Protein AF-A0A800J3H2-F1 (afdb_monomer_lite)

Structure (mmCIF, N/CA/C/O backbone):
data_AF-A0A800J3H2-F1
#
_entry.id   AF-A0A800J3H2-F1
#
loop_
_atom_site.group_PDB
_atom_site.id
_atom_site.type_symbol
_atom_site.label_atom_id
_atom_site.label_alt_id
_atom_site.label_comp_id
_atom_site.label_asym_id
_atom_site.label_entity_id
_atom_site.label_seq_id
_atom_site.pdbx_PDB_ins_code
_atom_site.Cartn_x
_atom_site.Cartn_y
_atom_site.Cartn_z
_atom_site.occupancy
_atom_site.B_iso_or_equiv
_atom_site.auth_seq_id
_atom_site.auth_comp_id
_atom_site.auth_asym_id
_atom_site.auth_atom_id
_atom_site.pdbx_PDB_model_num
ATOM 1 N N . MET A 1 1 ? 16.792 37.518 -24.601 1.00 30.66 1 MET A N 1
ATOM 2 C CA . MET A 1 1 ? 16.626 38.376 -23.411 1.00 30.66 1 MET A CA 1
ATOM 3 C C . MET A 1 1 ? 15.921 37.555 -22.354 1.00 30.66 1 MET A C 1
ATOM 5 O O . MET A 1 1 ? 14.888 36.969 -22.641 1.00 30.66 1 MET A O 1
ATOM 9 N N . LEU A 1 2 ? 16.585 37.403 -21.214 1.00 30.09 2 LEU A N 1
ATOM 10 C CA . LEU A 1 2 ? 16.220 36.518 -20.115 1.00 30.09 2 LEU A CA 1
ATOM 11 C C . LEU A 1 2 ? 15.046 37.106 -19.326 1.00 30.09 2 LEU A C 1
ATOM 13 O O . LEU A 1 2 ? 15.175 38.193 -18.773 1.00 30.09 2 LEU A O 1
ATOM 17 N N . THR A 1 3 ? 13.955 36.356 -19.206 1.00 23.23 3 THR A N 1
ATOM 18 C CA . THR A 1 3 ? 13.031 36.475 -18.075 1.00 23.23 3 THR A CA 1
ATOM 19 C C . THR A 1 3 ? 13.000 35.131 -17.360 1.00 23.23 3 THR A C 1
ATOM 21 O O . THR A 1 3 ? 12.443 34.137 -17.816 1.00 23.23 3 THR A O 1
ATOM 24 N N . THR A 1 4 ? 13.715 35.092 -16.244 1.00 28.61 4 THR A N 1
ATOM 25 C CA . THR A 1 4 ? 13.699 34.015 -15.260 1.00 28.61 4 THR A CA 1
ATOM 26 C C . THR A 1 4 ? 12.328 33.961 -14.593 1.00 28.61 4 THR A C 1
ATOM 28 O O . THR A 1 4 ? 11.899 34.969 -14.035 1.00 28.61 4 THR A O 1
ATOM 31 N N . ASN A 1 5 ? 11.671 32.799 -14.595 1.00 25.06 5 ASN A N 1
ATOM 32 C CA . ASN A 1 5 ? 10.555 32.515 -13.692 1.00 25.06 5 ASN A CA 1
ATOM 33 C C . ASN A 1 5 ? 10.974 31.363 -12.755 1.00 25.06 5 ASN A C 1
ATOM 35 O O . ASN A 1 5 ? 11.548 30.381 -13.239 1.00 25.06 5 ASN A O 1
ATOM 39 N N . PRO A 1 6 ? 10.803 31.507 -11.430 1.00 27.86 6 PRO A N 1
ATOM 40 C CA . PRO A 1 6 ? 11.527 30.750 -10.428 1.00 27.86 6 PRO A CA 1
ATOM 41 C C . PRO A 1 6 ? 10.855 29.414 -10.112 1.00 27.86 6 PRO A C 1
ATOM 43 O O . PRO A 1 6 ? 9.686 29.168 -10.402 1.00 27.86 6 PRO A O 1
ATOM 46 N N . ALA A 1 7 ? 11.651 28.554 -9.486 1.00 26.72 7 ALA A N 1
ATOM 47 C CA . ALA A 1 7 ? 11.273 27.263 -8.952 1.00 26.72 7 ALA A CA 1
ATOM 48 C C . ALA A 1 7 ? 9.916 27.284 -8.228 1.00 26.72 7 ALA A C 1
ATOM 50 O O . ALA A 1 7 ? 9.709 28.053 -7.289 1.00 26.72 7 ALA A O 1
ATOM 51 N N . LEU A 1 8 ? 9.043 26.341 -8.592 1.00 29.69 8 LEU A N 1
ATOM 52 C CA . LEU A 1 8 ? 7.946 25.865 -7.749 1.00 29.69 8 LEU A CA 1
ATOM 53 C C . LEU A 1 8 ? 8.532 25.089 -6.557 1.00 29.69 8 LEU A C 1
ATOM 55 O O . LEU A 1 8 ? 8.388 23.876 -6.429 1.00 29.69 8 LEU A O 1
ATOM 59 N N . GLY A 1 9 ? 9.235 25.807 -5.683 1.00 26.69 9 GLY A N 1
ATOM 60 C CA . GLY A 1 9 ? 9.373 25.432 -4.291 1.00 26.69 9 GLY A CA 1
ATOM 61 C C . GLY A 1 9 ? 8.064 25.800 -3.616 1.00 26.69 9 GLY A C 1
ATOM 62 O O . GLY A 1 9 ? 7.762 26.978 -3.440 1.00 26.69 9 GLY A O 1
ATOM 63 N N . SER A 1 10 ? 7.259 24.805 -3.251 1.00 29.03 10 SER A N 1
ATOM 64 C CA . SER A 1 10 ? 6.139 25.027 -2.347 1.00 29.03 10 SER A CA 1
ATOM 65 C C . SER A 1 10 ? 6.697 25.372 -0.963 1.00 29.03 10 SER A C 1
ATOM 67 O O . SER A 1 10 ? 6.777 24.514 -0.085 1.00 29.03 10 SER A O 1
ATOM 69 N N . ASN A 1 11 ? 7.070 26.636 -0.764 1.00 25.86 11 ASN A N 1
ATOM 70 C CA . ASN A 1 11 ? 7.114 27.268 0.547 1.00 25.86 11 ASN A CA 1
ATOM 71 C C . ASN A 1 11 ? 5.668 27.373 1.051 1.00 25.86 11 ASN A C 1
ATOM 73 O O . ASN A 1 11 ? 5.076 28.447 1.097 1.00 25.86 11 ASN A O 1
ATOM 77 N N . ARG A 1 12 ? 5.068 26.242 1.433 1.00 28.31 12 ARG A N 1
ATOM 78 C CA . ARG A 1 12 ? 4.154 26.306 2.567 1.00 28.31 12 ARG A CA 1
ATOM 79 C C . ARG A 1 12 ? 5.063 26.524 3.761 1.00 28.31 12 ARG A C 1
ATOM 81 O O . ARG A 1 12 ? 5.930 25.686 4.015 1.00 28.31 12 ARG A O 1
ATOM 88 N N . ALA A 1 13 ? 4.890 27.660 4.435 1.00 24.84 13 ALA A N 1
ATOM 89 C CA . ALA A 1 13 ? 5.425 27.853 5.773 1.00 24.84 13 ALA A CA 1
ATOM 90 C C . ALA A 1 13 ? 5.207 26.551 6.565 1.00 24.84 13 ALA A C 1
ATOM 92 O O . ALA A 1 13 ? 4.161 25.910 6.374 1.00 24.84 13 ALA A O 1
ATOM 93 N N . PRO A 1 14 ? 6.186 26.096 7.371 1.00 28.89 14 PRO A N 1
ATOM 94 C CA . PRO A 1 14 ? 5.965 24.945 8.230 1.00 28.89 14 PRO A CA 1
ATOM 95 C C . PRO A 1 14 ? 4.646 25.190 8.954 1.00 28.89 14 PRO A C 1
ATOM 97 O O . PRO A 1 14 ? 4.474 26.260 9.532 1.00 28.89 14 PRO A O 1
ATOM 100 N N . ALA A 1 15 ? 3.699 24.254 8.821 1.00 30.89 15 ALA A N 1
ATOM 101 C CA . ALA A 1 15 ? 2.442 24.322 9.550 1.00 30.89 15 ALA A CA 1
ATOM 102 C C . ALA A 1 15 ? 2.793 24.680 10.993 1.00 30.89 15 ALA A C 1
ATOM 104 O O . ALA A 1 15 ? 3.618 23.975 11.590 1.00 30.89 15 ALA A O 1
ATOM 105 N N . GLU A 1 16 ? 2.268 25.813 11.471 1.00 31.72 16 GLU A N 1
ATOM 106 C CA . GLU A 1 16 ? 2.516 26.300 12.821 1.00 31.72 16 GLU A CA 1
ATOM 107 C C . GLU A 1 16 ? 2.399 25.117 13.769 1.00 31.72 16 GLU A C 1
ATOM 109 O O . GLU A 1 16 ? 1.457 24.316 13.697 1.00 31.72 16 GLU A O 1
ATOM 114 N N . ARG A 1 17 ? 3.448 24.928 14.574 1.00 34.19 17 ARG A N 1
ATOM 115 C CA . ARG A 1 17 ? 3.450 23.903 15.605 1.00 34.19 17 ARG A CA 1
ATOM 116 C C . ARG A 1 17 ? 2.186 24.122 16.425 1.00 34.19 17 ARG A C 1
ATOM 118 O O . ARG A 1 17 ? 2.068 25.133 17.099 1.00 34.19 17 ARG A O 1
ATOM 125 N N . VAL A 1 18 ? 1.265 23.164 16.373 1.00 35.09 18 VAL A N 1
ATOM 126 C CA . VAL A 1 18 ? 0.202 23.058 17.370 1.00 35.09 18 VAL A CA 1
ATOM 127 C C . VAL A 1 18 ? 0.910 22.710 18.675 1.00 35.09 18 VAL A C 1
ATOM 129 O O . VAL A 1 18 ? 1.240 21.540 18.916 1.00 35.09 18 VAL A O 1
ATOM 132 N N . GLU A 1 19 ? 1.255 23.740 19.443 1.00 39.59 19 GLU A N 1
ATOM 133 C CA . GLU A 1 19 ? 1.820 23.593 20.772 1.00 39.59 19 GLU A CA 1
ATOM 134 C C . GLU A 1 19 ? 0.742 22.999 21.683 1.00 39.59 19 GLU A C 1
ATOM 136 O O . GLU A 1 19 ? -0.414 23.418 21.706 1.00 39.59 19 GLU A O 1
ATOM 141 N N . LEU A 1 20 ? 1.121 21.922 22.371 1.00 48.25 20 LEU A N 1
ATOM 142 C CA . LEU A 1 20 ? 0.406 21.428 23.543 1.00 48.25 20 LEU A CA 1
ATOM 143 C C . LEU A 1 20 ? 0.287 22.574 24.557 1.00 48.25 20 LEU A C 1
ATOM 145 O O . LEU A 1 20 ? 1.135 23.466 24.538 1.00 48.25 20 LEU A O 1
ATOM 149 N N . ALA A 1 21 ? -0.689 22.522 25.473 1.00 53.72 21 ALA A N 1
ATOM 150 C CA . ALA A 1 21 ? -0.641 23.387 26.654 1.00 53.72 21 ALA A CA 1
ATOM 151 C C . ALA A 1 21 ? 0.792 23.338 27.223 1.00 53.72 21 ALA A C 1
ATOM 153 O O . ALA A 1 21 ? 1.340 22.234 27.354 1.00 53.72 21 ALA A O 1
ATOM 154 N N . PRO A 1 22 ? 1.447 24.493 27.432 1.00 68.88 22 PRO A N 1
ATOM 155 C CA . PRO A 1 22 ? 2.877 24.516 27.677 1.00 68.88 22 PRO A CA 1
ATOM 156 C C . PRO A 1 22 ? 3.147 23.685 28.929 1.00 68.88 22 PRO A C 1
ATOM 158 O O . PRO A 1 22 ? 2.513 23.920 29.953 1.00 68.88 22 PRO A O 1
ATOM 161 N N . ALA A 1 23 ? 4.058 22.707 28.847 1.00 74.00 23 ALA A N 1
ATOM 162 C CA . ALA A 1 23 ? 4.422 21.839 29.974 1.00 74.00 23 ALA A CA 1
ATOM 163 C C . ALA A 1 23 ? 4.605 22.606 31.306 1.00 74.00 23 ALA A C 1
ATOM 165 O O . ALA A 1 23 ? 4.084 22.131 32.312 1.00 74.00 23 ALA A O 1
ATOM 166 N N . PRO A 1 24 ? 5.169 23.835 31.316 1.00 79.94 24 PRO A N 1
ATOM 167 C CA . PRO A 1 24 ? 5.203 24.682 32.509 1.00 79.94 24 PRO A CA 1
ATOM 168 C C . PRO A 1 24 ? 3.845 24.979 33.167 1.00 79.94 24 PRO A C 1
ATOM 170 O O . PRO A 1 24 ? 3.775 25.060 34.385 1.00 79.94 24 PRO A O 1
ATOM 173 N N . LEU A 1 25 ? 2.761 25.153 32.401 1.00 80.38 25 LEU A N 1
ATOM 174 C CA . LEU A 1 25 ? 1.416 25.374 32.949 1.00 80.38 25 LEU A CA 1
ATOM 175 C C . LEU A 1 25 ? 0.861 24.101 33.595 1.00 80.38 25 LEU A C 1
ATOM 177 O O . LEU A 1 25 ? 0.244 24.171 34.650 1.00 80.38 25 LEU A O 1
ATOM 181 N N . ILE A 1 26 ? 1.094 22.945 32.973 1.00 78.00 26 ILE A N 1
ATOM 182 C CA . ILE A 1 26 ? 0.640 21.649 33.492 1.00 78.00 26 ILE A CA 1
ATOM 183 C C . ILE A 1 26 ? 1.387 21.313 34.781 1.00 78.00 26 ILE A C 1
ATOM 185 O O . ILE A 1 26 ? 0.755 20.991 35.780 1.00 78.00 26 ILE A O 1
ATOM 189 N N . GLU A 1 27 ? 2.712 21.454 34.777 1.00 81.75 27 GLU A N 1
ATOM 190 C CA . GLU A 1 27 ? 3.554 21.247 35.957 1.00 81.75 27 GLU A CA 1
ATOM 191 C C . GLU A 1 27 ? 3.187 22.213 37.087 1.00 81.75 27 GLU A C 1
ATOM 193 O O . GLU A 1 27 ? 3.096 21.794 38.238 1.00 81.75 27 GLU A O 1
ATOM 198 N N . ALA A 1 28 ? 2.917 23.485 36.775 1.00 84.38 28 ALA A N 1
ATOM 199 C CA . ALA A 1 28 ? 2.520 24.460 37.785 1.00 84.38 28 ALA A CA 1
ATOM 200 C C . ALA A 1 28 ? 1.152 24.133 38.404 1.00 84.38 28 ALA A C 1
ATOM 202 O O . ALA A 1 28 ? 1.004 24.201 39.619 1.00 84.38 28 ALA A O 1
ATOM 203 N N . VAL A 1 29 ? 0.157 23.735 37.601 1.00 81.50 29 VAL A N 1
ATOM 204 C CA . VAL A 1 29 ? -1.161 23.337 38.128 1.00 81.50 29 VAL A CA 1
ATOM 205 C C . VAL A 1 29 ? -1.069 22.027 38.919 1.00 81.50 29 VAL A C 1
ATOM 207 O O . VAL A 1 29 ? -1.621 21.952 40.014 1.00 81.50 29 VAL A O 1
ATOM 210 N N . GLY A 1 30 ? -0.336 21.027 38.418 1.00 83.25 30 GLY A N 1
ATOM 211 C CA . GLY A 1 30 ? -0.109 19.764 39.129 1.00 83.25 30 GLY A CA 1
ATOM 212 C C . GLY A 1 30 ? 0.670 19.948 40.435 1.00 83.25 30 GLY A C 1
ATOM 213 O O . GLY A 1 30 ? 0.378 19.293 41.426 1.00 83.25 30 GLY A O 1
ATOM 214 N N . GLY A 1 31 ? 1.611 20.895 40.483 1.00 85.38 31 GLY A N 1
ATOM 215 C CA . GLY A 1 31 ? 2.337 21.242 41.706 1.00 85.38 31 GLY A CA 1
ATOM 216 C C . GLY A 1 31 ? 1.474 21.932 42.767 1.00 85.38 31 GLY A C 1
ATOM 217 O O . GLY A 1 31 ? 1.739 21.768 43.955 1.00 85.38 31 GLY A O 1
ATOM 218 N N . LEU A 1 32 ? 0.441 22.681 42.361 1.00 83.94 32 LEU A N 1
ATOM 219 C CA . LEU A 1 32 ? -0.485 23.340 43.290 1.00 83.94 32 LEU A CA 1
ATOM 220 C C . LEU A 1 32 ? -1.496 22.383 43.918 1.00 83.94 32 LEU A C 1
ATOM 222 O O . LEU A 1 32 ? -1.950 22.648 45.027 1.00 83.94 32 LEU A O 1
ATOM 226 N N . CYS A 1 33 ? -1.880 21.322 43.207 1.00 82.50 33 CYS A N 1
ATOM 227 C CA . CYS A 1 33 ? -2.844 20.330 43.686 1.00 82.50 33 CYS A CA 1
ATOM 228 C C . CYS A 1 33 ? -2.452 18.925 43.184 1.00 82.50 33 CYS A C 1
ATOM 230 O O . CYS A 1 33 ? -3.030 18.446 42.203 1.00 82.50 33 CYS A O 1
ATOM 232 N N . PRO A 1 34 ? -1.454 18.272 43.811 1.00 81.88 34 PRO A N 1
ATOM 233 C CA . PRO A 1 34 ? -0.902 16.992 43.349 1.00 81.88 34 PRO A CA 1
ATOM 234 C C . PRO A 1 34 ? -1.925 15.850 43.239 1.00 81.88 34 PRO A C 1
ATOM 236 O O . PRO A 1 34 ? -1.782 14.955 42.411 1.00 81.88 34 PRO A O 1
ATOM 239 N N . GLY A 1 35 ? -2.976 15.873 44.052 1.00 79.44 35 GLY A N 1
ATOM 240 C CA . GLY A 1 35 ? -4.066 14.908 44.063 1.00 79.44 35 GLY A CA 1
ATOM 241 C C . GLY A 1 35 ? -5.092 15.101 42.951 1.00 79.44 35 GLY A C 1
ATOM 242 O O . GLY A 1 35 ? -5.924 14.214 42.753 1.00 79.44 35 GLY A O 1
ATOM 243 N N . LEU A 1 36 ? -5.031 16.189 42.166 1.00 78.44 36 LEU A N 1
ATOM 244 C CA . LEU A 1 36 ? -5.882 16.340 40.974 1.00 78.44 36 LEU A CA 1
ATOM 245 C C . LEU A 1 36 ? -5.640 15.240 39.938 1.00 78.44 36 LEU A C 1
ATOM 247 O O . LEU A 1 36 ? -6.560 14.920 39.189 1.00 78.44 36 LEU A O 1
ATOM 251 N N . ASP A 1 37 ? -4.447 14.643 39.920 1.00 72.69 37 ASP A N 1
ATOM 252 C CA . ASP A 1 37 ? -4.113 13.506 39.054 1.00 72.69 37 ASP A CA 1
ATOM 253 C C . ASP A 1 37 ? -4.819 12.210 39.489 1.00 72.69 37 ASP A C 1
ATOM 255 O O . ASP A 1 37 ? -4.951 11.265 38.712 1.00 72.69 37 ASP A O 1
ATOM 259 N N . HIS A 1 38 ? -5.294 12.146 40.736 1.00 75.06 38 HIS A N 1
ATOM 260 C CA . HIS A 1 38 ? -6.048 11.011 41.271 1.00 75.06 38 HIS A CA 1
ATOM 261 C C . HIS A 1 38 ? -7.559 11.151 41.057 1.00 75.06 38 HIS A C 1
ATOM 263 O O . HIS A 1 38 ? -8.289 10.158 41.110 1.00 75.06 38 HIS A O 1
ATOM 269 N N . VAL A 1 39 ? -8.033 12.364 40.769 1.00 74.19 39 VAL A N 1
ATOM 270 C CA . VAL A 1 39 ? -9.412 12.627 40.359 1.00 74.19 39 VAL A CA 1
ATOM 271 C C . VAL A 1 39 ? -9.442 12.590 38.837 1.00 74.19 39 VAL A C 1
ATOM 273 O O . VAL A 1 39 ? -9.131 13.590 38.209 1.00 74.19 39 VAL A O 1
ATOM 276 N N . GLY A 1 40 ? -9.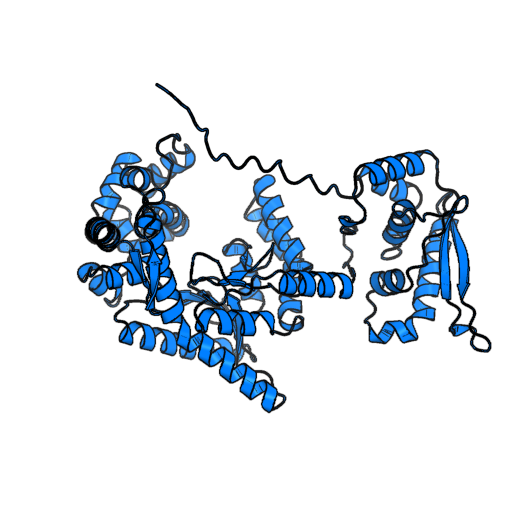770 11.444 38.230 1.00 72.19 40 GLY A N 1
ATOM 277 C CA . GLY A 1 40 ? -9.667 11.249 36.773 1.00 72.19 40 GLY A CA 1
ATOM 278 C C . GLY A 1 40 ? -10.250 12.411 35.953 1.00 72.19 40 GLY A C 1
ATOM 279 O O . GLY A 1 40 ? -11.458 12.631 35.954 1.00 72.19 40 GLY A O 1
ATOM 280 N N . GLY A 1 41 ? -9.385 13.167 35.263 1.00 70.06 41 GLY A N 1
ATOM 281 C CA . GLY A 1 41 ? -9.743 14.370 34.504 1.00 70.06 41 GLY A CA 1
ATOM 282 C C . GLY A 1 41 ? -9.933 15.678 35.295 1.00 70.06 41 GLY A C 1
ATOM 283 O O . GLY A 1 41 ? -10.303 16.694 34.702 1.00 70.06 41 GLY A O 1
ATOM 284 N N . GLY A 1 42 ? -9.634 15.712 36.594 1.00 78.38 42 GLY A N 1
ATOM 285 C CA . GLY A 1 42 ? -9.672 16.896 37.462 1.00 78.38 42 GLY A CA 1
ATOM 286 C C . GLY A 1 42 ? -8.676 17.972 37.028 1.00 78.38 42 GLY A C 1
ATOM 287 O O . GLY A 1 42 ? -9.070 19.113 36.780 1.00 78.38 42 GLY A O 1
ATOM 288 N N . LEU A 1 43 ? -7.412 17.592 36.796 1.00 79.06 43 LEU A N 1
ATOM 289 C CA . LEU A 1 43 ? -6.389 18.474 36.208 1.00 79.06 43 LEU A CA 1
ATOM 290 C C . LEU A 1 43 ? -6.857 19.089 34.878 1.00 79.06 43 LEU A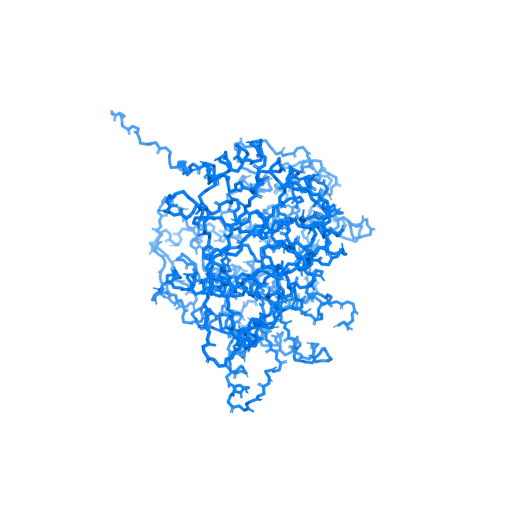 C 1
ATOM 292 O O . LEU A 1 43 ? -6.578 20.241 34.548 1.00 79.06 43 LEU A O 1
ATOM 296 N N . SER A 1 44 ? -7.634 18.324 34.124 1.00 71.62 44 SER A N 1
ATOM 297 C CA . SER A 1 44 ? -8.084 18.694 32.787 1.00 71.62 44 SER A CA 1
ATOM 298 C C . SER A 1 44 ? -9.232 19.689 32.815 1.00 71.62 44 SER A C 1
ATOM 300 O O . SER A 1 44 ? -9.257 20.615 32.005 1.00 71.62 44 SER A O 1
ATOM 302 N N . LEU A 1 45 ? -10.143 19.547 33.781 1.00 78.38 45 LEU A N 1
ATOM 303 C CA . LEU A 1 45 ? -11.145 20.562 34.081 1.00 78.38 45 LEU A CA 1
ATOM 304 C C . LEU A 1 45 ? -10.476 21.879 34.502 1.00 78.38 45 LEU A C 1
ATOM 306 O O . LEU A 1 45 ? -10.861 22.938 34.014 1.00 78.38 45 LEU A O 1
ATOM 310 N N . VAL A 1 46 ? -9.450 21.828 35.356 1.00 81.12 46 VAL A N 1
ATOM 311 C CA . VAL A 1 46 ? -8.739 23.029 35.829 1.00 81.12 46 VAL A CA 1
ATOM 312 C C . VAL A 1 46 ? -8.014 23.736 34.682 1.00 81.12 46 VAL A C 1
ATOM 314 O O . VAL A 1 46 ? -8.202 24.937 34.488 1.00 81.12 46 VAL A O 1
ATOM 317 N N . LEU A 1 47 ? -7.262 23.000 33.859 1.00 81.00 47 LEU A N 1
ATOM 318 C CA . LEU A 1 47 ? -6.634 23.546 32.651 1.00 81.00 47 LEU A CA 1
ATOM 319 C C . LEU A 1 47 ? -7.674 24.092 31.665 1.00 81.00 47 LEU A C 1
ATOM 321 O O . LEU A 1 47 ? -7.418 25.098 31.006 1.00 81.00 47 LEU A O 1
ATOM 325 N N . HIS A 1 48 ? -8.858 23.473 31.589 1.00 78.50 48 HIS A N 1
ATOM 326 C CA . HIS A 1 48 ? -9.958 23.975 30.773 1.00 78.50 48 HIS A CA 1
ATOM 327 C C . HIS A 1 48 ? -10.420 25.356 31.201 1.00 78.50 48 HIS A C 1
ATOM 329 O O . HIS A 1 48 ? -10.391 26.290 30.402 1.00 78.50 48 HIS A O 1
ATOM 335 N N . LEU A 1 49 ? -10.758 25.491 32.478 1.00 79.69 49 LEU A N 1
ATOM 336 C CA . LEU A 1 49 ? -11.208 26.748 33.063 1.00 79.69 49 LEU A CA 1
ATOM 337 C C . LEU A 1 49 ? -10.134 27.839 33.007 1.00 79.69 49 LEU A C 1
ATOM 339 O O . LEU A 1 49 ? -10.469 29.017 32.905 1.00 79.69 49 LEU A O 1
ATOM 343 N N . LEU A 1 50 ? -8.854 27.458 33.056 1.00 81.00 50 LEU A N 1
ATOM 344 C CA . LEU A 1 50 ? -7.741 28.384 32.888 1.00 81.00 50 LEU A CA 1
ATOM 345 C C . LEU A 1 50 ? -7.565 28.835 31.440 1.00 81.00 50 LEU A C 1
ATOM 347 O O . LEU A 1 50 ? -7.182 29.973 31.229 1.00 81.00 50 LEU A O 1
ATOM 351 N N . LEU A 1 51 ? -7.804 28.000 30.432 1.00 77.44 51 LEU A N 1
ATOM 352 C CA . LEU A 1 51 ? -7.464 28.345 29.045 1.00 77.44 51 LEU A CA 1
ATOM 353 C C . LEU A 1 51 ? -8.640 28.913 28.242 1.00 77.44 51 LEU A C 1
ATOM 355 O O . LEU A 1 51 ? -8.407 29.614 27.262 1.00 77.44 51 LEU A O 1
ATOM 359 N N . THR A 1 52 ? -9.889 28.675 28.644 1.00 72.50 52 THR A N 1
ATOM 360 C CA . THR A 1 52 ? -11.052 29.269 27.970 1.00 72.50 52 THR A CA 1
ATOM 361 C C . THR A 1 52 ? -11.351 30.669 28.503 1.00 72.50 52 THR A C 1
ATOM 363 O O . THR A 1 52 ? -11.765 30.816 29.654 1.00 72.50 52 THR A O 1
ATOM 366 N N . GLU A 1 53 ? -11.204 31.698 27.665 1.00 58.59 53 GLU A N 1
ATOM 367 C CA . GLU A 1 53 ? -11.807 33.003 27.942 1.00 58.59 53 GLU A CA 1
ATOM 368 C C . GLU A 1 53 ? -13.327 32.903 27.829 1.00 58.59 53 GLU A C 1
ATOM 370 O O . GLU A 1 53 ? -13.870 32.427 26.832 1.00 58.59 53 GLU A O 1
ATOM 375 N N . THR A 1 54 ? -14.031 33.407 28.835 1.00 49.69 54 THR A N 1
ATOM 376 C CA . THR A 1 54 ? -15.416 33.832 28.648 1.00 49.69 54 THR A CA 1
ATOM 377 C C . THR A 1 54 ? -15.423 35.330 28.504 1.00 49.69 54 THR A C 1
ATOM 379 O O . THR A 1 54 ? -14.922 36.029 29.378 1.00 49.69 54 THR A O 1
ATOM 382 N N . THR A 1 55 ? -15.987 35.809 27.403 1.00 40.25 55 THR A N 1
ATOM 383 C CA . THR A 1 55 ? -16.013 37.207 26.955 1.00 40.25 55 THR A CA 1
ATOM 384 C C . THR A 1 55 ? -16.817 38.163 27.858 1.00 40.25 55 THR A C 1
ATOM 386 O O . THR A 1 55 ? -17.306 39.182 27.382 1.00 40.25 55 THR A O 1
ATOM 389 N N . GLU A 1 56 ? -16.984 37.872 29.150 1.00 36.53 56 GLU A N 1
ATOM 390 C CA . GLU A 1 56 ? -17.699 38.721 30.113 1.00 36.53 56 GLU A CA 1
ATOM 391 C C . GLU A 1 56 ? -16.763 39.162 31.268 1.00 36.53 56 GLU A C 1
ATOM 393 O O . GLU A 1 56 ? -16.087 38.320 31.865 1.00 36.53 56 GLU A O 1
ATOM 398 N N . PRO A 1 57 ? -16.697 40.467 31.613 1.00 34.12 57 PRO A N 1
ATOM 399 C CA . PRO A 1 57 ? -15.894 40.984 32.730 1.00 34.12 57 PRO A CA 1
ATOM 400 C C . PRO A 1 57 ? -16.677 40.989 34.067 1.00 34.12 57 PRO A C 1
ATOM 402 O O . PRO A 1 57 ? -17.903 40.926 34.053 1.00 34.12 57 PRO A O 1
ATOM 405 N N . PRO A 1 58 ? -16.029 41.265 35.219 1.00 39.06 58 PRO A N 1
ATOM 406 C CA . PRO A 1 58 ? -15.018 40.475 35.907 1.00 39.06 58 PRO A CA 1
ATOM 407 C C . PRO A 1 58 ? -15.659 39.395 36.803 1.00 39.06 58 PRO A C 1
ATOM 409 O O . PRO A 1 58 ? -16.283 39.657 37.831 1.00 39.06 58 PRO A O 1
ATOM 412 N N . GLY A 1 59 ? -15.409 38.152 36.418 1.00 47.66 59 GLY A N 1
ATOM 413 C CA . GLY A 1 59 ? -15.798 36.931 37.106 1.00 47.66 59 GLY A CA 1
ATOM 414 C C . GLY A 1 59 ? -15.688 35.816 36.084 1.00 47.66 59 GLY A C 1
ATOM 415 O O . GLY A 1 59 ? -16.563 35.683 35.237 1.00 47.66 59 GLY A O 1
ATOM 416 N N . ARG A 1 60 ? -14.561 35.094 36.067 1.00 52.66 60 ARG A N 1
ATOM 417 C CA . ARG A 1 60 ? -14.290 34.101 35.017 1.00 52.66 60 ARG A CA 1
ATOM 418 C C . ARG A 1 60 ? -15.317 32.994 35.115 1.00 52.66 60 ARG A C 1
ATOM 420 O O . ARG A 1 60 ? -15.286 32.231 36.070 1.00 52.66 60 ARG A O 1
ATOM 427 N N . THR A 1 61 ? -16.246 32.936 34.178 1.00 46.25 61 THR A N 1
ATOM 428 C CA . THR A 1 61 ? -17.369 32.015 34.261 1.00 46.25 61 THR A CA 1
ATOM 429 C C . THR A 1 61 ? -17.475 31.240 32.965 1.00 46.25 61 THR A C 1
ATOM 431 O O . THR A 1 61 ? -18.197 31.632 32.059 1.00 46.25 61 THR A O 1
ATOM 434 N N . ALA A 1 62 ? -16.765 30.114 32.871 1.00 50.97 62 ALA A N 1
ATOM 435 C CA . ALA A 1 62 ? -16.940 29.193 31.752 1.00 50.97 62 ALA A CA 1
ATOM 436 C C . ALA A 1 62 ? -18.357 28.622 31.802 1.00 50.97 62 ALA A C 1
ATOM 438 O O . ALA A 1 62 ? -18.761 28.197 32.891 1.00 50.97 62 ALA A O 1
ATOM 439 N N . PRO A 1 63 ? -19.123 28.574 30.689 1.00 51.62 63 PRO A N 1
ATOM 440 C CA . PRO A 1 63 ? -20.343 27.784 30.668 1.00 51.62 63 PRO A CA 1
ATOM 441 C C . PRO A 1 63 ? -19.959 26.380 31.126 1.00 51.62 63 PRO A C 1
ATOM 443 O O . PRO A 1 63 ? -19.133 25.732 30.489 1.00 51.62 63 PRO A O 1
ATOM 446 N N . CYS A 1 64 ? -20.504 25.959 32.271 1.00 52.09 64 CYS A N 1
ATOM 447 C CA . CYS A 1 64 ? -20.303 24.648 32.857 1.00 52.09 64 CYS A CA 1
ATOM 448 C C . CYS A 1 64 ? -20.592 23.664 31.742 1.00 52.09 64 CYS A C 1
ATOM 450 O O . CYS A 1 64 ? -21.749 23.527 31.307 1.00 52.09 64 CYS A O 1
ATOM 452 N N . PRO A 1 65 ? -19.559 23.002 31.225 1.00 56.06 65 PRO A N 1
ATOM 453 C CA . PRO A 1 65 ? -19.764 22.126 30.123 1.00 56.06 65 PRO A CA 1
ATOM 454 C C . PRO A 1 65 ? -20.157 20.830 30.805 1.00 56.06 65 PRO A C 1
ATOM 456 O O . PRO A 1 65 ? -19.362 19.923 30.972 1.00 56.06 65 PRO A O 1
ATOM 459 N N . TYR A 1 66 ? -21.416 20.748 31.231 1.00 58.44 66 TYR A N 1
ATOM 460 C CA . TYR A 1 66 ? -22.047 19.524 31.717 1.00 58.44 66 TYR A CA 1
ATOM 461 C C . TYR A 1 66 ? -21.726 18.339 30.795 1.00 58.44 66 TYR A C 1
ATOM 463 O O . TYR A 1 66 ? -21.478 17.216 31.221 1.00 58.44 66 TYR A O 1
ATOM 471 N N . ARG A 1 67 ? -21.646 18.654 29.502 1.00 52.66 67 ARG A N 1
ATOM 472 C CA . ARG A 1 67 ? -21.148 17.799 28.442 1.00 52.66 67 ARG A CA 1
ATOM 473 C C . ARG A 1 67 ? -19.663 17.422 28.591 1.00 52.66 67 ARG A C 1
ATOM 475 O O . ARG A 1 67 ? -19.385 16.240 28.508 1.00 52.66 67 ARG A O 1
ATOM 482 N N . LEU A 1 68 ? -18.748 18.359 28.860 1.00 59.69 68 LEU A N 1
ATOM 483 C CA . LEU A 1 68 ? -17.335 18.069 29.171 1.00 59.69 68 LEU A CA 1
ATOM 484 C C . LEU A 1 68 ? -17.197 17.226 30.446 1.00 59.69 68 LEU A C 1
ATOM 486 O O . LEU A 1 68 ? -16.414 16.295 30.440 1.00 59.69 68 LEU A O 1
ATOM 490 N N . LEU A 1 69 ? -17.969 17.495 31.504 1.00 61.62 69 LEU A N 1
ATOM 491 C CA . LEU A 1 69 ? -17.932 16.713 32.751 1.00 61.62 69 LEU A CA 1
ATOM 492 C C . LEU A 1 69 ? -18.408 15.270 32.525 1.00 61.62 69 LEU A C 1
ATOM 494 O O . LEU A 1 69 ? -17.755 14.322 32.946 1.00 61.62 69 LEU A O 1
ATOM 498 N N . CYS A 1 70 ? -19.508 15.088 31.786 1.00 56.00 70 CYS A N 1
ATOM 499 C CA . CYS A 1 70 ? -19.968 13.760 31.371 1.00 56.00 70 CYS A CA 1
ATOM 500 C C . CYS A 1 70 ? -18.975 13.069 30.418 1.00 56.00 70 CYS A C 1
ATOM 502 O O . CYS A 1 70 ? -18.873 11.845 30.424 1.00 56.00 70 CYS A O 1
ATOM 504 N N . GLU A 1 71 ? -18.266 13.831 29.583 1.00 54.88 71 GLU A N 1
ATOM 505 C CA . GLU A 1 71 ? -17.274 13.319 28.632 1.00 54.88 71 GLU A CA 1
ATOM 506 C C . GLU A 1 71 ? -15.967 12.905 29.321 1.00 54.88 71 GLU A C 1
ATOM 508 O O . GLU A 1 71 ? -15.465 11.832 29.000 1.00 54.88 71 GLU A O 1
ATOM 513 N N . ILE A 1 72 ? -15.476 13.691 30.287 1.00 57.34 72 ILE A N 1
ATOM 514 C CA . ILE A 1 72 ? -14.322 13.375 31.143 1.00 57.34 72 ILE A CA 1
ATOM 515 C C . ILE A 1 72 ? -14.557 12.045 31.880 1.00 57.34 72 ILE A C 1
ATOM 517 O O . ILE A 1 72 ? -13.684 11.183 31.892 1.00 57.34 72 ILE A O 1
ATOM 521 N N . GLU A 1 73 ? -15.773 11.828 32.385 1.00 56.62 73 GLU A N 1
ATOM 522 C CA . GLU A 1 73 ? -16.200 10.588 33.054 1.00 56.62 73 GLU A CA 1
ATOM 523 C C . GLU A 1 73 ? -16.560 9.440 32.077 1.00 56.62 73 GLU A C 1
ATOM 525 O O . GLU A 1 73 ? -17.011 8.369 32.489 1.00 56.62 73 GLU A O 1
ATOM 530 N N . GLY A 1 74 ? -16.407 9.635 30.760 1.00 51.19 74 GLY A N 1
ATOM 531 C CA . GLY A 1 74 ? -16.645 8.592 29.755 1.00 51.19 74 GLY A CA 1
ATOM 532 C C . GLY A 1 74 ? -18.114 8.183 29.558 1.00 51.19 74 GLY A C 1
ATOM 533 O O . GLY A 1 74 ? -18.386 7.091 29.051 1.00 51.19 74 GLY A O 1
ATOM 534 N N . ALA A 1 75 ? -19.080 9.028 29.929 1.00 49.66 75 ALA A N 1
ATOM 535 C CA . ALA A 1 75 ? -20.505 8.735 29.785 1.00 49.66 75 ALA A CA 1
ATOM 536 C C . ALA A 1 75 ? -20.967 8.766 28.311 1.00 49.66 75 ALA A C 1
ATOM 538 O O . ALA A 1 75 ? -20.644 9.664 27.532 1.00 49.66 75 ALA A O 1
ATOM 539 N N . SER A 1 76 ? -21.774 7.778 27.912 1.00 48.25 76 SER A N 1
ATOM 540 C CA . SER A 1 76 ? -22.409 7.716 26.587 1.00 48.25 76 SER A CA 1
ATOM 541 C C . SER A 1 76 ? -23.489 8.793 26.404 1.00 48.25 76 SER A C 1
ATOM 543 O O . SER A 1 76 ? -24.077 9.265 27.374 1.00 48.25 76 SER A O 1
ATOM 545 N N . ALA A 1 77 ? -23.828 9.139 25.154 1.00 45.66 77 ALA A N 1
ATOM 546 C CA . ALA A 1 77 ? -24.839 10.160 24.838 1.00 45.66 77 ALA A CA 1
ATOM 547 C C . ALA A 1 77 ? -26.220 9.902 25.482 1.00 45.66 77 ALA A C 1
ATOM 549 O O . ALA A 1 77 ? -26.901 10.852 25.849 1.00 45.66 77 ALA A O 1
ATOM 550 N N . SER A 1 78 ? -26.611 8.638 25.684 1.00 46.56 78 SER A N 1
ATOM 551 C CA . SER A 1 78 ? -27.845 8.254 26.392 1.00 46.56 78 SER A CA 1
ATOM 552 C C . SER A 1 78 ? -27.741 8.369 27.920 1.00 46.56 78 SER A C 1
ATOM 554 O O . SER A 1 78 ? -28.752 8.476 28.606 1.00 46.56 78 SER A O 1
ATOM 556 N N . GLN A 1 79 ? -26.527 8.361 28.477 1.00 51.62 79 GLN A N 1
ATOM 557 C CA . GLN A 1 79 ? -26.282 8.592 29.906 1.00 51.62 79 GLN A CA 1
ATOM 558 C C . GLN A 1 79 ? -26.249 10.085 30.258 1.00 51.62 79 GLN A C 1
ATOM 560 O O . GLN A 1 79 ? -26.425 10.425 31.423 1.00 51.62 79 GLN A O 1
ATOM 565 N N . VAL A 1 80 ? -26.109 10.977 29.270 1.00 52.78 80 VAL A N 1
ATOM 566 C CA . VAL A 1 80 ? -26.139 12.441 29.454 1.00 52.78 80 VAL A CA 1
ATOM 567 C C . VAL A 1 80 ? -27.499 12.933 29.973 1.00 52.78 80 VAL A C 1
ATOM 569 O O . VAL A 1 80 ? -27.564 13.957 30.639 1.00 52.78 80 VAL A O 1
ATOM 572 N N . GLU A 1 81 ? -28.598 12.203 29.757 1.00 48.84 81 GLU A N 1
ATOM 573 C CA . GLU A 1 81 ? -29.897 12.557 30.360 1.00 48.84 81 GLU A CA 1
ATOM 574 C C . GLU A 1 81 ? -29.985 12.207 31.859 1.00 48.84 81 GLU A C 1
ATOM 576 O O . GLU A 1 81 ? -30.699 12.879 32.602 1.00 48.84 81 GLU A O 1
ATOM 581 N N . HIS A 1 82 ? -29.199 11.226 32.324 1.00 51.47 82 HIS A N 1
ATOM 582 C CA . HIS A 1 82 ? -29.124 10.777 33.725 1.00 51.47 82 HIS A CA 1
ATOM 583 C C . HIS A 1 82 ? -27.857 11.275 34.462 1.00 51.47 82 HIS A C 1
ATOM 585 O O . HIS A 1 82 ? -27.708 11.057 35.664 1.00 51.47 82 HIS A O 1
ATOM 591 N N . GLY A 1 83 ? -26.945 11.966 33.771 1.00 55.31 83 GLY A N 1
ATOM 592 C CA . GLY A 1 83 ? -25.587 12.295 34.228 1.00 55.31 83 GLY A CA 1
ATOM 593 C C . GLY A 1 83 ? -25.469 13.431 35.249 1.00 55.31 83 GLY A C 1
ATOM 594 O O . GLY A 1 83 ? -24.359 13.821 35.590 1.00 55.31 83 GLY A O 1
ATOM 595 N N . ASN A 1 84 ? -26.584 13.990 35.739 1.00 63.22 84 ASN A N 1
ATOM 596 C CA . ASN A 1 84 ? -26.573 15.116 36.689 1.00 63.22 84 ASN A CA 1
ATOM 597 C C . ASN A 1 84 ? -25.910 14.749 38.015 1.00 63.22 84 ASN A C 1
ATOM 599 O O . ASN A 1 84 ? -25.098 15.513 38.520 1.00 63.22 84 ASN A O 1
ATOM 603 N N . ALA A 1 85 ? -26.223 13.565 38.543 1.00 67.00 85 ALA A N 1
ATOM 604 C CA . ALA A 1 85 ? -25.665 13.116 39.812 1.00 67.00 85 ALA A CA 1
ATOM 605 C C . ALA A 1 85 ? -24.152 12.876 39.706 1.00 67.00 85 ALA A C 1
ATOM 607 O O . ALA A 1 85 ? -23.409 13.364 40.540 1.00 67.00 85 ALA A O 1
ATOM 608 N N . ARG A 1 86 ? -23.693 12.213 38.634 1.00 67.25 86 ARG A N 1
ATOM 609 C CA . ARG A 1 86 ? -22.265 11.914 38.429 1.00 67.25 86 ARG A CA 1
ATOM 610 C C . ARG A 1 86 ? -21.422 13.150 38.142 1.00 67.25 86 ARG A C 1
ATOM 612 O O . ARG A 1 86 ? -20.307 13.236 38.629 1.00 67.25 86 ARG A O 1
ATOM 619 N N . ALA A 1 87 ? -21.942 14.099 37.362 1.00 70.44 87 ALA A N 1
ATOM 620 C CA . ALA A 1 87 ? -21.232 15.349 37.109 1.00 70.44 87 ALA A CA 1
ATOM 621 C C . ALA A 1 87 ? -21.082 16.173 38.397 1.00 70.44 87 ALA A C 1
ATOM 623 O O . ALA A 1 87 ? -20.018 16.733 38.626 1.00 70.44 87 ALA A O 1
ATOM 624 N N . ASN A 1 88 ? -22.116 16.216 39.244 1.00 75.19 88 ASN A N 1
ATOM 625 C CA . ASN A 1 88 ? -22.034 16.885 40.542 1.00 75.19 88 ASN A CA 1
ATOM 626 C C . ASN A 1 88 ? -21.084 16.144 41.495 1.00 75.19 88 ASN A C 1
ATOM 628 O O . ASN A 1 88 ? -20.232 16.789 42.081 1.00 75.19 88 ASN A O 1
ATOM 632 N N . GLU A 1 89 ? -21.149 14.812 41.565 1.00 79.94 89 GLU A N 1
ATOM 633 C CA . GLU A 1 89 ? -20.229 13.992 42.369 1.00 79.94 89 GLU A CA 1
ATOM 634 C C . GLU A 1 89 ? -18.767 14.177 41.923 1.00 79.94 89 GLU A C 1
ATOM 636 O O . GLU A 1 89 ? -17.865 14.295 42.744 1.00 79.94 89 GLU A O 1
ATOM 641 N N . PHE A 1 90 ? -18.515 14.263 40.614 1.00 79.44 90 PHE A N 1
ATOM 642 C CA . PHE A 1 90 ? -17.191 14.592 40.089 1.00 79.44 90 PHE A CA 1
ATOM 643 C C . PHE A 1 90 ? -16.755 16.012 40.475 1.00 79.44 90 PHE A C 1
ATOM 645 O O . PHE A 1 90 ? -15.618 16.200 40.897 1.00 79.44 90 PHE A O 1
ATOM 652 N N . LEU A 1 91 ? -17.642 17.008 40.362 1.00 81.56 91 LEU A N 1
ATOM 653 C CA . LEU A 1 91 ? -17.340 18.379 40.783 1.00 81.56 91 LEU A CA 1
ATOM 654 C C . LEU A 1 91 ? -17.053 18.469 42.284 1.00 81.56 91 LEU A C 1
ATOM 656 O O . LEU A 1 91 ? -16.134 19.188 42.659 1.00 81.56 91 LEU A O 1
ATOM 660 N N . GLU A 1 92 ? -17.787 17.724 43.109 1.00 84.56 92 GLU A N 1
ATOM 661 C CA . GLU A 1 92 ? -17.557 17.602 44.550 1.00 84.56 92 GLU A CA 1
ATOM 662 C C . GLU A 1 92 ? -16.180 16.989 44.821 1.00 84.56 92 GLU A C 1
ATOM 664 O O . GLU A 1 92 ? -15.390 17.596 45.536 1.00 84.56 92 GLU A O 1
ATOM 669 N N . ARG A 1 93 ? -15.821 15.878 44.158 1.00 83.69 93 ARG A N 1
ATOM 670 C CA . ARG A 1 93 ? -14.475 15.282 44.270 1.00 83.69 93 ARG A CA 1
ATOM 671 C C . ARG A 1 93 ? -13.369 16.263 43.882 1.00 83.69 93 ARG A C 1
ATOM 673 O O . ARG A 1 93 ? -12.380 16.384 44.595 1.00 83.69 93 ARG A O 1
ATOM 680 N N . VAL A 1 94 ? -13.530 16.982 42.768 1.00 81.38 94 VAL A N 1
ATOM 681 C CA . VAL A 1 94 ? -12.556 18.002 42.346 1.00 81.38 94 VAL A CA 1
ATOM 682 C C . VAL A 1 94 ? -12.481 19.131 43.378 1.00 81.38 94 VAL A C 1
ATOM 684 O O . VAL A 1 94 ? -11.385 19.549 43.732 1.00 81.38 94 VAL A O 1
ATOM 687 N N . GLN A 1 95 ? -13.616 19.619 43.884 1.00 87.06 95 GLN A N 1
ATOM 688 C CA . GLN A 1 95 ? -13.662 20.663 44.913 1.00 87.06 95 GLN A CA 1
ATOM 689 C C . GLN A 1 95 ? -12.986 20.231 46.215 1.00 87.06 95 GLN A C 1
ATOM 691 O O . GLN A 1 95 ? -12.215 21.011 46.769 1.00 87.06 95 GLN A O 1
ATOM 696 N N . GLU A 1 96 ? -13.246 19.012 46.686 1.00 86.62 96 GLU A N 1
ATOM 697 C CA . GLU A 1 96 ? -12.630 18.443 47.887 1.00 86.62 96 GLU A CA 1
ATOM 698 C C . GLU A 1 96 ? -11.110 18.346 47.740 1.00 86.62 96 GLU A C 1
ATOM 700 O O . GLU A 1 96 ? -10.378 18.783 48.629 1.00 86.62 96 GLU A O 1
ATOM 705 N N . THR A 1 97 ? -10.626 17.854 46.596 1.00 86.75 97 THR A N 1
ATOM 706 C CA . THR A 1 97 ? -9.189 17.791 46.302 1.00 86.75 97 THR A CA 1
ATOM 707 C C . THR A 1 97 ? -8.557 19.179 46.254 1.00 86.75 97 THR A C 1
ATOM 709 O O . THR A 1 97 ? -7.532 19.406 46.891 1.00 86.75 97 THR A O 1
ATOM 712 N N . LEU A 1 98 ? -9.183 20.133 45.558 1.00 85.00 98 LEU A N 1
ATOM 713 C CA . LEU A 1 98 ? -8.688 21.509 45.479 1.00 85.00 98 LEU A CA 1
ATOM 714 C C . LEU A 1 98 ? -8.613 22.169 46.868 1.00 85.00 98 LEU A C 1
ATOM 716 O O . LEU A 1 98 ? -7.608 22.794 47.197 1.00 85.00 98 LEU A O 1
ATOM 720 N N . ALA A 1 99 ? -9.639 21.977 47.703 1.00 86.25 99 ALA A N 1
ATOM 721 C CA . ALA A 1 99 ? -9.704 22.542 49.051 1.00 86.25 99 ALA A CA 1
ATOM 722 C C . ALA A 1 99 ? -8.683 21.929 50.026 1.00 86.25 99 ALA A C 1
ATOM 724 O O . ALA A 1 99 ? -8.269 22.599 50.973 1.00 86.25 99 ALA A O 1
ATOM 725 N N . GLY A 1 100 ? -8.296 20.666 49.822 1.00 84.19 100 GLY A N 1
ATOM 726 C CA . GLY A 1 100 ? -7.350 19.961 50.687 1.00 84.19 100 GLY A CA 1
ATOM 727 C C . GLY A 1 100 ? -5.877 20.265 50.406 1.00 84.19 100 GLY A C 1
ATOM 728 O O . GLY A 1 100 ? -5.044 20.078 51.292 1.00 84.19 100 GLY A O 1
ATOM 729 N N . GLU A 1 101 ? -5.544 20.719 49.196 1.00 81.50 101 GLU A N 1
ATOM 730 C CA . GLU A 1 101 ? -4.162 20.660 48.701 1.00 81.50 101 GLU A CA 1
ATOM 731 C C . GLU A 1 101 ? -3.562 21.994 48.255 1.00 81.50 101 GLU A C 1
ATOM 733 O O . GLU A 1 101 ? -2.343 22.077 48.109 1.00 81.50 101 GLU A O 1
ATOM 738 N N . GLY A 1 102 ? -4.357 23.051 48.068 1.00 80.94 102 GLY A N 1
ATOM 739 C CA . GLY A 1 102 ? -3.810 24.293 47.531 1.00 80.94 102 GLY A CA 1
ATOM 740 C C . GLY A 1 102 ? -4.710 25.521 47.646 1.00 80.94 102 GLY A C 1
ATOM 741 O O . GLY A 1 102 ? -5.781 25.481 48.244 1.00 80.94 102 GLY A O 1
ATOM 742 N N . PRO A 1 103 ? -4.268 26.658 47.074 1.00 84.88 103 PRO A N 1
ATOM 743 C CA . PRO A 1 103 ? -5.026 27.909 47.089 1.00 84.88 103 PRO A CA 1
ATOM 744 C C . PRO A 1 103 ? -6.192 27.914 46.088 1.00 84.88 103 PRO A C 1
ATOM 746 O O . PRO A 1 103 ? -7.003 28.840 46.093 1.00 84.88 103 PRO A O 1
ATOM 749 N N . LEU A 1 104 ? -6.259 26.917 45.204 1.00 86.19 104 LEU A N 1
ATOM 750 C CA . LEU A 1 104 ? -7.278 26.817 44.173 1.00 86.19 104 LEU A CA 1
ATOM 751 C C . LEU A 1 104 ? -8.613 26.382 44.781 1.00 86.19 104 LEU A C 1
ATOM 753 O O . LEU A 1 104 ? -8.682 25.491 45.616 1.00 86.19 104 LEU A O 1
ATOM 757 N N . SER A 1 105 ? -9.699 26.984 44.316 1.00 87.69 105 SER A N 1
ATOM 758 C CA . SER A 1 105 ? -11.058 26.545 44.628 1.00 87.69 105 SER A CA 1
ATOM 759 C C . SER A 1 105 ? -11.944 26.673 43.400 1.00 87.69 105 SER A C 1
ATOM 761 O O . SER A 1 105 ? -11.709 27.505 42.521 1.00 87.69 105 SER A O 1
ATOM 763 N N . LEU A 1 106 ? -12.958 25.818 43.313 1.00 85.88 106 LEU A N 1
ATOM 764 C CA . LEU A 1 106 ? -13.919 25.830 42.220 1.00 85.88 106 LEU A CA 1
ATOM 765 C C . LEU A 1 106 ? -15.256 26.366 42.733 1.00 85.88 106 LEU A C 1
ATOM 767 O O . LEU A 1 106 ? -15.857 25.783 43.629 1.00 85.88 106 LEU A O 1
ATOM 771 N N . GLU A 1 107 ? -15.738 27.452 42.145 1.00 84.12 107 GLU A N 1
ATOM 772 C CA . GLU A 1 107 ? -17.004 28.094 42.486 1.00 84.12 107 GLU A CA 1
ATOM 773 C C . GLU A 1 107 ? -18.031 27.862 41.370 1.00 84.12 107 GLU A C 1
ATOM 775 O O . GLU A 1 107 ? -17.774 28.130 40.191 1.00 84.12 107 GLU A O 1
ATOM 780 N N . VAL A 1 108 ? -19.222 27.380 41.732 1.00 83.81 108 VAL A N 1
ATOM 781 C CA . VAL A 1 108 ? -20.360 27.330 40.808 1.00 83.81 108 VAL A CA 1
ATOM 782 C C . VAL A 1 108 ? -21.054 28.687 40.841 1.00 83.81 108 VAL A C 1
ATOM 784 O O . VAL A 1 108 ? -21.644 29.071 41.843 1.00 83.81 108 VAL A O 1
ATOM 787 N N . THR A 1 109 ? -20.982 29.423 39.738 1.00 79.44 109 THR A N 1
ATOM 788 C CA . THR A 1 109 ? -21.440 30.825 39.662 1.00 79.44 109 THR A CA 1
ATOM 789 C C . THR A 1 109 ? -22.842 30.976 39.082 1.00 79.44 109 THR A C 1
ATOM 791 O O . THR A 1 109 ? -23.494 31.995 39.281 1.00 79.44 109 THR A O 1
ATOM 794 N N . GLU A 1 110 ? -23.341 29.956 38.385 1.00 78.25 110 GLU A N 1
ATOM 795 C CA . GLU A 1 110 ? -24.719 29.903 37.899 1.00 78.25 110 GLU A CA 1
ATOM 796 C C . GLU A 1 110 ? -25.240 28.477 38.074 1.00 78.25 110 GLU A C 1
ATOM 798 O O . GLU A 1 110 ? -24.580 27.520 37.665 1.00 78.25 110 GLU A O 1
ATOM 803 N N . HIS A 1 111 ? -26.442 28.331 38.631 1.00 79.19 111 HIS A N 1
ATOM 804 C CA . HIS A 1 111 ? -27.178 27.070 38.663 1.00 79.19 111 HIS A CA 1
ATOM 805 C C . HIS A 1 111 ? -28.425 27.183 37.790 1.00 79.19 111 HIS A C 1
ATOM 807 O O . HIS A 1 111 ? -29.184 28.146 37.888 1.00 79.19 111 HIS A O 1
ATOM 813 N N . LYS A 1 112 ? -28.688 26.161 36.973 1.00 76.31 112 LYS A N 1
ATOM 814 C CA . LYS A 1 112 ? -30.016 25.966 36.395 1.00 76.31 112 LYS A CA 1
ATOM 815 C C . LYS A 1 112 ? -30.845 25.142 37.369 1.00 76.31 112 LYS A C 1
ATOM 817 O O . LYS A 1 112 ? -30.637 23.932 37.478 1.00 76.31 112 LYS A O 1
ATOM 822 N N . TYR A 1 113 ? -31.770 25.806 38.050 1.00 75.44 113 TYR A N 1
ATOM 823 C CA . TYR A 1 113 ? -32.745 25.152 38.911 1.00 75.44 113 TYR A CA 1
ATOM 824 C C . TYR A 1 113 ? -33.897 24.583 38.083 1.00 75.44 113 TYR A C 1
ATOM 826 O O . TYR A 1 113 ? -34.372 25.212 37.136 1.00 75.44 113 TYR A O 1
ATOM 834 N N . HIS A 1 114 ? -34.330 23.377 38.439 1.00 70.31 114 HIS A N 1
ATOM 835 C CA . HIS A 1 114 ? -35.549 22.766 37.922 1.00 70.31 114 HIS A CA 1
ATOM 836 C C . HIS A 1 114 ? -36.532 22.639 39.091 1.00 70.31 114 HIS A C 1
ATOM 838 O O . HIS A 1 114 ? -36.300 21.854 40.012 1.00 70.31 114 HIS A O 1
ATOM 844 N N . GLU A 1 115 ? -37.591 23.457 39.089 1.00 63.59 115 GLU A N 1
ATOM 845 C CA . GLU A 1 115 ? -38.599 23.450 40.156 1.00 63.59 115 GLU A CA 1
ATOM 846 C C . GLU A 1 115 ? -39.186 22.044 40.346 1.00 63.59 115 GLU A C 1
ATOM 848 O O . GLU A 1 115 ? -39.577 21.382 39.386 1.00 63.59 115 GLU A O 1
ATOM 853 N N . GLY A 1 116 ? -39.211 21.575 41.597 1.00 71.38 116 GLY A N 1
ATOM 854 C CA . GLY A 1 116 ? -39.747 20.262 41.971 1.00 71.38 116 GLY A CA 1
ATOM 855 C C . GLY A 1 116 ? -38.783 19.077 41.823 1.00 71.38 116 GLY A C 1
ATOM 856 O O . GLY A 1 116 ? -39.110 17.982 42.273 1.00 71.38 116 GLY A O 1
ATOM 857 N N . GLU A 1 117 ? -37.582 19.262 41.266 1.00 68.44 117 GLU A N 1
ATOM 858 C CA . GLU A 1 117 ? -36.633 18.167 41.036 1.00 68.44 117 GLU A CA 1
ATOM 859 C C . GLU A 1 117 ? -35.200 18.568 41.410 1.00 68.44 117 GLU A C 1
ATOM 861 O O . GLU A 1 117 ? -34.357 18.816 40.550 1.00 68.44 117 GLU A O 1
ATOM 866 N N . ALA A 1 118 ? -34.876 18.554 42.708 1.00 59.91 118 ALA A N 1
ATOM 867 C CA . ALA A 1 118 ? -33.528 18.873 43.205 1.00 59.91 118 ALA A CA 1
ATOM 868 C C . ALA A 1 118 ? -32.408 18.057 42.516 1.00 59.91 118 ALA A C 1
ATOM 870 O O . ALA A 1 118 ? -31.311 18.563 42.289 1.00 59.91 118 ALA A O 1
ATOM 871 N N . ARG A 1 119 ? -32.704 16.820 42.080 1.00 59.50 119 ARG A N 1
ATOM 872 C CA . ARG A 1 119 ? -31.787 15.950 41.310 1.00 59.50 119 ARG A CA 1
ATOM 873 C C . ARG A 1 119 ? -31.493 16.442 39.883 1.00 59.50 119 ARG A C 1
ATOM 875 O O . ARG A 1 119 ? -30.652 15.863 39.193 1.00 59.50 119 ARG A O 1
ATOM 882 N N . ARG A 1 120 ? -32.194 17.474 39.408 1.00 62.41 120 ARG A N 1
ATOM 883 C CA . ARG A 1 120 ? -31.998 18.086 38.090 1.00 62.41 120 ARG A CA 1
ATOM 884 C C . ARG A 1 120 ? -31.297 19.440 38.134 1.00 62.41 120 ARG A C 1
ATOM 886 O O . ARG A 1 120 ? -31.069 20.003 37.067 1.00 62.41 120 ARG A O 1
ATOM 893 N N . ASN A 1 121 ? -30.890 19.924 39.308 1.00 67.44 121 ASN A N 1
ATOM 894 C CA . ASN A 1 121 ? -30.082 21.136 39.402 1.00 67.44 121 ASN A CA 1
ATOM 895 C C . ASN A 1 121 ? -28.732 20.924 38.706 1.00 67.44 121 ASN A C 1
ATOM 897 O O . ASN A 1 121 ? -28.010 19.969 38.997 1.00 67.44 121 ASN A O 1
ATOM 901 N N . ARG A 1 122 ? -28.406 21.810 37.761 1.00 71.75 122 ARG A N 1
ATOM 902 C CA . ARG A 1 122 ? -27.180 21.731 36.955 1.00 71.75 122 ARG A CA 1
ATOM 903 C C . ARG A 1 122 ? -26.313 22.947 37.222 1.00 71.75 122 ARG A C 1
ATOM 905 O O . ARG A 1 122 ? -26.784 24.069 37.029 1.00 71.75 122 ARG A O 1
ATOM 912 N N . ALA A 1 123 ? -25.054 22.729 37.596 1.00 72.38 123 ALA A N 1
ATOM 913 C CA . ALA A 1 123 ? -24.041 23.769 37.479 1.00 72.38 123 ALA A CA 1
ATOM 914 C C . ALA A 1 123 ? -24.019 24.245 36.020 1.00 72.38 123 ALA A C 1
ATOM 916 O O . ALA A 1 123 ? -23.979 23.434 35.092 1.00 72.38 123 ALA A O 1
ATOM 917 N N . ARG A 1 124 ? -24.126 25.555 35.821 1.00 72.31 124 ARG A N 1
ATOM 918 C CA . ARG A 1 124 ? -24.228 26.207 34.514 1.00 72.31 124 ARG A CA 1
ATOM 919 C C . ARG A 1 124 ? -23.044 27.080 34.193 1.00 72.31 124 ARG A C 1
ATOM 921 O O . ARG A 1 124 ? -22.748 27.230 33.015 1.00 72.31 124 ARG A O 1
ATOM 928 N N . ARG A 1 125 ? -22.361 27.593 35.211 1.00 74.56 125 ARG A N 1
ATOM 929 C CA . ARG A 1 125 ? -21.084 28.278 35.072 1.00 74.56 125 ARG A CA 1
ATOM 930 C C . ARG A 1 125 ? -20.153 27.885 36.209 1.00 74.56 125 ARG A C 1
ATOM 932 O O . ARG A 1 125 ? -20.591 27.785 37.354 1.00 74.56 125 ARG A O 1
ATOM 939 N N . LEU A 1 126 ? -18.892 27.640 35.872 1.00 78.38 126 LEU A N 1
ATOM 940 C CA . LEU A 1 126 ? -17.830 27.329 36.826 1.00 78.38 126 LEU A CA 1
ATOM 941 C C . LEU A 1 126 ? -16.773 28.426 36.777 1.00 78.38 126 LEU A C 1
ATOM 943 O O . LEU A 1 126 ? -16.441 28.933 35.702 1.00 78.38 126 LEU A O 1
ATOM 947 N N . ARG A 1 127 ? -16.244 28.767 37.946 1.00 82.12 127 ARG A N 1
ATOM 948 C CA . ARG A 1 127 ? -15.167 29.730 38.130 1.00 82.12 127 ARG A CA 1
ATOM 949 C C . ARG A 1 127 ? -14.064 29.092 38.950 1.00 82.12 127 ARG A C 1
ATOM 951 O O . ARG A 1 127 ? -14.323 28.551 40.016 1.00 82.12 127 ARG A O 1
ATOM 958 N N . LEU A 1 128 ? -12.831 29.194 38.470 1.00 86.12 128 LEU A N 1
ATOM 959 C CA . LEU A 1 128 ? -11.664 28.878 39.283 1.00 86.12 128 LEU A CA 1
ATOM 960 C C . LEU A 1 128 ? -11.269 30.132 40.078 1.00 86.12 128 LEU A C 1
ATOM 962 O O . LEU A 1 128 ? -11.104 31.214 39.506 1.00 86.12 128 LEU A O 1
ATOM 966 N N . VAL A 1 129 ? -11.164 29.997 41.394 1.00 87.50 129 VAL A N 1
ATOM 967 C CA . VAL A 1 129 ? -10.829 31.058 42.350 1.00 87.50 129 VAL A CA 1
ATOM 968 C C . VAL A 1 129 ? -9.505 30.705 43.030 1.00 87.50 129 VAL A C 1
ATOM 970 O O . VAL A 1 129 ? -9.140 29.537 43.125 1.00 87.50 129 VAL A O 1
ATOM 973 N N . GLY A 1 130 ? -8.754 31.724 43.456 1.00 88.31 130 GLY A N 1
ATOM 974 C CA . GLY A 1 130 ? -7.475 31.533 44.148 1.00 88.31 130 GLY A CA 1
ATOM 975 C C . GLY A 1 130 ? -6.311 31.110 43.245 1.00 88.31 130 GLY A C 1
ATOM 976 O O . GLY A 1 130 ? -5.319 30.581 43.732 1.00 88.31 130 GLY A O 1
ATOM 977 N N . VAL A 1 131 ? -6.412 31.357 41.932 1.00 87.62 131 VAL A N 1
ATOM 978 C CA . VAL A 1 131 ? -5.332 31.093 40.966 1.00 87.62 131 VAL A CA 1
ATOM 979 C C . VAL A 1 131 ? -4.118 31.977 41.277 1.00 87.62 131 VAL A C 1
ATOM 981 O O . VAL A 1 131 ? -4.244 33.204 41.206 1.00 87.62 131 VAL A O 1
ATOM 984 N N . PRO A 1 132 ? -2.941 31.403 41.593 1.00 90.12 132 PRO A N 1
ATOM 985 C CA . PRO A 1 132 ? -1.732 32.189 41.811 1.00 90.12 132 PRO A CA 1
ATOM 986 C C . PRO A 1 132 ? -1.337 32.987 40.563 1.00 90.12 132 PRO A C 1
ATOM 988 O O . PRO A 1 132 ? -1.476 32.511 39.435 1.00 90.12 132 PRO A O 1
ATOM 991 N N . ALA A 1 133 ? -0.792 34.191 40.760 1.00 88.12 133 ALA A N 1
ATOM 992 C CA . ALA A 1 133 ? -0.441 35.104 39.666 1.00 88.12 133 ALA A CA 1
ATOM 993 C C . ALA A 1 133 ? 0.545 34.493 38.649 1.00 88.12 133 ALA A C 1
ATOM 995 O O . ALA A 1 133 ? 0.503 34.814 37.463 1.00 88.12 133 ALA A O 1
ATOM 996 N N . GLU A 1 134 ? 1.415 33.586 39.093 1.00 86.19 134 GLU A N 1
ATOM 997 C CA . GLU A 1 134 ? 2.360 32.863 38.236 1.00 86.19 134 GLU A CA 1
ATOM 998 C C . GLU A 1 134 ? 1.675 31.866 37.287 1.00 86.19 134 GLU A C 1
ATOM 1000 O O . GLU A 1 134 ? 2.013 31.814 36.102 1.00 86.19 134 GLU A O 1
ATOM 1005 N N . VAL A 1 135 ? 0.666 31.136 37.774 1.00 85.00 135 VAL A N 1
ATOM 1006 C CA . VAL A 1 135 ? -0.158 30.230 36.960 1.00 85.00 135 VAL A CA 1
ATOM 1007 C C . VAL A 1 135 ? -1.019 31.031 36.000 1.00 85.00 135 VAL A C 1
ATOM 1009 O O . VAL A 1 135 ? -1.154 30.657 34.837 1.00 85.00 135 VAL A O 1
ATOM 1012 N N . GLU A 1 136 ? -1.520 32.183 36.442 1.00 85.88 136 GLU A N 1
ATOM 1013 C CA . GLU A 1 136 ? -2.248 33.099 35.574 1.00 85.88 136 GLU A CA 1
ATOM 1014 C C . GLU A 1 136 ? -1.392 33.588 34.403 1.00 85.88 136 GLU A C 1
ATOM 1016 O O . GLU A 1 136 ? -1.811 33.531 33.249 1.00 85.88 136 GLU A O 1
ATOM 1021 N N . ALA A 1 137 ? -0.163 34.022 34.687 1.00 84.12 137 ALA A N 1
ATOM 1022 C CA . ALA A 1 137 ? 0.773 34.476 33.666 1.00 84.12 137 ALA A CA 1
ATOM 1023 C C . ALA A 1 137 ? 1.188 33.344 32.709 1.00 84.12 137 ALA A C 1
ATOM 1025 O O . ALA A 1 137 ? 1.491 33.584 31.538 1.00 84.12 137 ALA A O 1
ATOM 1026 N N . LEU A 1 138 ? 1.235 32.095 33.182 1.00 81.94 138 LEU A N 1
ATOM 1027 C CA . LEU A 1 138 ? 1.439 30.919 32.331 1.00 81.94 138 LEU A CA 1
ATOM 1028 C C . LEU A 1 138 ? 0.226 30.643 31.436 1.00 81.94 138 LEU A C 1
ATOM 1030 O O . LEU A 1 138 ? 0.409 30.399 30.244 1.00 81.94 138 LEU A O 1
ATOM 1034 N N . ALA A 1 139 ? -0.987 30.730 31.979 1.00 82.19 139 ALA A N 1
ATOM 1035 C CA . ALA A 1 139 ? -2.222 30.546 31.226 1.00 82.19 139 ALA A CA 1
ATOM 1036 C C . ALA A 1 139 ? -2.391 31.623 30.144 1.00 82.19 139 ALA A C 1
ATOM 1038 O O . ALA A 1 139 ? -2.693 31.291 29.005 1.00 82.19 139 ALA A O 1
ATOM 1039 N N . GLU A 1 140 ? -2.105 32.890 30.449 1.00 83.25 140 GLU A N 1
ATOM 1040 C CA . GLU A 1 140 ? -2.158 33.994 29.477 1.00 83.25 140 GLU A CA 1
ATOM 1041 C C . GLU A 1 140 ? -1.154 33.811 28.326 1.00 83.25 140 GLU A C 1
ATOM 1043 O O . GLU A 1 140 ? -1.475 33.982 27.146 1.00 83.25 140 GLU A O 1
ATOM 1048 N N . ARG A 1 141 ? 0.069 33.374 28.650 1.00 80.12 141 ARG A N 1
ATOM 1049 C CA . ARG A 1 141 ? 1.069 33.019 27.633 1.00 80.12 141 ARG A CA 1
ATOM 1050 C C . ARG A 1 141 ? 0.608 31.854 26.766 1.00 80.12 141 ARG A C 1
ATOM 1052 O O . ARG A 1 141 ? 0.797 31.904 25.557 1.00 80.12 141 ARG A O 1
ATOM 1059 N N . ALA A 1 142 ? -0.021 30.841 27.360 1.00 76.31 142 ALA A N 1
ATOM 1060 C CA . ALA A 1 142 ? -0.586 29.711 26.630 1.00 76.31 142 ALA A CA 1
ATOM 1061 C C . ALA A 1 142 ? -1.741 30.144 25.710 1.00 76.31 142 ALA A C 1
ATOM 1063 O O . ALA A 1 142 ? -1.767 29.761 24.546 1.00 76.31 142 ALA A O 1
ATOM 1064 N N . ARG A 1 143 ? -2.661 30.993 26.187 1.00 78.62 143 ARG A N 1
ATOM 1065 C CA . ARG A 1 143 ? -3.779 31.537 25.392 1.00 78.62 143 ARG A CA 1
ATOM 1066 C C . ARG A 1 143 ? -3.294 32.319 24.168 1.00 78.62 143 ARG A C 1
ATOM 1068 O O . ARG A 1 143 ? -3.836 32.156 23.083 1.00 78.62 143 ARG A O 1
ATOM 1075 N N . SER A 1 144 ? -2.243 33.124 24.323 1.00 73.50 144 SER A N 1
ATOM 1076 C CA . SER A 1 144 ? -1.670 33.914 23.218 1.00 73.50 144 SER A CA 1
ATOM 1077 C C . SER A 1 144 ? -0.864 33.093 22.205 1.00 73.50 144 SER A C 1
ATOM 1079 O O . SER A 1 144 ? -0.642 33.558 21.088 1.00 73.50 144 SER A O 1
ATOM 1081 N N . THR A 1 145 ? -0.446 31.874 22.558 1.00 64.25 145 THR A N 1
ATOM 1082 C CA . THR A 1 145 ? 0.248 30.949 21.641 1.00 64.25 145 THR A CA 1
ATOM 1083 C C . THR A 1 145 ? -0.665 29.882 21.044 1.00 64.25 145 THR A C 1
ATOM 1085 O O . THR A 1 145 ? -0.337 29.316 20.002 1.00 64.25 145 THR A O 1
ATOM 1088 N N . ILE A 1 146 ? -1.814 29.607 21.663 1.00 61.25 146 ILE A N 1
ATOM 1089 C CA . ILE A 1 146 ? -2.704 28.516 21.271 1.00 61.25 146 ILE A CA 1
ATOM 1090 C C . ILE A 1 146 ? -4.018 29.094 20.743 1.00 61.25 146 ILE A C 1
ATOM 1092 O O . ILE A 1 146 ? -4.820 29.646 21.490 1.00 61.25 146 ILE A O 1
ATOM 1096 N N . SER A 1 147 ? -4.294 28.905 19.450 1.00 54.56 147 SER A N 1
ATOM 1097 C CA . SER A 1 147 ? -5.629 29.185 18.910 1.00 54.56 147 SER A CA 1
ATOM 1098 C C . SER A 1 147 ? -6.630 28.198 19.519 1.00 54.56 147 SER A C 1
ATOM 1100 O O . SER A 1 147 ? -6.536 26.994 19.268 1.00 54.56 147 SER A O 1
ATOM 1102 N N . LEU A 1 148 ? -7.592 28.699 20.303 1.00 50.84 148 LEU A N 1
ATOM 1103 C CA . LEU A 1 148 ? -8.623 27.889 20.969 1.00 50.84 148 LEU A CA 1
ATOM 1104 C C . LEU A 1 148 ? -9.465 27.066 19.977 1.00 50.84 148 LEU A C 1
ATOM 1106 O O . LEU A 1 148 ? -9.818 25.928 20.280 1.00 50.84 148 LEU A O 1
ATOM 1110 N N . ASP A 1 149 ? -9.685 27.575 18.760 1.00 41.16 149 ASP A N 1
ATOM 1111 C CA . ASP A 1 149 ? -10.360 26.848 17.671 1.00 41.16 149 ASP A CA 1
ATOM 1112 C C . ASP A 1 149 ? -9.528 25.673 17.123 1.00 41.16 149 ASP A C 1
ATOM 1114 O O . ASP A 1 149 ? -10.062 24.721 16.551 1.00 41.16 149 ASP A O 1
ATOM 1118 N N . SER A 1 150 ? -8.208 25.718 17.315 1.00 41.81 150 SER A N 1
ATOM 1119 C CA . SER A 1 150 ? -7.259 24.661 16.944 1.00 41.81 150 SER A CA 1
ATOM 1120 C C . SER A 1 150 ? -6.857 23.761 18.118 1.00 41.81 150 SER A C 1
ATOM 1122 O O . SER A 1 150 ? -6.136 22.774 17.928 1.00 41.81 150 SER A O 1
ATOM 1124 N N . MET A 1 151 ? -7.311 24.096 19.330 1.00 42.19 151 MET A N 1
ATOM 1125 C CA . MET A 1 151 ? -6.878 23.468 20.565 1.00 42.19 151 MET A CA 1
ATOM 1126 C C . MET A 1 151 ? -7.544 22.097 20.714 1.00 42.19 151 MET A C 1
ATOM 1128 O O . MET A 1 151 ? -8.599 21.917 21.320 1.00 42.19 151 MET A O 1
ATOM 1132 N N . GLU A 1 152 ? -6.900 21.086 20.130 1.00 43.47 152 GLU A N 1
ATOM 1133 C CA . GLU A 1 152 ? -7.087 19.699 20.536 1.00 43.47 152 GLU A CA 1
ATOM 1134 C C . GLU A 1 152 ? -6.734 19.626 22.028 1.00 43.47 152 GLU A C 1
ATOM 1136 O O . GLU A 1 152 ? -5.557 19.725 22.375 1.00 43.47 152 GLU A O 1
ATOM 1141 N N . TRP A 1 153 ? -7.723 19.459 22.913 1.00 44.72 153 TRP A N 1
ATOM 1142 C CA . TRP A 1 153 ? -7.470 19.081 24.305 1.00 44.72 153 TRP A CA 1
ATOM 1143 C C . TRP A 1 153 ? -6.668 17.779 24.285 1.00 44.72 153 TRP A C 1
ATOM 1145 O O . TRP A 1 153 ? -7.191 16.689 24.092 1.00 44.72 153 TRP A O 1
ATOM 1155 N N . ARG A 1 154 ? -5.350 17.881 24.378 1.00 40.00 154 ARG A N 1
ATOM 1156 C CA . ARG A 1 154 ? -4.472 16.737 24.556 1.00 40.00 154 ARG A CA 1
ATOM 1157 C C . ARG A 1 154 ? -4.292 16.622 26.051 1.00 40.00 154 ARG A C 1
ATOM 1159 O O . ARG A 1 154 ? -3.427 17.265 26.633 1.00 40.00 154 ARG A O 1
ATOM 1166 N N . LEU A 1 155 ? -5.195 15.855 26.644 1.00 40.72 155 LEU A N 1
ATOM 1167 C CA . LEU A 1 155 ? -5.075 15.375 28.008 1.00 40.72 155 LEU A CA 1
ATOM 1168 C C . LEU A 1 155 ? -3.687 14.735 28.155 1.00 40.72 155 LEU A C 1
ATOM 1170 O O . LEU A 1 155 ? -3.362 13.786 27.442 1.00 40.72 155 LEU A O 1
ATOM 1174 N N . LEU A 1 156 ? -2.854 15.312 29.014 1.00 36.91 156 LEU A N 1
ATOM 1175 C CA . LEU A 1 156 ? -1.603 14.726 29.472 1.00 36.91 156 LEU A CA 1
ATOM 1176 C C . LEU A 1 156 ? -1.898 14.142 30.851 1.00 36.91 156 LEU A C 1
ATOM 1178 O O . LEU A 1 156 ? -1.732 14.819 31.851 1.00 36.91 156 LEU A O 1
ATOM 1182 N N . GLU A 1 157 ? -2.369 12.899 30.890 1.00 36.53 157 GLU A N 1
ATOM 1183 C CA . GLU A 1 157 ? -2.286 12.086 32.109 1.00 36.53 157 GLU A CA 1
ATOM 1184 C C . GLU A 1 157 ? -1.230 10.995 31.912 1.00 36.53 157 GLU A C 1
ATOM 1186 O O . GLU A 1 157 ? -1.292 10.262 30.916 1.00 36.53 157 GLU A O 1
ATOM 1191 N N . PRO A 1 158 ? -0.280 10.819 32.838 1.00 32.53 158 PRO A N 1
ATOM 1192 C CA . PRO A 1 158 ? 0.518 9.606 32.907 1.00 32.53 158 PRO A CA 1
ATOM 1193 C C . PRO A 1 158 ? -0.390 8.418 33.285 1.00 32.53 158 PRO A C 1
ATOM 1195 O O . PRO A 1 158 ? -0.686 8.190 34.449 1.00 32.53 158 PRO A O 1
ATOM 1198 N N . GLY A 1 159 ? -0.838 7.639 32.295 1.00 36.28 159 GLY A N 1
ATOM 1199 C CA . GLY A 1 159 ? -1.443 6.316 32.525 1.00 36.28 159 GLY A CA 1
ATOM 1200 C C . GLY A 1 159 ? -2.977 6.215 32.556 1.00 36.28 159 GLY A C 1
ATOM 1201 O O . GLY A 1 159 ? -3.481 5.107 32.725 1.00 36.28 159 GLY A O 1
ATOM 1202 N N . GLY A 1 160 ? -3.727 7.299 32.333 1.00 33.16 160 GLY A N 1
ATOM 1203 C CA . GLY A 1 160 ? -5.197 7.280 32.281 1.00 33.16 160 GLY A CA 1
ATOM 1204 C C . GLY A 1 160 ? -5.776 7.033 30.879 1.00 33.16 160 GLY A C 1
ATOM 1205 O O . GLY A 1 160 ? -5.324 7.597 29.882 1.00 33.16 160 GLY A O 1
ATOM 1206 N N . THR A 1 161 ? -6.806 6.187 30.770 1.00 33.38 161 THR A N 1
ATOM 1207 C CA . THR A 1 161 ? -7.617 6.041 29.548 1.00 33.38 161 THR A CA 1
ATOM 1208 C C . THR A 1 161 ? -8.423 7.307 29.285 1.00 33.38 161 THR A C 1
ATOM 1210 O O . THR A 1 161 ? -9.403 7.589 29.963 1.00 33.38 161 THR A O 1
ATOM 1213 N N . TYR A 1 162 ? -8.036 8.038 28.249 1.00 44.06 162 TYR A N 1
ATOM 1214 C CA . TYR A 1 162 ? -8.680 9.280 27.856 1.00 44.06 162 TYR A CA 1
ATOM 1215 C C . TYR A 1 162 ? -10.026 9.070 27.145 1.00 44.06 162 TYR A C 1
ATOM 1217 O O . TYR A 1 162 ? -10.092 8.490 26.055 1.00 44.06 162 TYR A O 1
ATOM 1225 N N . ALA A 1 163 ? -11.093 9.636 27.702 1.00 34.59 163 ALA A N 1
ATOM 1226 C CA . ALA A 1 163 ? -12.353 9.847 27.004 1.00 34.59 163 ALA A CA 1
ATOM 1227 C C . ALA A 1 163 ? -12.477 11.332 26.632 1.00 34.59 163 ALA A C 1
ATOM 1229 O O . ALA A 1 163 ? -12.974 12.145 27.398 1.00 34.59 163 ALA A O 1
ATOM 1230 N N . LEU A 1 164 ? -12.025 11.709 25.431 1.00 43.25 164 LEU A N 1
ATOM 1231 C CA . LEU A 1 164 ? -12.410 12.990 24.835 1.00 43.25 164 LEU A CA 1
ATOM 1232 C C . LEU A 1 164 ? -13.428 12.783 23.721 1.00 43.25 164 LEU A C 1
ATOM 1234 O O . LEU A 1 164 ? -13.181 12.120 22.714 1.00 43.25 164 LEU A O 1
ATOM 1238 N N . ASN A 1 165 ? -14.589 13.381 23.976 1.00 49.66 165 ASN A N 1
ATOM 1239 C CA . ASN A 1 165 ? -15.638 13.824 23.078 1.00 49.66 165 ASN A CA 1
ATOM 1240 C C . ASN A 1 165 ? -15.815 13.009 21.782 1.00 49.66 165 ASN A C 1
ATOM 1242 O O . ASN A 1 165 ? -15.464 13.434 20.675 1.00 49.66 165 ASN A O 1
ATOM 1246 N N . GLY A 1 166 ? -16.475 11.852 21.908 1.00 50.91 166 GLY A N 1
ATOM 1247 C CA . GLY A 1 166 ? -16.942 11.078 20.756 1.00 50.91 166 GLY A CA 1
ATOM 1248 C C . GLY A 1 166 ? -17.753 11.915 19.756 1.00 50.91 166 GLY A C 1
ATOM 1249 O O . GLY A 1 166 ? -17.736 11.607 18.567 1.00 50.91 166 GLY A O 1
ATOM 1250 N N . ALA A 1 167 ? -18.392 13.008 20.195 1.00 54.44 167 ALA A N 1
ATOM 1251 C CA . ALA A 1 167 ? -19.128 13.912 19.320 1.00 54.44 167 ALA A CA 1
ATOM 1252 C C . ALA A 1 167 ? -18.251 14.954 18.607 1.00 54.44 167 ALA A C 1
ATOM 1254 O O . ALA A 1 167 ? -18.576 15.318 17.482 1.00 54.44 167 ALA A O 1
ATOM 1255 N N . ALA A 1 168 ? -17.149 15.422 19.201 1.00 60.00 168 ALA A N 1
ATOM 1256 C CA . ALA A 1 168 ? -16.168 16.247 18.486 1.00 60.00 168 ALA A CA 1
ATOM 1257 C C . ALA A 1 168 ? -15.448 15.421 17.411 1.00 60.00 168 ALA A C 1
ATOM 1259 O O . ALA A 1 168 ? -15.266 15.880 16.288 1.00 60.00 168 ALA A O 1
ATOM 1260 N N . MET A 1 169 ? -15.118 14.161 17.716 1.00 60.19 169 MET A N 1
ATOM 1261 C CA . MET A 1 169 ? -14.546 13.239 16.731 1.00 60.19 169 MET A CA 1
ATOM 1262 C C . MET A 1 169 ? -15.551 12.835 15.648 1.00 60.19 169 MET A C 1
ATOM 1264 O O . MET A 1 169 ? -15.181 12.750 14.476 1.00 60.19 169 MET A O 1
ATOM 1268 N N . ALA A 1 170 ? -16.823 12.627 16.008 1.00 62.62 170 ALA A N 1
ATOM 1269 C CA . ALA A 1 170 ? -17.887 12.405 15.031 1.00 62.62 170 ALA A CA 1
ATOM 1270 C C . ALA A 1 170 ? -18.087 13.634 14.132 1.00 62.62 170 ALA A C 1
ATOM 1272 O O . ALA A 1 170 ? -18.160 13.467 12.918 1.00 62.62 170 ALA A O 1
ATOM 1273 N N . ARG A 1 171 ? -18.081 14.852 14.696 1.00 69.62 171 ARG A N 1
ATOM 1274 C CA . ARG A 1 171 ? -18.119 16.104 13.924 1.00 69.62 171 ARG A CA 1
ATOM 1275 C C . ARG A 1 171 ? -16.921 16.230 12.994 1.00 69.62 171 ARG A C 1
ATOM 1277 O O . ARG A 1 171 ? -17.123 16.321 11.798 1.00 69.62 171 ARG A O 1
ATOM 1284 N N . ARG A 1 172 ? -15.691 16.050 13.483 1.00 68.81 172 ARG A N 1
ATOM 1285 C CA . ARG A 1 172 ? -14.483 16.053 12.636 1.00 68.81 172 ARG A CA 1
ATOM 1286 C C . ARG A 1 172 ? -14.551 15.018 11.514 1.00 68.81 172 ARG A C 1
ATOM 1288 O O . ARG A 1 172 ? -14.083 15.269 10.410 1.00 68.81 172 ARG A O 1
ATOM 1295 N N . THR A 1 173 ? -15.118 13.844 11.792 1.00 70.25 173 THR A N 1
ATOM 1296 C CA . THR A 1 173 ? -15.345 12.806 10.777 1.00 70.25 173 THR A CA 1
ATOM 1297 C C . THR A 1 173 ? -16.354 13.280 9.734 1.00 70.25 173 THR A C 1
ATOM 1299 O O . THR A 1 173 ? -16.098 13.126 8.544 1.00 70.25 173 THR A O 1
ATOM 1302 N N . GLN A 1 174 ? -17.463 13.888 10.158 1.00 74.06 174 GLN A N 1
ATOM 1303 C CA . GLN A 1 174 ? -18.460 14.484 9.266 1.00 74.06 174 GLN A CA 1
ATOM 1304 C C . GLN A 1 174 ? -17.883 15.649 8.451 1.00 74.06 174 GLN A C 1
ATOM 1306 O O . GLN A 1 174 ? -18.090 15.676 7.245 1.00 74.06 174 GLN A O 1
ATOM 1311 N N . ASP A 1 175 ? -17.093 16.535 9.055 1.00 78.06 175 ASP A N 1
ATOM 1312 C CA . ASP A 1 175 ? -16.433 17.659 8.382 1.00 78.06 175 ASP A CA 1
ATOM 1313 C C . ASP A 1 175 ? -15.412 17.160 7.349 1.00 78.06 175 ASP A C 1
ATOM 1315 O O . ASP A 1 175 ? -15.355 17.638 6.214 1.00 78.06 175 ASP A O 1
ATOM 1319 N N . LEU A 1 176 ? -14.627 16.135 7.699 1.00 76.50 176 LEU A N 1
ATOM 1320 C CA . LEU A 1 176 ? -13.713 15.486 6.759 1.00 76.50 176 LEU A CA 1
ATOM 1321 C C . LEU A 1 176 ? -14.469 14.839 5.600 1.00 76.50 176 LEU A C 1
ATOM 1323 O O . LEU A 1 176 ? -14.031 14.975 4.465 1.00 76.50 176 LEU A O 1
ATOM 1327 N N . LEU A 1 177 ? -15.594 14.169 5.862 1.00 78.25 177 LEU A N 1
ATOM 1328 C CA . LEU A 1 177 ? -16.452 13.597 4.820 1.00 78.25 177 LEU A CA 1
ATOM 1329 C C . LEU A 1 177 ? -17.084 14.681 3.935 1.00 78.25 177 LEU A C 1
ATOM 1331 O O . LEU A 1 177 ? -17.130 14.507 2.722 1.00 78.25 177 LEU A O 1
ATOM 1335 N N . ALA A 1 178 ? -17.522 15.798 4.517 1.00 79.00 178 ALA A N 1
ATOM 1336 C CA . ALA A 1 178 ? -18.119 16.923 3.799 1.00 79.00 178 ALA A CA 1
ATOM 1337 C C . ALA A 1 178 ? -17.105 17.663 2.913 1.00 79.00 178 ALA A C 1
ATOM 1339 O O . ALA A 1 178 ? -17.468 18.209 1.876 1.00 79.00 178 ALA A O 1
ATOM 1340 N N . THR A 1 179 ? -15.827 17.649 3.297 1.00 77.19 179 THR A N 1
ATOM 1341 C CA . THR A 1 179 ? -14.722 18.223 2.513 1.00 77.19 179 THR A CA 1
ATOM 1342 C C . THR A 1 179 ? -14.117 17.238 1.515 1.00 77.19 179 THR A C 1
ATOM 1344 O O . THR A 1 179 ? -13.233 17.624 0.742 1.00 77.19 179 THR A O 1
ATOM 1347 N N . LEU A 1 180 ? -14.565 15.973 1.492 1.00 76.31 180 LEU A N 1
ATOM 1348 C CA . LEU A 1 180 ? -14.126 15.041 0.463 1.00 76.31 180 LEU A CA 1
ATOM 1349 C C . LEU A 1 180 ? -14.630 15.540 -0.889 1.00 76.31 180 LEU A C 1
ATOM 1351 O O . LEU A 1 180 ? -15.837 15.697 -1.074 1.00 76.31 180 LEU A O 1
ATOM 1355 N N . PRO A 1 181 ? -13.734 15.761 -1.860 1.00 70.50 181 PRO A N 1
ATOM 1356 C CA . PRO A 1 181 ? -14.169 16.244 -3.151 1.00 70.50 181 PRO A CA 1
ATOM 1357 C C . PRO A 1 181 ? -15.063 15.187 -3.802 1.00 70.50 181 PRO A C 1
ATOM 1359 O O . PRO A 1 181 ? -14.699 14.006 -3.891 1.00 70.50 181 PRO A O 1
ATOM 1362 N N . GLN A 1 182 ? -16.240 15.616 -4.251 1.00 67.88 182 GLN A N 1
ATOM 1363 C CA . GLN A 1 182 ? -17.117 14.791 -5.066 1.00 67.88 182 GLN A CA 1
ATOM 1364 C C . GLN A 1 182 ? -16.534 14.743 -6.473 1.00 67.88 182 GLN A C 1
ATOM 1366 O O . GLN A 1 182 ? -16.730 15.636 -7.288 1.00 67.88 182 GLN A O 1
ATOM 1371 N N . TYR A 1 183 ? -15.734 13.721 -6.741 1.00 68.50 183 TYR A N 1
ATOM 1372 C CA . TYR A 1 183 ? -15.138 13.550 -8.055 1.00 68.50 183 TYR A CA 1
ATOM 1373 C C . TYR A 1 183 ? -16.085 12.726 -8.932 1.00 68.50 183 TYR A C 1
ATOM 1375 O O . TYR A 1 183 ? -16.108 11.488 -8.863 1.00 68.50 183 TYR A O 1
ATOM 1383 N N . GLU A 1 184 ? -16.854 13.418 -9.773 1.00 71.31 184 GLU A N 1
ATOM 1384 C CA . GLU A 1 184 ? -17.690 12.807 -10.816 1.00 71.31 184 GLU A CA 1
ATOM 1385 C C . GLU A 1 184 ? -16.864 11.887 -11.738 1.00 71.31 184 GLU A C 1
ATOM 1387 O O . GLU A 1 184 ? -17.336 10.814 -12.111 1.00 71.31 184 GLU A O 1
ATOM 1392 N N . ASP A 1 185 ? -15.581 12.212 -11.942 1.00 74.06 185 ASP A N 1
ATOM 1393 C CA . ASP A 1 185 ? -14.624 11.458 -12.769 1.00 74.06 185 ASP A CA 1
ATOM 1394 C C . ASP A 1 185 ? -13.959 10.256 -12.073 1.00 74.06 185 ASP A C 1
ATOM 1396 O O . ASP A 1 185 ? -13.079 9.591 -12.637 1.00 74.06 185 ASP A O 1
ATOM 1400 N N . THR A 1 186 ? -14.305 9.976 -10.814 1.00 80.12 186 THR A N 1
ATOM 1401 C CA . THR A 1 186 ? -13.781 8.793 -10.114 1.00 80.12 186 THR A CA 1
ATOM 1402 C C . THR A 1 186 ? -14.365 7.526 -10.738 1.00 80.12 186 THR A C 1
ATOM 1404 O O . THR A 1 186 ? -15.590 7.454 -10.870 1.00 80.12 186 THR A O 1
ATOM 1407 N N . PRO A 1 187 ? -13.544 6.501 -11.064 1.00 86.12 187 PRO A N 1
ATOM 1408 C CA . PRO A 1 187 ? -14.058 5.229 -11.558 1.00 86.12 187 PRO A CA 1
ATOM 1409 C C . PRO A 1 187 ? -15.172 4.707 -10.650 1.00 86.12 187 PRO A C 1
ATOM 1411 O O . PRO A 1 187 ? -15.041 4.752 -9.423 1.00 86.12 187 PRO A O 1
ATOM 1414 N N . GLY A 1 188 ? -16.256 4.195 -11.241 1.00 91.44 188 GLY A N 1
ATOM 1415 C CA . GLY A 1 188 ? -17.428 3.750 -10.476 1.00 91.44 188 GLY A CA 1
ATOM 1416 C C . GLY A 1 188 ? -17.057 2.786 -9.346 1.00 91.44 188 GLY A C 1
ATOM 1417 O O . GLY A 1 188 ? -17.543 2.927 -8.229 1.00 91.44 188 GLY A O 1
ATOM 1418 N N . LEU A 1 189 ? -16.091 1.897 -9.595 1.00 93.88 189 LEU A N 1
ATOM 1419 C CA . LEU A 1 189 ? -15.556 0.981 -8.592 1.00 93.88 189 LEU A CA 1
ATOM 1420 C C . LEU A 1 189 ? -14.882 1.690 -7.405 1.00 93.88 189 LEU A C 1
ATOM 1422 O O . LEU A 1 189 ? -15.149 1.334 -6.260 1.00 93.88 189 LEU A O 1
ATOM 1426 N N . SER A 1 190 ? -14.037 2.699 -7.649 1.00 94.75 190 SER A N 1
ATOM 1427 C CA . SER A 1 190 ? -13.396 3.477 -6.580 1.00 94.75 190 SER A CA 1
ATOM 1428 C C . SER A 1 190 ? -14.437 4.220 -5.744 1.00 94.75 190 SER A C 1
ATOM 1430 O O . SER A 1 190 ? -14.319 4.264 -4.522 1.00 94.75 190 SER A O 1
ATOM 1432 N N . ARG A 1 191 ? -15.488 4.757 -6.380 1.00 94.06 191 ARG A N 1
ATOM 1433 C CA . ARG A 1 191 ? -16.607 5.410 -5.684 1.00 94.06 191 ARG A CA 1
ATOM 1434 C C . ARG A 1 191 ? -17.356 4.421 -4.789 1.00 94.06 191 ARG A C 1
ATOM 1436 O O . ARG A 1 191 ? -17.551 4.712 -3.611 1.00 94.06 191 ARG A O 1
ATOM 1443 N N . SER A 1 192 ? -17.713 3.248 -5.314 1.00 95.31 192 SER A N 1
ATOM 1444 C CA . SER A 1 192 ? -18.365 2.183 -4.542 1.00 95.31 192 SER A CA 1
ATOM 1445 C C . SER A 1 192 ? -17.502 1.710 -3.369 1.00 95.31 192 SER A C 1
ATOM 1447 O O . SER A 1 192 ? -18.010 1.538 -2.265 1.00 95.31 192 SER A O 1
ATOM 1449 N N . LEU A 1 193 ? -16.190 1.562 -3.574 1.00 96.94 193 LEU A N 1
ATOM 1450 C CA . LEU A 1 193 ? -15.249 1.194 -2.515 1.00 96.94 193 LEU A CA 1
ATOM 1451 C C . LEU A 1 193 ? -15.146 2.271 -1.424 1.00 96.94 193 LEU A C 1
ATOM 1453 O O . LEU A 1 193 ? -15.137 1.943 -0.240 1.00 96.94 193 LEU A O 1
ATOM 1457 N N . ILE A 1 194 ? -15.081 3.552 -1.798 1.00 95.94 194 ILE A N 1
ATOM 1458 C CA . ILE A 1 194 ? -15.073 4.664 -0.835 1.00 95.94 194 ILE A CA 1
ATOM 1459 C C . ILE A 1 194 ? -16.357 4.658 -0.005 1.00 95.94 194 ILE A C 1
ATOM 1461 O O . ILE A 1 194 ? -16.270 4.755 1.218 1.00 95.94 194 ILE A O 1
ATOM 1465 N N . GLY A 1 195 ? -17.519 4.507 -0.652 1.00 95.38 195 GLY A N 1
ATOM 1466 C CA . GLY A 1 195 ? -18.812 4.389 0.027 1.00 95.38 195 GLY A CA 1
ATOM 1467 C C . GLY A 1 195 ? -18.805 3.241 1.033 1.00 95.38 195 GLY A C 1
ATOM 1468 O O . GLY A 1 195 ? -18.996 3.465 2.224 1.00 95.38 195 GLY A O 1
ATOM 1469 N N . TYR A 1 196 ? -18.433 2.041 0.580 1.00 97.62 196 TYR A N 1
ATOM 1470 C CA . TYR A 1 196 ? -18.288 0.859 1.429 1.00 97.62 196 TYR A CA 1
ATOM 1471 C C . TYR A 1 196 ? -17.412 1.111 2.667 1.00 97.62 196 TYR A C 1
ATOM 1473 O O . TYR A 1 196 ? -17.848 0.874 3.794 1.00 97.62 196 TYR A O 1
ATOM 1481 N N . LEU A 1 197 ? -16.186 1.617 2.479 1.00 97.56 197 LEU A N 1
ATOM 1482 C CA . LEU A 1 197 ? -15.227 1.818 3.571 1.00 97.56 197 LEU A CA 1
ATOM 1483 C C . LEU A 1 197 ? -15.703 2.897 4.555 1.00 97.56 197 LEU A C 1
ATOM 1485 O O . LEU A 1 197 ? -15.585 2.736 5.773 1.00 97.56 197 LEU A O 1
ATOM 1489 N N . ASN A 1 198 ? -16.270 3.989 4.039 1.00 95.56 198 ASN A N 1
ATOM 1490 C CA . ASN A 1 198 ? -16.773 5.092 4.854 1.00 95.56 198 ASN A CA 1
ATOM 1491 C C . ASN A 1 198 ? -18.116 4.779 5.526 1.00 95.56 198 ASN A C 1
ATOM 1493 O O . ASN A 1 198 ? -18.493 5.488 6.456 1.00 95.56 198 ASN A O 1
ATOM 1497 N N . GLU A 1 199 ? -18.804 3.704 5.151 1.00 94.94 199 GLU A N 1
ATOM 1498 C CA . GLU A 1 199 ? -20.041 3.244 5.791 1.00 94.94 199 GLU A CA 1
ATOM 1499 C C . GLU A 1 199 ? -19.834 2.194 6.892 1.00 94.94 199 GLU A C 1
ATOM 1501 O O . GLU A 1 199 ? -20.780 1.859 7.609 1.00 94.94 199 GLU A O 1
ATOM 1506 N N . LEU A 1 200 ? -18.615 1.674 7.063 1.00 96.19 200 LEU A N 1
ATOM 1507 C CA . LEU A 1 200 ? -18.325 0.705 8.123 1.00 96.19 200 LEU A CA 1
ATOM 1508 C C . LEU A 1 200 ? -18.628 1.284 9.512 1.00 96.19 200 LEU A C 1
ATOM 1510 O O . LEU A 1 200 ? -18.316 2.444 9.796 1.00 96.19 200 LEU A O 1
ATOM 1514 N N . ASP A 1 201 ? -19.194 0.463 10.399 1.00 94.25 201 ASP A N 1
ATOM 1515 C CA . ASP A 1 201 ? -19.469 0.857 11.783 1.00 94.25 201 ASP A CA 1
ATOM 1516 C C . ASP A 1 201 ? -18.142 1.187 12.501 1.00 94.25 201 ASP A C 1
ATOM 1518 O O . ASP A 1 201 ? -17.261 0.319 12.547 1.00 94.25 201 ASP A O 1
ATOM 1522 N N . PRO A 1 202 ? -17.977 2.392 13.086 1.00 92.38 202 PRO A N 1
ATOM 1523 C CA . PRO A 1 202 ? -16.841 2.745 13.942 1.00 92.38 202 PRO A CA 1
ATOM 1524 C C . PRO A 1 202 ? -16.462 1.692 14.991 1.00 92.38 202 PRO A C 1
ATOM 1526 O O . PRO A 1 202 ? -15.280 1.478 15.264 1.00 92.38 202 PRO A O 1
ATOM 1529 N N . ARG A 1 203 ? -17.446 0.977 15.553 1.00 93.25 203 ARG A N 1
ATOM 1530 C CA . ARG A 1 203 ? -17.231 -0.093 16.544 1.00 93.25 203 ARG A CA 1
ATOM 1531 C C . ARG A 1 203 ? -16.405 -1.252 15.988 1.00 93.25 203 ARG A C 1
ATOM 1533 O O . ARG A 1 203 ? -15.801 -2.004 16.751 1.00 93.25 203 ARG A O 1
ATOM 1540 N N . THR A 1 204 ? -16.322 -1.382 14.662 1.00 95.00 204 THR A N 1
ATOM 1541 C CA . THR A 1 204 ? -15.461 -2.359 13.984 1.00 95.00 204 THR A CA 1
ATOM 1542 C C . THR A 1 204 ? -13.987 -2.177 14.354 1.00 95.00 204 THR A C 1
ATOM 1544 O O . THR A 1 204 ? -13.248 -3.162 14.378 1.00 95.00 204 THR A O 1
ATOM 1547 N N . PHE A 1 205 ? -13.580 -0.948 14.688 1.00 96.06 205 PHE A N 1
ATOM 1548 C CA . PHE A 1 205 ? -12.197 -0.557 14.955 1.00 96.06 205 PHE A CA 1
ATOM 1549 C C . PHE A 1 205 ? -11.877 -0.386 16.446 1.00 96.06 205 PHE A C 1
ATOM 1551 O O . PHE A 1 205 ? -10.727 -0.115 16.775 1.00 96.06 205 PHE A O 1
ATOM 1558 N N . THR A 1 206 ? -12.840 -0.565 17.360 1.00 94.12 206 THR A N 1
ATOM 1559 C CA . THR A 1 206 ? -12.626 -0.379 18.811 1.00 94.12 206 THR A CA 1
ATOM 1560 C C . THR A 1 206 ? -11.429 -1.171 19.334 1.00 94.12 206 THR A C 1
ATOM 1562 O O . THR A 1 206 ? -10.580 -0.620 20.030 1.00 94.12 206 THR A O 1
ATOM 1565 N N . GLU A 1 207 ? -11.308 -2.439 18.940 1.00 94.69 207 GLU A N 1
ATOM 1566 C CA . GLU A 1 207 ? -10.186 -3.280 19.363 1.00 94.69 207 GLU A CA 1
ATOM 1567 C C . GLU A 1 207 ? -8.846 -2.804 18.798 1.00 94.69 207 GLU A C 1
ATOM 1569 O O . GLU A 1 207 ? -7.857 -2.758 19.521 1.00 94.69 207 GLU A O 1
ATOM 1574 N N . LEU A 1 208 ? -8.812 -2.354 17.539 1.00 96.06 208 LEU A N 1
ATOM 1575 C CA . LEU A 1 208 ? -7.608 -1.769 16.946 1.00 96.06 208 LEU A CA 1
ATOM 1576 C C . LEU A 1 208 ? -7.159 -0.514 17.699 1.00 96.06 208 LEU A C 1
ATOM 1578 O O . LEU A 1 208 ? -5.967 -0.343 17.942 1.00 96.06 208 LEU A O 1
ATOM 1582 N N . ARG A 1 209 ? -8.109 0.340 18.094 1.00 94.50 209 ARG A N 1
ATOM 1583 C CA . ARG A 1 209 ? -7.842 1.551 18.881 1.00 94.50 209 ARG A CA 1
ATOM 1584 C C . ARG A 1 209 ? -7.237 1.201 20.237 1.00 94.50 209 ARG A C 1
ATOM 1586 O O . ARG A 1 209 ? -6.209 1.763 20.601 1.00 94.50 209 ARG A O 1
ATOM 1593 N N . ARG A 1 210 ? -7.832 0.230 20.940 1.00 93.12 210 ARG A N 1
ATOM 1594 C CA . ARG A 1 210 ? -7.323 -0.287 22.219 1.00 93.12 210 ARG A CA 1
ATOM 1595 C C . ARG A 1 210 ? -5.905 -0.837 22.065 1.00 93.12 210 ARG A C 1
ATOM 1597 O O . ARG A 1 210 ? -5.004 -0.451 22.800 1.00 93.12 210 ARG A O 1
ATOM 1604 N N . MET A 1 211 ? -5.686 -1.676 21.056 1.00 95.25 211 MET A N 1
ATOM 1605 C CA . MET A 1 211 ? -4.384 -2.281 20.781 1.00 95.25 211 MET A CA 1
ATOM 1606 C C . MET A 1 211 ? -3.308 -1.271 20.381 1.00 95.25 211 MET A C 1
ATOM 1608 O O . MET A 1 211 ? -2.147 -1.437 20.751 1.00 95.25 211 MET A O 1
ATOM 1612 N N . ALA A 1 212 ? -3.665 -0.206 19.665 1.00 94.50 212 ALA A N 1
ATOM 1613 C CA . ALA A 1 212 ? -2.722 0.845 19.298 1.00 94.50 212 ALA A CA 1
ATOM 1614 C C . ALA A 1 212 ? -2.142 1.589 20.517 1.00 94.50 212 ALA A C 1
ATOM 1616 O O . ALA A 1 212 ? -1.086 2.205 20.391 1.00 94.50 212 ALA A O 1
ATOM 1617 N N . GLY A 1 213 ? -2.816 1.556 21.674 1.00 91.06 213 GLY A N 1
ATOM 1618 C CA . GLY A 1 213 ? -2.333 2.106 22.950 1.00 91.06 213 GLY A CA 1
ATOM 1619 C C . GLY A 1 213 ? -1.820 1.083 23.947 1.00 91.06 213 GLY A C 1
ATOM 1620 O O . GLY A 1 213 ? -1.417 1.465 25.039 1.00 91.06 213 GLY A O 1
ATOM 1621 N N . ALA A 1 214 ? -1.808 -0.198 23.583 1.00 94.25 214 ALA A N 1
ATOM 1622 C CA . ALA A 1 214 ? -1.320 -1.241 24.467 1.00 94.25 214 ALA A CA 1
ATOM 1623 C C . ALA A 1 214 ? 0.200 -1.087 24.714 1.00 94.25 214 ALA A C 1
ATOM 1625 O O . ALA A 1 214 ? 0.932 -0.794 23.755 1.00 94.25 214 ALA A O 1
ATOM 1626 N N . PRO A 1 215 ? 0.695 -1.304 25.949 1.00 94.38 215 PRO A N 1
ATOM 1627 C CA . PRO A 1 215 ? 2.117 -1.184 26.283 1.00 94.38 215 PRO A CA 1
ATOM 1628 C C . PRO A 1 215 ? 3.034 -1.996 25.361 1.00 94.38 215 PRO A C 1
ATOM 1630 O O . PRO A 1 215 ? 4.099 -1.527 24.966 1.00 94.38 215 PRO A O 1
ATOM 1633 N N . GLU A 1 216 ? 2.595 -3.180 24.929 1.00 96.00 216 GLU A N 1
ATOM 1634 C CA . GLU A 1 216 ? 3.356 -4.052 24.030 1.00 96.00 216 GLU A CA 1
ATOM 1635 C C . GLU A 1 216 ? 3.546 -3.418 22.646 1.00 96.00 216 GLU A C 1
ATOM 1637 O O . GLU A 1 216 ? 4.585 -3.592 22.010 1.00 96.00 216 GLU A O 1
ATOM 1642 N N . THR A 1 217 ? 2.557 -2.652 22.175 1.00 95.06 217 THR A N 1
ATOM 1643 C CA . THR A 1 217 ? 2.653 -1.911 20.911 1.00 95.06 217 THR A CA 1
ATOM 1644 C C . THR A 1 217 ? 3.660 -0.773 21.027 1.00 95.06 217 THR A C 1
ATOM 1646 O O . THR A 1 217 ? 4.453 -0.565 20.108 1.00 95.06 217 THR A O 1
ATOM 1649 N N . VAL A 1 218 ? 3.652 -0.049 22.149 1.00 93.06 218 VAL A N 1
ATOM 1650 C CA . VAL A 1 218 ? 4.607 1.039 22.410 1.00 93.06 218 VAL A CA 1
ATOM 1651 C C . VAL A 1 218 ? 6.030 0.484 22.463 1.00 93.06 218 VAL A C 1
ATOM 1653 O O . VAL A 1 218 ? 6.883 0.941 21.702 1.00 93.06 218 VAL A O 1
ATOM 1656 N N . ALA A 1 219 ? 6.250 -0.583 23.236 1.00 94.94 219 ALA A N 1
ATOM 1657 C CA . ALA A 1 219 ? 7.542 -1.260 23.337 1.00 94.94 219 ALA A CA 1
ATOM 1658 C C . ALA A 1 219 ? 8.044 -1.780 21.975 1.00 94.94 219 ALA A C 1
ATOM 1660 O O . ALA A 1 219 ? 9.229 -1.672 21.648 1.00 94.94 219 ALA A O 1
ATOM 1661 N N . LEU A 1 220 ? 7.146 -2.309 21.130 1.00 95.44 220 LEU A N 1
ATOM 1662 C CA . LEU A 1 220 ? 7.494 -2.723 19.768 1.00 95.44 220 LEU A CA 1
ATOM 1663 C C . LEU A 1 220 ? 7.974 -1.541 18.913 1.00 95.44 220 LEU A C 1
ATOM 1665 O O . LEU A 1 220 ? 8.929 -1.694 18.145 1.00 95.44 220 LEU A O 1
ATOM 1669 N N . VAL A 1 221 ? 7.329 -0.376 19.020 1.00 94.69 221 VAL A N 1
ATOM 1670 C CA . VAL A 1 221 ? 7.728 0.830 18.281 1.00 94.69 221 VAL A CA 1
ATOM 1671 C C . VAL A 1 221 ? 9.070 1.359 18.772 1.00 94.69 221 VAL A C 1
ATOM 1673 O O . VAL A 1 221 ? 9.922 1.641 17.933 1.00 94.69 221 VAL A O 1
ATOM 1676 N N . GLU A 1 222 ? 9.295 1.430 20.084 1.00 94.44 222 GLU A N 1
ATOM 1677 C CA . GLU A 1 222 ? 10.582 1.837 20.670 1.00 94.44 222 GLU A CA 1
ATOM 1678 C C . GLU A 1 222 ? 11.726 0.946 20.179 1.00 94.44 222 GLU A C 1
ATOM 1680 O O . GLU A 1 222 ? 12.742 1.433 19.683 1.00 94.44 222 GLU A O 1
ATOM 1685 N N . LYS A 1 223 ? 11.519 -0.376 20.212 1.00 94.12 223 LYS A N 1
ATOM 1686 C CA . LYS A 1 223 ? 12.493 -1.355 19.719 1.00 94.12 223 LYS A CA 1
ATOM 1687 C C . LYS A 1 223 ? 12.743 -1.234 18.213 1.00 94.12 223 LYS A C 1
ATOM 1689 O O . LYS A 1 223 ? 13.875 -1.391 17.758 1.00 94.12 223 LYS A O 1
ATOM 1694 N N . SER A 1 224 ? 11.692 -1.010 17.424 1.00 90.81 224 SER A N 1
ATOM 1695 C CA . SER A 1 224 ? 11.778 -0.991 15.955 1.00 90.81 224 SER A CA 1
ATOM 1696 C C . SER A 1 224 ? 12.315 0.331 15.402 1.00 90.81 224 SER A C 1
ATOM 1698 O O . SER A 1 224 ? 12.861 0.356 14.296 1.00 90.81 224 SER A O 1
ATOM 1700 N N . TYR A 1 225 ? 12.156 1.422 16.153 1.00 91.38 225 TYR A N 1
ATOM 1701 C CA . TYR A 1 225 ? 12.498 2.783 15.749 1.00 91.38 225 TYR A CA 1
ATOM 1702 C C . TYR A 1 225 ? 13.252 3.510 16.873 1.00 91.38 225 TYR A C 1
ATOM 1704 O O . TYR A 1 225 ? 12.732 4.478 17.416 1.00 91.38 225 TYR A O 1
ATOM 1712 N N . PRO A 1 226 ? 14.489 3.097 17.207 1.00 88.38 226 PRO A N 1
ATOM 1713 C CA . PRO A 1 226 ? 15.245 3.672 18.326 1.00 88.38 226 PRO A CA 1
ATOM 1714 C C . PRO A 1 226 ? 15.647 5.141 18.106 1.00 88.38 226 PRO A C 1
ATOM 1716 O O . PRO A 1 226 ? 15.960 5.862 19.050 1.00 88.38 226 PRO A O 1
ATOM 1719 N N . GLU A 1 227 ? 15.649 5.614 16.856 1.00 91.44 227 GLU A N 1
ATOM 1720 C CA . GLU A 1 227 ? 15.883 7.023 16.545 1.00 91.44 227 GLU A CA 1
ATOM 1721 C C . GLU A 1 227 ? 14.674 7.874 16.967 1.00 91.44 227 GLU A C 1
ATOM 1723 O O . GLU A 1 227 ? 13.585 7.722 16.407 1.00 91.44 227 GLU A O 1
ATOM 1728 N N . LYS A 1 228 ? 14.881 8.830 17.886 1.00 89.62 228 LYS A N 1
ATOM 1729 C CA . LYS A 1 228 ? 13.830 9.692 18.469 1.00 89.62 228 LYS A CA 1
ATOM 1730 C C . LYS A 1 228 ? 12.861 10.269 17.430 1.00 89.62 228 LYS A C 1
ATOM 1732 O O . LYS A 1 228 ? 11.650 10.149 17.578 1.00 89.62 228 LYS A O 1
ATOM 1737 N N . ALA A 1 229 ? 13.374 10.831 16.336 1.00 89.00 229 ALA A N 1
ATOM 1738 C CA . ALA A 1 229 ? 12.529 11.422 15.299 1.00 89.00 229 ALA A CA 1
ATOM 1739 C C . ALA A 1 229 ? 11.666 10.382 14.557 1.00 89.00 229 ALA A C 1
ATOM 1741 O O . ALA A 1 229 ? 10.549 10.686 14.139 1.00 89.00 229 ALA A O 1
ATOM 1742 N N . ALA A 1 230 ? 12.170 9.161 14.349 1.00 89.06 230 ALA A N 1
ATOM 1743 C CA . ALA A 1 230 ? 11.399 8.081 13.735 1.00 89.06 230 ALA A CA 1
ATOM 1744 C C . ALA A 1 230 ? 10.343 7.537 14.703 1.00 89.06 230 ALA A C 1
ATOM 1746 O O . ALA A 1 230 ? 9.185 7.394 14.304 1.00 89.06 230 ALA A O 1
ATOM 1747 N N . TYR A 1 231 ? 10.727 7.325 15.965 1.00 93.62 231 TYR A N 1
ATOM 1748 C CA . TYR A 1 231 ? 9.825 6.967 17.056 1.00 93.62 231 TYR A CA 1
ATOM 1749 C C . TYR A 1 231 ? 8.646 7.939 17.152 1.00 93.62 231 TYR A C 1
ATOM 1751 O O . TYR A 1 231 ? 7.493 7.531 17.019 1.00 93.62 231 TYR A O 1
ATOM 1759 N N . GLU A 1 232 ? 8.922 9.239 17.294 1.00 90.88 232 GLU A N 1
ATOM 1760 C CA . GLU A 1 232 ? 7.898 10.273 17.474 1.00 90.88 232 GLU A CA 1
ATOM 1761 C C . GLU A 1 232 ? 6.901 10.316 16.312 1.00 90.88 232 GLU A C 1
ATOM 1763 O O . GLU A 1 232 ? 5.699 10.487 16.537 1.00 90.88 232 GLU A O 1
ATOM 1768 N N . ARG A 1 233 ? 7.365 10.101 15.071 1.00 92.31 233 ARG A N 1
ATOM 1769 C CA . ARG A 1 233 ? 6.483 10.011 13.897 1.00 92.31 233 ARG A CA 1
ATOM 1770 C C . ARG A 1 233 ? 5.530 8.823 13.992 1.00 92.31 233 ARG A C 1
ATOM 1772 O O . ARG A 1 233 ? 4.335 8.998 13.758 1.00 92.31 233 ARG A O 1
ATOM 1779 N N . VAL A 1 234 ? 6.030 7.633 14.327 1.00 95.06 234 VAL A N 1
ATOM 1780 C CA . VAL A 1 234 ? 5.197 6.422 14.435 1.00 95.06 234 VAL A CA 1
ATOM 1781 C C . VAL A 1 234 ? 4.248 6.524 15.629 1.00 95.06 234 VAL A C 1
ATOM 1783 O O . VAL A 1 234 ? 3.053 6.265 15.484 1.00 95.06 234 VAL A O 1
ATOM 1786 N N . ALA A 1 235 ? 4.743 6.991 16.775 1.00 92.12 235 ALA A N 1
ATOM 1787 C CA . ALA A 1 235 ? 3.949 7.222 17.975 1.00 92.12 235 ALA A CA 1
ATOM 1788 C C . ALA A 1 235 ? 2.822 8.241 17.728 1.00 92.12 235 ALA A C 1
ATOM 1790 O O . ALA A 1 235 ? 1.699 8.052 18.191 1.00 92.12 235 ALA A O 1
ATOM 1791 N N . ALA A 1 236 ? 3.071 9.291 16.936 1.00 89.56 236 ALA A N 1
ATOM 1792 C CA . ALA A 1 236 ? 2.033 10.243 16.547 1.00 89.56 236 ALA A CA 1
ATOM 1793 C C . ALA A 1 236 ? 0.931 9.608 15.681 1.00 89.56 236 ALA A C 1
ATOM 1795 O O . ALA A 1 236 ? -0.234 9.989 15.809 1.00 89.56 236 ALA A O 1
ATOM 1796 N N . VAL A 1 237 ? 1.268 8.644 14.815 1.00 94.00 237 VAL A N 1
ATOM 1797 C CA . VAL A 1 237 ? 0.264 7.883 14.056 1.00 94.00 237 VAL A CA 1
ATOM 1798 C C . VAL A 1 237 ? -0.510 6.940 14.977 1.00 94.00 237 VAL A C 1
ATOM 1800 O O . VAL A 1 237 ? -1.732 6.928 14.893 1.00 94.00 237 VAL A O 1
ATOM 1803 N N . LEU A 1 238 ? 0.153 6.212 15.884 1.00 94.62 238 LEU A N 1
ATOM 1804 C CA . LEU A 1 238 ? -0.518 5.327 16.848 1.00 94.62 238 LEU A CA 1
ATOM 1805 C C . LEU A 1 238 ? -1.500 6.074 17.745 1.00 94.62 238 LEU A C 1
ATOM 1807 O O . LEU A 1 238 ? -2.641 5.640 17.870 1.00 94.62 238 LEU A O 1
ATOM 1811 N N . ARG A 1 239 ? -1.097 7.228 18.291 1.00 89.94 239 ARG A N 1
ATOM 1812 C CA . ARG A 1 239 ? -2.016 8.109 19.019 1.00 89.94 239 ARG A CA 1
ATOM 1813 C C . ARG A 1 239 ? -3.216 8.437 18.140 1.00 89.94 239 ARG A C 1
ATOM 1815 O O . ARG A 1 239 ? -4.342 8.157 18.518 1.00 89.94 239 ARG A O 1
ATOM 1822 N N . SER A 1 240 ? -2.993 8.916 16.917 1.00 88.12 240 SER A N 1
ATOM 1823 C CA . SER A 1 240 ? -4.092 9.203 15.985 1.00 88.12 240 SER A CA 1
ATOM 1824 C C . SER A 1 240 ? -5.003 7.994 15.719 1.00 88.12 240 SER A C 1
ATOM 1826 O O . SER A 1 240 ? -6.210 8.167 15.590 1.00 88.12 240 SER A O 1
ATOM 1828 N N . VAL A 1 241 ? -4.465 6.770 15.682 1.00 92.69 241 VAL A N 1
ATOM 1829 C CA . VAL A 1 241 ? -5.263 5.537 15.579 1.00 92.69 241 VAL A CA 1
ATOM 1830 C C . VAL A 1 241 ? -6.111 5.309 16.825 1.00 92.69 241 VAL A C 1
ATOM 1832 O O . VAL A 1 241 ? -7.276 4.982 16.669 1.00 92.69 241 VAL A O 1
ATOM 1835 N N . GLN A 1 242 ? -5.582 5.508 18.034 1.00 89.88 242 GLN A N 1
ATOM 1836 C CA . GLN A 1 242 ? -6.355 5.387 19.282 1.00 89.88 242 GLN A CA 1
ATOM 1837 C C . GLN A 1 242 ? -7.550 6.357 19.299 1.00 89.88 242 GLN A C 1
ATOM 1839 O O . GLN A 1 242 ? -8.658 6.002 19.721 1.00 89.88 242 GLN A O 1
ATOM 1844 N N . TRP A 1 243 ? -7.337 7.570 18.787 1.00 83.50 243 TRP A N 1
ATOM 1845 C CA . TRP A 1 243 ? -8.336 8.639 18.777 1.00 83.50 243 TRP A CA 1
ATOM 1846 C C . TRP A 1 243 ? -9.344 8.528 17.634 1.00 83.50 243 TRP A C 1
ATOM 1848 O O . TRP A 1 243 ? -10.524 8.827 17.810 1.00 83.50 243 TRP A O 1
ATOM 1858 N N . SER A 1 244 ? -8.901 8.095 16.455 1.00 82.50 244 SER A N 1
ATOM 1859 C CA . SER A 1 244 ? -9.752 8.016 15.273 1.00 82.50 244 SER A CA 1
ATOM 1860 C C . SER A 1 244 ? -10.720 6.840 15.371 1.00 82.50 244 SER A C 1
ATOM 1862 O O . SER A 1 244 ? -10.334 5.700 15.618 1.00 82.50 244 SER A O 1
ATOM 1864 N N . GLN A 1 245 ? -12.002 7.116 15.134 1.00 83.06 245 GLN A N 1
ATOM 1865 C CA . GLN A 1 245 ? -13.053 6.100 15.122 1.00 83.06 245 GLN A CA 1
ATOM 1866 C C . GLN A 1 245 ? -12.858 5.061 14.012 1.00 83.06 245 GLN A C 1
ATOM 1868 O O . GLN A 1 245 ? -13.133 3.884 14.222 1.00 83.06 245 GLN A O 1
ATOM 1873 N N . LYS A 1 246 ? -12.403 5.504 12.838 1.00 93.19 246 LYS A N 1
ATOM 1874 C CA . LYS A 1 246 ? -12.078 4.682 11.669 1.00 93.19 246 LYS A CA 1
ATOM 1875 C C . LYS A 1 246 ? -11.289 5.517 10.656 1.00 93.19 246 LYS A C 1
ATOM 1877 O O . LYS A 1 246 ? -11.418 6.743 10.659 1.00 93.19 246 LYS A O 1
ATOM 1882 N N . PRO A 1 247 ? -10.520 4.896 9.748 1.00 95.00 247 PRO A N 1
ATOM 1883 C CA . PRO A 1 247 ? -9.966 5.618 8.612 1.00 95.00 247 PRO A CA 1
ATOM 1884 C C . PRO A 1 247 ? -11.087 6.188 7.730 1.00 95.00 247 PRO A C 1
ATOM 1886 O O . PRO A 1 247 ? -12.076 5.508 7.463 1.00 95.00 247 PRO A O 1
ATOM 1889 N N . ILE A 1 248 ? -10.907 7.422 7.260 1.00 93.88 248 ILE A N 1
ATOM 1890 C CA . ILE A 1 248 ? -11.803 8.067 6.294 1.00 93.88 248 ILE A CA 1
ATOM 1891 C C . ILE A 1 248 ? -11.124 8.022 4.938 1.00 93.88 248 ILE A C 1
ATOM 1893 O O . ILE A 1 248 ? -9.994 8.488 4.801 1.00 93.88 248 ILE A O 1
ATOM 1897 N N . TYR A 1 249 ? -11.797 7.473 3.940 1.00 95.38 249 TYR A N 1
ATOM 1898 C CA . TYR A 1 249 ? -11.249 7.299 2.605 1.00 95.38 249 TYR A CA 1
ATOM 1899 C C . TYR A 1 249 ? -11.780 8.344 1.637 1.00 95.38 249 TYR A C 1
ATOM 1901 O O . TYR A 1 249 ? -12.930 8.761 1.720 1.00 95.38 249 TYR A O 1
ATOM 1909 N N . GLY A 1 250 ? -10.940 8.734 0.684 1.00 93.50 250 GLY A N 1
ATOM 1910 C CA . GLY A 1 250 ? -11.323 9.575 -0.440 1.00 93.50 250 GLY A CA 1
ATOM 1911 C C . GLY A 1 250 ? -10.582 9.176 -1.709 1.00 93.50 250 GLY A C 1
ATOM 1912 O O . GLY A 1 250 ? -9.569 8.472 -1.665 1.00 93.50 250 GLY A O 1
ATOM 1913 N N . ALA A 1 251 ? -11.085 9.647 -2.845 1.00 91.62 251 ALA A N 1
ATOM 1914 C CA . ALA A 1 251 ? -10.419 9.455 -4.123 1.00 91.62 251 ALA A CA 1
ATOM 1915 C C . ALA A 1 251 ? -9.214 10.395 -4.260 1.00 91.62 251 ALA A C 1
ATOM 1917 O O . ALA A 1 251 ? -9.135 11.457 -3.626 1.00 91.62 251 ALA A O 1
ATOM 1918 N N . SER A 1 252 ? -8.268 9.972 -5.093 1.00 88.94 252 SER A N 1
ATOM 1919 C CA . SER A 1 252 ? -7.218 10.830 -5.626 1.00 88.94 252 SER A CA 1
ATOM 1920 C C . SER A 1 252 ? -7.709 11.509 -6.913 1.00 88.94 252 SER A C 1
ATOM 1922 O O . SER A 1 252 ? -8.366 10.853 -7.721 1.00 88.94 252 SER A O 1
ATOM 1924 N N . PRO A 1 253 ? -7.387 12.794 -7.147 1.00 84.25 253 PRO A N 1
ATOM 1925 C CA . PRO A 1 253 ? -7.791 13.491 -8.371 1.00 84.25 253 PRO A CA 1
ATOM 1926 C C . PRO A 1 253 ? -7.115 12.928 -9.630 1.00 84.25 253 PRO A C 1
ATOM 1928 O O . PRO A 1 253 ? -7.688 12.953 -10.718 1.00 84.25 253 PRO A O 1
ATOM 1931 N N . THR A 1 254 ? -5.890 12.422 -9.485 1.00 87.38 254 THR A N 1
ATOM 1932 C CA . THR A 1 254 ? -5.006 12.068 -10.604 1.00 87.38 254 THR A CA 1
ATOM 1933 C C . THR A 1 254 ? -4.846 10.568 -10.801 1.00 87.38 254 THR A C 1
ATOM 1935 O O . THR A 1 254 ? -4.232 10.142 -11.773 1.00 87.38 254 THR A O 1
ATOM 1938 N N . THR A 1 255 ? -5.368 9.747 -9.888 1.00 91.50 255 THR A N 1
ATOM 1939 C CA . THR A 1 255 ? -5.169 8.294 -9.914 1.00 91.50 255 THR A CA 1
ATOM 1940 C C . THR A 1 255 ? -6.448 7.567 -9.509 1.00 91.50 255 THR A C 1
ATOM 1942 O O . THR A 1 255 ? -7.162 8.073 -8.645 1.00 91.50 255 THR A O 1
ATOM 1945 N N . PRO A 1 256 ? -6.690 6.333 -9.980 1.00 93.50 256 PRO A N 1
ATOM 1946 C CA . PRO A 1 256 ? -7.840 5.532 -9.548 1.00 93.50 256 PRO A CA 1
ATOM 1947 C C . PRO A 1 256 ? -7.755 5.078 -8.080 1.00 93.50 256 PRO A C 1
ATOM 1949 O O . PRO A 1 256 ? -8.726 4.541 -7.542 1.00 93.50 256 PRO A O 1
ATOM 1952 N N . ARG A 1 257 ? -6.603 5.269 -7.418 1.00 94.19 257 ARG A N 1
ATOM 1953 C CA . ARG A 1 257 ? -6.376 4.833 -6.039 1.00 94.19 257 ARG A CA 1
ATOM 1954 C C . ARG A 1 257 ? -7.294 5.543 -5.046 1.00 94.19 257 ARG A C 1
ATOM 1956 O O . ARG A 1 257 ? -7.507 6.755 -5.085 1.00 94.19 257 ARG A O 1
ATOM 1963 N N . VAL A 1 258 ? -7.763 4.747 -4.093 1.00 95.50 258 VAL A N 1
ATOM 1964 C CA . VAL A 1 258 ? -8.470 5.191 -2.893 1.00 95.50 258 VAL A CA 1
ATOM 1965 C C . VAL A 1 258 ? -7.450 5.366 -1.767 1.00 95.50 258 VAL A C 1
ATOM 1967 O O . VAL A 1 258 ? -6.633 4.474 -1.523 1.00 95.50 258 VAL A O 1
ATOM 1970 N N . HIS A 1 259 ? -7.480 6.517 -1.094 1.00 95.00 259 HIS A N 1
ATOM 1971 C CA . HIS A 1 259 ? -6.538 6.879 -0.035 1.00 95.00 259 HIS A CA 1
ATOM 1972 C C . HIS A 1 259 ? -7.268 7.153 1.272 1.00 95.00 259 HIS A C 1
ATOM 1974 O O . HIS A 1 259 ? -8.260 7.880 1.290 1.00 95.00 259 HIS A O 1
ATOM 1980 N N . ALA A 1 260 ? -6.730 6.638 2.375 1.00 95.00 260 ALA A N 1
ATOM 1981 C CA . ALA A 1 260 ? -7.150 7.078 3.695 1.00 95.00 260 ALA A CA 1
ATOM 1982 C C . ALA A 1 260 ? -6.585 8.482 3.975 1.00 95.00 260 ALA A C 1
ATOM 1984 O O . ALA A 1 260 ? -5.418 8.762 3.692 1.00 95.00 260 ALA A O 1
ATOM 1985 N N . ARG A 1 261 ? -7.404 9.372 4.529 1.00 90.00 261 ARG A N 1
ATOM 1986 C CA . ARG A 1 261 ? -7.041 10.744 4.889 1.00 90.00 261 ARG A CA 1
ATOM 1987 C C . ARG A 1 261 ? -6.528 10.807 6.329 1.00 90.00 261 ARG A C 1
ATOM 1989 O O . ARG A 1 261 ? -6.932 10.029 7.195 1.00 90.00 261 ARG A O 1
ATOM 1996 N N . GLY A 1 262 ? -5.634 11.762 6.581 1.00 88.31 262 GLY A N 1
ATOM 1997 C CA . GLY A 1 262 ? -5.044 11.993 7.900 1.00 88.31 262 GLY A CA 1
ATOM 1998 C C . GLY A 1 262 ? -4.117 10.869 8.378 1.00 88.31 262 GLY A C 1
ATOM 1999 O O . GLY A 1 262 ? -3.714 9.991 7.617 1.00 88.31 262 GLY A O 1
ATOM 2000 N N . ARG A 1 263 ? -3.759 10.911 9.665 1.00 91.06 263 ARG A N 1
ATOM 2001 C CA . ARG A 1 263 ? -2.980 9.857 10.326 1.00 91.06 263 ARG A CA 1
ATOM 2002 C C . ARG A 1 263 ? -3.941 8.781 10.824 1.00 91.06 263 ARG A C 1
ATOM 2004 O O . ARG A 1 263 ? -4.781 9.044 11.678 1.00 91.06 263 ARG A O 1
ATOM 2011 N N . ASN A 1 264 ? -3.835 7.579 10.285 1.00 94.31 264 ASN A N 1
ATOM 2012 C CA . ASN A 1 264 ? -4.692 6.452 10.641 1.00 94.31 264 ASN A CA 1
ATOM 2013 C C . ASN A 1 264 ? -3.911 5.137 10.476 1.00 94.31 264 ASN A C 1
ATOM 2015 O O . ASN A 1 264 ? -2.715 5.152 10.181 1.00 94.31 264 ASN A O 1
ATOM 2019 N N . ALA A 1 265 ? -4.578 3.997 10.656 1.00 96.31 265 ALA A N 1
ATOM 2020 C CA . ALA A 1 265 ? -3.919 2.696 10.680 1.00 96.31 265 ALA A CA 1
ATOM 2021 C C . ALA A 1 265 ? -3.241 2.315 9.353 1.00 96.31 265 ALA A C 1
ATOM 2023 O O . ALA A 1 265 ? -2.268 1.565 9.370 1.00 96.31 265 ALA A O 1
ATOM 2024 N N . THR A 1 266 ? -3.683 2.852 8.208 1.00 96.19 266 THR A N 1
ATOM 2025 C CA . THR A 1 266 ? -3.013 2.596 6.922 1.00 96.19 266 THR A CA 1
ATOM 2026 C C . THR A 1 266 ? -1.678 3.337 6.803 1.00 96.19 266 THR A C 1
ATOM 2028 O O . THR A 1 266 ? -0.803 2.873 6.075 1.00 96.19 266 THR A O 1
ATOM 2031 N N . ALA A 1 267 ? -1.492 4.428 7.558 1.00 95.62 267 ALA A N 1
ATOM 2032 C CA . ALA A 1 267 ? -0.262 5.221 7.605 1.00 95.62 267 ALA A CA 1
ATOM 2033 C C . ALA A 1 267 ? 0.798 4.658 8.570 1.00 95.62 267 ALA A C 1
ATOM 2035 O O . ALA A 1 267 ? 1.911 5.184 8.636 1.00 95.62 267 ALA A O 1
ATOM 2036 N N . LEU A 1 268 ? 0.471 3.610 9.335 1.00 96.44 268 LEU A N 1
ATOM 2037 C CA . LEU A 1 268 ? 1.449 2.921 10.170 1.00 96.44 268 LEU A CA 1
ATOM 2038 C C . LEU A 1 268 ? 2.479 2.190 9.297 1.00 96.44 268 LEU A C 1
ATOM 2040 O O . LEU A 1 268 ? 2.117 1.638 8.252 1.00 96.44 268 LEU A O 1
ATOM 2044 N N . PRO A 1 269 ? 3.751 2.108 9.733 1.00 95.19 269 PRO A N 1
ATOM 2045 C CA . PRO A 1 269 ? 4.710 1.223 9.090 1.00 95.19 269 PRO A CA 1
ATOM 2046 C C . PRO A 1 269 ? 4.180 -0.210 9.038 1.00 95.19 269 PRO A C 1
ATOM 2048 O O . PRO A 1 269 ? 3.570 -0.681 10.002 1.00 95.19 269 PRO A O 1
ATOM 2051 N N . SER A 1 270 ? 4.451 -0.918 7.938 1.00 92.56 270 SER A N 1
ATOM 2052 C CA . SER A 1 270 ? 3.880 -2.248 7.693 1.00 92.56 270 SER A CA 1
ATOM 2053 C C . SER A 1 270 ? 4.132 -3.222 8.842 1.00 92.56 270 SER A C 1
ATOM 2055 O O . SER A 1 270 ? 3.211 -3.923 9.231 1.00 92.56 270 SER A O 1
ATOM 2057 N N . ALA A 1 271 ? 5.327 -3.224 9.443 1.00 91.75 271 ALA A N 1
ATOM 2058 C CA . ALA A 1 271 ? 5.650 -4.094 10.576 1.00 91.75 271 ALA A CA 1
ATOM 2059 C C . ALA A 1 271 ? 4.722 -3.868 11.785 1.00 91.75 271 ALA A C 1
ATOM 2061 O O . ALA A 1 271 ? 4.223 -4.830 12.359 1.00 91.75 271 ALA A O 1
ATOM 2062 N N . ILE A 1 272 ? 4.443 -2.606 12.128 1.00 95.94 272 ILE A N 1
ATOM 2063 C CA . ILE A 1 272 ? 3.573 -2.244 13.257 1.00 95.94 272 ILE A CA 1
ATOM 2064 C C . ILE A 1 272 ? 2.109 -2.538 12.923 1.00 95.94 272 ILE A C 1
ATOM 2066 O O . ILE A 1 272 ? 1.386 -3.114 13.730 1.00 95.94 272 ILE A O 1
ATOM 2070 N N . ARG A 1 273 ? 1.667 -2.186 11.709 1.00 96.94 273 ARG A N 1
ATOM 2071 C CA . ARG A 1 273 ? 0.301 -2.463 11.244 1.00 96.94 273 ARG A CA 1
ATOM 2072 C C . ARG A 1 273 ? 0.008 -3.964 11.209 1.00 96.94 273 ARG A C 1
ATOM 2074 O O . ARG A 1 273 ? -1.039 -4.390 11.689 1.00 96.94 273 ARG A O 1
ATOM 2081 N N . ARG A 1 274 ? 0.929 -4.761 10.665 1.00 94.56 274 ARG A N 1
ATOM 2082 C CA . ARG A 1 274 ? 0.811 -6.223 10.582 1.00 94.56 274 ARG A CA 1
ATOM 2083 C C . ARG A 1 274 ? 0.784 -6.850 11.959 1.00 94.56 274 ARG A C 1
ATOM 2085 O O . ARG A 1 274 ? -0.055 -7.697 12.205 1.00 94.56 274 ARG A O 1
ATOM 2092 N N . ASP A 1 275 ? 1.631 -6.397 12.876 1.00 94.69 275 ASP A N 1
ATOM 2093 C CA . ASP A 1 275 ? 1.591 -6.872 14.256 1.00 94.69 275 ASP A CA 1
ATOM 2094 C C . ASP A 1 275 ? 0.231 -6.601 14.935 1.00 94.69 275 ASP A C 1
ATOM 2096 O O . ASP A 1 275 ? -0.367 -7.509 15.513 1.00 94.69 275 ASP A O 1
ATOM 2100 N N . LEU A 1 276 ? -0.311 -5.386 14.793 1.00 95.31 276 LEU A N 1
ATOM 2101 C CA . LEU A 1 276 ? -1.629 -5.034 15.332 1.00 95.31 276 LEU A CA 1
ATOM 2102 C C . LEU A 1 276 ? -2.753 -5.877 14.719 1.00 95.31 276 LEU A C 1
ATOM 2104 O O . LEU A 1 276 ? -3.533 -6.500 15.434 1.00 95.31 276 LEU A O 1
ATOM 2108 N N . THR A 1 277 ? -2.838 -5.909 13.389 1.00 95.19 277 THR A N 1
ATOM 2109 C CA . THR A 1 277 ? -3.882 -6.655 12.664 1.00 95.19 277 THR A CA 1
ATOM 2110 C C . THR A 1 277 ? -3.802 -8.155 12.952 1.00 95.19 277 THR A C 1
ATOM 2112 O O . THR A 1 277 ? -4.828 -8.797 13.178 1.00 95.19 277 THR A O 1
ATOM 2115 N N . ARG A 1 278 ? -2.589 -8.697 13.076 1.00 93.19 278 ARG A N 1
ATOM 2116 C CA . ARG A 1 278 ? -2.334 -10.087 13.447 1.00 93.19 278 ARG A CA 1
ATOM 2117 C C . ARG A 1 278 ? -2.871 -10.444 14.826 1.00 93.19 278 ARG A C 1
ATOM 2119 O O . ARG A 1 278 ? -3.567 -11.450 14.958 1.00 93.19 278 ARG A O 1
ATOM 2126 N N . ARG A 1 279 ? -2.569 -9.634 15.847 1.00 93.88 279 ARG A N 1
ATOM 2127 C CA . ARG A 1 279 ? -3.058 -9.857 17.219 1.00 93.88 279 ARG A CA 1
ATOM 2128 C C . ARG A 1 279 ? -4.590 -9.787 17.311 1.00 93.88 279 ARG A C 1
ATOM 2130 O O . ARG A 1 279 ? -5.178 -10.448 18.157 1.00 93.88 279 ARG A O 1
ATOM 2137 N N . LEU A 1 280 ? -5.242 -9.072 16.390 1.00 94.44 280 LEU A N 1
ATOM 2138 C CA . LEU A 1 280 ? -6.704 -9.023 16.252 1.00 94.44 280 LEU A CA 1
ATOM 2139 C C . LEU A 1 280 ? -7.307 -10.206 15.472 1.00 94.44 280 LEU A C 1
ATOM 2141 O O . LEU A 1 280 ? -8.527 -10.280 15.312 1.00 94.44 280 LEU A O 1
ATOM 2145 N N . GLY A 1 281 ? -6.481 -11.111 14.939 1.00 94.94 281 GLY A N 1
ATOM 2146 C CA . GLY A 1 281 ? -6.931 -12.183 14.051 1.00 94.94 281 GLY A CA 1
ATOM 2147 C C . GLY A 1 281 ? -7.436 -11.687 12.693 1.00 94.94 281 GLY A C 1
ATOM 2148 O O . GLY A 1 281 ? -8.214 -12.386 12.038 1.00 94.94 281 GLY A O 1
ATOM 2149 N N . TRP A 1 282 ? -7.043 -10.477 12.290 1.00 96.19 282 TRP A N 1
ATOM 2150 C CA . TRP A 1 282 ? -7.292 -9.942 10.954 1.00 96.19 282 TRP A CA 1
ATOM 2151 C C . TRP A 1 282 ? -6.213 -10.455 9.997 1.00 96.19 282 TRP A C 1
ATOM 2153 O O . TRP A 1 282 ? -5.131 -10.857 10.428 1.00 96.19 282 TRP A O 1
ATOM 2163 N N . ALA A 1 283 ? -6.510 -10.453 8.701 1.00 96.50 283 ALA A N 1
ATOM 2164 C CA . ALA A 1 283 ? -5.573 -10.901 7.675 1.00 96.50 283 ALA A CA 1
ATOM 2165 C C . ALA A 1 283 ? -5.275 -9.764 6.700 1.00 96.50 283 ALA A C 1
ATOM 2167 O O . ALA A 1 283 ? -6.209 -9.166 6.164 1.00 96.50 283 ALA A O 1
ATOM 2168 N N . GLU A 1 284 ? -3.992 -9.471 6.483 1.00 97.25 284 GLU A N 1
ATOM 2169 C CA . GLU A 1 284 ? -3.518 -8.546 5.445 1.00 97.25 284 GLU A CA 1
ATOM 2170 C C . GLU A 1 284 ? -3.252 -9.364 4.172 1.00 97.25 284 GLU A C 1
ATOM 2172 O O . GLU A 1 284 ? -2.549 -10.377 4.210 1.00 97.25 284 GLU A O 1
ATOM 2177 N N . LEU A 1 285 ? -3.870 -8.961 3.061 1.00 97.75 285 LEU A N 1
ATOM 2178 C CA . LEU A 1 285 ? -3.730 -9.591 1.753 1.00 97.75 285 LEU A CA 1
ATOM 2179 C C . LEU A 1 285 ? -3.203 -8.559 0.757 1.00 97.75 285 LEU A C 1
ATOM 2181 O O . LEU A 1 285 ? -3.804 -7.501 0.611 1.00 97.75 285 LEU A O 1
ATOM 2185 N N . ASP A 1 286 ? -2.124 -8.879 0.049 1.00 97.31 286 ASP A N 1
ATOM 2186 C CA . ASP A 1 286 ? -1.478 -7.996 -0.932 1.00 97.31 286 ASP A CA 1
ATOM 2187 C C . ASP A 1 286 ? -1.281 -8.742 -2.261 1.00 97.31 286 ASP A C 1
ATOM 2189 O O . ASP A 1 286 ? -0.941 -9.928 -2.268 1.00 97.31 286 ASP A O 1
ATOM 2193 N N . LEU A 1 287 ? -1.434 -8.060 -3.396 1.00 97.50 287 LEU A N 1
ATOM 2194 C CA . LEU A 1 287 ? -1.123 -8.613 -4.716 1.00 97.50 287 LEU A CA 1
ATOM 2195 C C . LEU A 1 287 ? 0.380 -8.933 -4.857 1.00 97.50 287 LEU A C 1
ATOM 2197 O O . LEU A 1 287 ? 1.253 -8.087 -4.648 1.00 97.50 287 LEU A O 1
ATOM 2201 N N . ALA A 1 288 ? 0.701 -10.151 -5.290 1.00 95.56 288 ALA A N 1
ATOM 2202 C CA . ALA A 1 288 ? 2.067 -10.584 -5.567 1.00 95.56 288 ALA A CA 1
ATOM 2203 C C . ALA A 1 288 ? 2.649 -9.815 -6.763 1.00 95.56 288 ALA A C 1
ATOM 2205 O O . ALA A 1 288 ? 2.114 -9.884 -7.868 1.00 95.56 288 ALA A O 1
ATOM 2206 N N . HIS A 1 289 ? 3.765 -9.106 -6.568 1.00 94.00 289 HIS A N 1
ATOM 2207 C CA . HIS A 1 289 ? 4.487 -8.408 -7.646 1.00 94.00 289 HIS A CA 1
ATOM 2208 C C . HIS A 1 289 ? 3.602 -7.480 -8.508 1.00 94.00 289 HIS A C 1
ATOM 2210 O O . HIS A 1 289 ? 3.889 -7.281 -9.689 1.00 94.00 289 HIS A O 1
ATOM 2216 N N . ALA A 1 290 ? 2.549 -6.898 -7.917 1.00 95.19 290 ALA A N 1
ATOM 2217 C CA . ALA A 1 290 ? 1.434 -6.262 -8.624 1.00 95.19 290 ALA A CA 1
ATOM 2218 C C . ALA A 1 290 ? 1.871 -5.318 -9.753 1.00 95.19 290 ALA A C 1
ATOM 2220 O O . ALA A 1 290 ? 1.481 -5.491 -10.904 1.00 95.19 290 ALA A O 1
ATOM 2221 N N . GLN A 1 291 ? 2.745 -4.360 -9.440 1.00 94.44 291 GLN A N 1
ATOM 2222 C CA . GLN A 1 291 ? 3.192 -3.328 -10.382 1.00 94.44 291 GLN A CA 1
ATOM 2223 C C . GLN A 1 291 ? 3.990 -3.904 -11.544 1.00 94.44 291 GLN A C 1
ATOM 2225 O O . GLN A 1 291 ? 3.790 -3.495 -12.685 1.00 94.44 291 GLN A O 1
ATOM 2230 N N . LEU A 1 292 ? 4.884 -4.854 -11.262 1.00 96.75 292 LEU A N 1
ATOM 2231 C CA . LEU A 1 292 ? 5.703 -5.489 -12.286 1.00 96.75 292 LEU A CA 1
ATOM 2232 C C . LEU A 1 292 ? 4.823 -6.325 -13.222 1.00 96.75 292 LEU A C 1
ATOM 2234 O O . LEU A 1 292 ? 4.924 -6.165 -14.433 1.00 96.75 292 LEU A O 1
ATOM 2238 N N . ALA A 1 293 ? 3.918 -7.134 -12.662 1.00 97.94 293 ALA A N 1
ATOM 2239 C CA . ALA A 1 293 ? 2.994 -7.971 -13.423 1.00 97.94 293 ALA A CA 1
ATOM 2240 C C . ALA A 1 293 ? 2.016 -7.134 -14.269 1.00 97.94 293 ALA A C 1
ATOM 2242 O O . ALA A 1 293 ? 1.845 -7.393 -15.461 1.00 97.94 293 ALA A O 1
ATOM 2243 N N . CYS A 1 294 ? 1.418 -6.088 -13.685 1.00 98.31 294 CYS A N 1
ATOM 2244 C CA . CYS A 1 294 ? 0.507 -5.186 -14.394 1.00 98.31 294 CYS A CA 1
ATOM 2245 C C . CYS A 1 294 ? 1.216 -4.469 -15.545 1.00 98.31 294 CYS A C 1
ATOM 2247 O O . CYS A 1 294 ? 0.696 -4.439 -16.658 1.00 98.31 294 CYS A O 1
ATOM 2249 N N . ASN A 1 295 ? 2.408 -3.917 -15.299 1.00 98.25 295 ASN A N 1
ATOM 2250 C CA . ASN A 1 295 ? 3.171 -3.231 -16.337 1.00 98.25 295 ASN A CA 1
ATOM 2251 C C . ASN A 1 295 ? 3.650 -4.185 -17.428 1.00 98.25 295 ASN A C 1
ATOM 2253 O O . ASN A 1 295 ? 3.535 -3.845 -18.599 1.00 98.25 295 ASN A O 1
ATOM 2257 N N . ALA A 1 296 ? 4.136 -5.379 -17.079 1.00 98.44 296 ALA A N 1
ATOM 2258 C CA . ALA A 1 296 ? 4.540 -6.377 -18.065 1.00 98.44 296 ALA A CA 1
ATOM 2259 C C . ALA A 1 296 ? 3.382 -6.703 -19.014 1.00 98.44 296 ALA A C 1
ATOM 2261 O O . ALA A 1 296 ? 3.543 -6.644 -20.234 1.00 98.44 296 ALA A O 1
ATOM 2262 N N . ARG A 1 297 ? 2.184 -6.925 -18.458 1.00 98.50 297 ARG A N 1
ATOM 2263 C CA . ARG A 1 297 ? 0.982 -7.177 -19.253 1.00 98.50 297 ARG A CA 1
ATOM 2264 C C . ARG A 1 297 ? 0.570 -5.972 -20.100 1.00 98.50 297 ARG A C 1
ATOM 2266 O O . ARG A 1 297 ? 0.330 -6.128 -21.292 1.00 98.50 297 ARG A O 1
ATOM 2273 N N . LEU A 1 298 ? 0.508 -4.775 -19.514 1.00 98.19 298 LEU A N 1
ATOM 2274 C CA . LEU A 1 298 ? 0.112 -3.549 -20.220 1.00 98.19 298 LEU A CA 1
ATOM 2275 C C . LEU A 1 298 ? 1.093 -3.165 -21.332 1.00 98.19 298 LEU A C 1
ATOM 2277 O O . LEU A 1 298 ? 0.696 -2.570 -22.331 1.00 98.19 298 LEU A O 1
ATOM 2281 N N . TRP A 1 299 ? 2.378 -3.468 -21.160 1.00 98.25 299 TRP A N 1
ATOM 2282 C CA . TRP A 1 299 ? 3.424 -3.067 -22.096 1.00 98.25 299 TRP A CA 1
ATOM 2283 C C . TRP A 1 299 ? 3.756 -4.142 -23.138 1.00 98.25 299 TRP A C 1
ATOM 2285 O O . TRP A 1 299 ? 4.502 -3.835 -24.072 1.00 98.25 299 TRP A O 1
ATOM 2295 N N . GLY A 1 300 ? 3.195 -5.350 -22.999 1.00 98.19 300 GLY A N 1
ATOM 2296 C CA . GLY A 1 300 ? 3.430 -6.494 -23.884 1.00 98.19 300 GLY A CA 1
ATOM 2297 C C . GLY A 1 300 ? 4.815 -7.113 -23.700 1.00 98.19 300 GLY A C 1
ATOM 2298 O O . GLY A 1 300 ? 5.551 -7.262 -24.673 1.00 98.19 300 GLY A O 1
ATOM 2299 N N . VAL A 1 301 ? 5.208 -7.386 -22.452 1.00 98.50 301 VAL A N 1
ATOM 2300 C CA . VAL A 1 301 ? 6.491 -8.017 -22.098 1.00 98.50 301 VAL A CA 1
ATOM 2301 C C . VAL A 1 301 ? 6.247 -9.469 -21.698 1.00 98.50 301 VAL A C 1
ATOM 2303 O O . VAL A 1 301 ? 6.240 -9.805 -20.513 1.00 98.50 301 VAL A O 1
ATOM 2306 N N . ASP A 1 302 ? 6.006 -10.316 -22.699 1.00 98.50 302 ASP A N 1
ATOM 2307 C CA . ASP A 1 302 ? 5.564 -11.700 -22.493 1.00 98.50 302 ASP A CA 1
ATOM 2308 C C . ASP A 1 302 ? 6.582 -12.532 -21.701 1.00 98.50 302 ASP A C 1
ATOM 2310 O O . ASP A 1 302 ? 6.190 -13.267 -20.809 1.00 98.50 302 ASP A O 1
ATOM 2314 N N . SER A 1 303 ? 7.887 -12.313 -21.883 1.00 98.38 303 SER A N 1
ATOM 2315 C CA . SER A 1 303 ? 8.941 -12.981 -21.096 1.00 98.38 303 SER A CA 1
ATOM 2316 C C . SER A 1 303 ? 8.793 -12.786 -19.579 1.00 98.38 303 SER A C 1
ATOM 2318 O O . SER A 1 303 ? 9.026 -13.702 -18.793 1.00 98.38 303 SER A O 1
ATOM 2320 N N . VAL A 1 304 ? 8.390 -11.586 -19.150 1.00 98.31 304 VAL A N 1
ATOM 2321 C CA . VAL A 1 304 ? 8.154 -11.249 -17.742 1.00 98.31 304 VAL A CA 1
ATOM 2322 C C . VAL A 1 304 ? 6.817 -11.817 -17.296 1.00 98.31 304 VAL A C 1
ATOM 2324 O O . VAL A 1 304 ? 6.700 -12.254 -16.152 1.00 98.31 304 VAL A O 1
ATOM 2327 N N . VAL A 1 305 ? 5.822 -11.825 -18.187 1.00 98.50 305 VAL A N 1
ATOM 2328 C CA . VAL A 1 305 ? 4.526 -12.443 -17.910 1.00 98.50 305 VAL A CA 1
ATOM 2329 C C . VAL A 1 305 ? 4.691 -13.947 -17.658 1.00 98.50 305 VAL A C 1
ATOM 2331 O O . VAL A 1 305 ? 4.240 -14.448 -16.629 1.00 98.50 305 VAL A O 1
ATOM 2334 N N . ASP A 1 306 ? 5.407 -14.633 -18.542 1.00 98.38 306 ASP A N 1
ATOM 2335 C CA . ASP A 1 306 ? 5.678 -16.066 -18.488 1.00 98.38 306 ASP A CA 1
ATOM 2336 C C . ASP A 1 306 ? 6.530 -16.426 -17.268 1.00 98.38 306 ASP A C 1
ATOM 2338 O O . ASP A 1 306 ? 6.194 -17.353 -16.530 1.00 98.38 306 ASP A O 1
ATOM 2342 N N . ALA A 1 307 ? 7.592 -15.658 -16.990 1.00 98.06 307 ALA A N 1
ATOM 2343 C CA . ALA A 1 307 ? 8.438 -15.886 -15.820 1.00 98.06 307 ALA A CA 1
ATOM 2344 C C . ALA A 1 307 ? 7.643 -15.753 -14.513 1.00 98.06 307 ALA A C 1
ATOM 2346 O O . ALA A 1 307 ? 7.670 -16.654 -13.681 1.00 98.06 307 ALA A O 1
ATOM 2347 N N . LEU A 1 308 ? 6.880 -14.666 -14.339 1.00 97.31 308 LEU A N 1
ATOM 2348 C CA . LEU A 1 308 ? 6.070 -14.458 -13.132 1.00 97.31 308 LEU A CA 1
ATOM 2349 C C . LEU A 1 308 ? 4.907 -15.453 -13.007 1.00 97.31 308 LEU A C 1
ATOM 2351 O O . LEU A 1 308 ? 4.459 -15.716 -11.893 1.00 97.31 308 LEU A O 1
ATOM 2355 N N . GLY A 1 309 ? 4.403 -15.978 -14.127 1.00 96.62 309 GLY A N 1
ATOM 2356 C CA . GLY A 1 309 ? 3.345 -16.989 -14.156 1.00 96.62 309 GLY A CA 1
ATOM 2357 C C . GLY A 1 309 ? 3.845 -18.420 -13.952 1.00 96.62 309 GLY A C 1
ATOM 2358 O O . GLY A 1 309 ? 3.031 -19.317 -13.736 1.00 96.62 309 GLY A O 1
ATOM 2359 N N . SER A 1 310 ? 5.160 -18.638 -14.017 1.00 97.31 310 SER A N 1
ATOM 2360 C CA . SER A 1 310 ? 5.770 -19.958 -13.877 1.00 97.31 310 SER A CA 1
ATOM 2361 C C . SER A 1 310 ? 5.692 -20.455 -12.435 1.00 97.31 310 SER A C 1
ATOM 2363 O O . SER A 1 310 ? 6.047 -19.750 -11.487 1.00 97.31 310 SER A O 1
ATOM 2365 N N . GLU A 1 311 ? 5.251 -21.701 -12.262 1.00 95.06 311 GLU A N 1
ATOM 2366 C CA . GLU A 1 311 ? 5.169 -22.333 -10.947 1.00 95.06 311 GLU A CA 1
ATOM 2367 C C . GLU A 1 311 ? 6.554 -22.393 -10.283 1.00 95.06 311 GLU A C 1
ATOM 2369 O O . GLU A 1 311 ? 7.548 -22.779 -10.897 1.00 95.06 311 GLU A O 1
ATOM 2374 N N . GLY A 1 312 ? 6.627 -21.973 -9.018 1.00 93.94 312 GLY A N 1
ATOM 2375 C CA . GLY A 1 312 ? 7.868 -21.965 -8.240 1.00 93.94 312 GLY A CA 1
ATOM 2376 C C . GLY A 1 312 ? 8.844 -20.830 -8.569 1.00 93.94 312 GLY A C 1
ATOM 2377 O O . GLY A 1 312 ? 9.853 -20.698 -7.874 1.00 93.94 312 GLY A O 1
ATOM 2378 N N . TYR A 1 313 ? 8.564 -19.977 -9.563 1.00 96.56 313 TYR A N 1
ATOM 2379 C CA . TYR A 1 313 ? 9.433 -18.839 -9.851 1.00 96.56 313 TYR A CA 1
ATOM 2380 C C . TYR A 1 313 ? 9.396 -17.809 -8.713 1.00 96.56 313 TYR A C 1
ATOM 2382 O O . TYR A 1 313 ? 8.355 -17.255 -8.357 1.00 96.56 313 TYR A O 1
ATOM 2390 N N . ALA A 1 314 ? 10.569 -17.525 -8.148 1.00 96.00 314 ALA A N 1
ATOM 2391 C CA . ALA A 1 314 ? 10.745 -16.568 -7.068 1.00 96.00 314 ALA A CA 1
ATOM 2392 C C . ALA A 1 314 ? 11.565 -15.370 -7.561 1.00 96.00 314 ALA A C 1
ATOM 2394 O O . ALA A 1 314 ? 12.787 -15.347 -7.450 1.00 96.00 314 ALA A O 1
ATOM 2395 N N . PHE A 1 315 ? 10.884 -14.335 -8.061 1.00 96.38 315 PHE A N 1
ATOM 2396 C CA . PHE A 1 315 ? 11.515 -13.146 -8.656 1.00 96.38 315 PHE A CA 1
ATOM 2397 C C . PHE A 1 315 ? 12.619 -12.509 -7.791 1.00 96.38 315 PHE A C 1
ATOM 2399 O O . PHE A 1 315 ? 13.647 -12.071 -8.298 1.00 96.38 315 PHE A O 1
ATOM 2406 N N . TRP A 1 316 ? 12.427 -12.440 -6.469 1.00 96.88 316 TRP A N 1
ATOM 2407 C CA . TRP A 1 316 ? 13.442 -11.868 -5.576 1.00 96.88 316 TRP A CA 1
ATOM 2408 C C . TRP A 1 316 ? 14.676 -12.765 -5.420 1.00 96.88 316 TRP A C 1
ATOM 2410 O O . TRP A 1 316 ? 15.770 -12.236 -5.222 1.00 96.88 316 TRP A O 1
ATOM 2420 N N . ASP A 1 317 ? 14.507 -14.085 -5.500 1.00 97.81 317 ASP A N 1
ATOM 2421 C CA . ASP A 1 317 ? 15.596 -15.064 -5.436 1.00 97.81 317 ASP A CA 1
ATOM 2422 C C . ASP A 1 317 ? 16.401 -15.017 -6.734 1.00 97.81 317 ASP A C 1
ATOM 2424 O O . ASP A 1 317 ? 17.622 -14.914 -6.677 1.00 97.81 317 ASP A O 1
ATOM 2428 N N . ASP A 1 318 ? 15.718 -14.947 -7.879 1.00 98.19 318 ASP A N 1
ATOM 2429 C CA . ASP A 1 318 ? 16.338 -14.751 -9.194 1.00 98.19 318 ASP A CA 1
ATOM 2430 C C . ASP A 1 318 ? 17.174 -13.457 -9.238 1.00 98.19 318 ASP A C 1
ATOM 2432 O O . ASP A 1 318 ? 18.358 -13.473 -9.579 1.00 98.19 318 ASP A O 1
ATOM 2436 N N . LEU A 1 319 ? 16.623 -12.337 -8.745 1.00 97.62 319 LEU A N 1
ATOM 2437 C CA . LEU A 1 319 ? 17.373 -11.081 -8.616 1.00 97.62 319 LEU A CA 1
ATOM 2438 C C . LEU A 1 319 ? 18.595 -11.190 -7.691 1.00 97.62 319 LEU A C 1
ATOM 2440 O O . LEU A 1 319 ? 19.635 -10.590 -7.979 1.00 97.62 319 LEU A O 1
ATOM 2444 N N . ALA A 1 320 ? 18.480 -11.907 -6.570 1.00 98.00 320 ALA A N 1
ATOM 2445 C CA . ALA A 1 320 ? 19.596 -12.132 -5.654 1.00 98.00 320 ALA A CA 1
ATOM 2446 C C . ALA A 1 320 ? 20.707 -12.945 -6.319 1.00 98.00 320 ALA A C 1
ATOM 2448 O O . ALA A 1 320 ? 21.856 -12.493 -6.337 1.00 98.00 320 ALA A O 1
ATOM 2449 N N . SER A 1 321 ? 20.353 -14.067 -6.943 1.00 98.00 321 SER A N 1
ATOM 2450 C CA . SER A 1 321 ? 21.284 -14.913 -7.686 1.00 98.00 321 SER A CA 1
ATOM 2451 C C . SER A 1 321 ? 21.955 -14.151 -8.827 1.00 98.00 321 SER A C 1
ATOM 2453 O O . SER A 1 321 ? 23.177 -14.208 -8.971 1.00 98.00 321 SER A O 1
ATOM 2455 N N . HIS A 1 322 ? 21.204 -13.344 -9.580 1.00 98.19 322 HIS A N 1
ATOM 2456 C CA . HIS A 1 322 ? 21.755 -12.511 -10.650 1.00 98.19 322 HIS A CA 1
ATOM 2457 C C . HIS A 1 322 ? 22.794 -11.505 -10.143 1.00 98.19 322 HIS A C 1
ATOM 2459 O O . HIS A 1 322 ? 23.812 -11.279 -10.803 1.00 98.19 322 HIS A O 1
ATOM 2465 N N . LEU A 1 323 ? 22.592 -10.928 -8.955 1.00 97.75 323 LEU A N 1
ATOM 2466 C CA . LEU A 1 323 ? 23.563 -10.042 -8.301 1.00 97.75 323 LEU A CA 1
ATOM 2467 C C . LEU A 1 323 ? 24.742 -10.782 -7.649 1.00 97.75 323 LEU A C 1
ATOM 2469 O O . LEU A 1 323 ? 25.655 -10.119 -7.164 1.00 97.75 323 LEU A O 1
ATOM 2473 N N . GLY A 1 324 ? 24.760 -12.117 -7.681 1.00 96.06 324 GLY A N 1
ATOM 2474 C CA . GLY A 1 324 ? 25.803 -12.950 -7.079 1.00 96.06 324 GLY A CA 1
ATOM 2475 C C . GLY A 1 324 ? 25.594 -13.240 -5.591 1.00 96.06 324 GLY A C 1
ATOM 2476 O O . GLY A 1 324 ? 26.515 -13.719 -4.934 1.00 96.06 324 GLY A O 1
ATOM 2477 N N . ALA A 1 325 ? 24.411 -12.948 -5.047 1.00 96.44 325 ALA A N 1
ATOM 2478 C CA . ALA A 1 325 ? 24.050 -13.306 -3.682 1.00 96.44 325 ALA A CA 1
ATOM 2479 C C . ALA A 1 325 ? 23.358 -14.678 -3.644 1.00 96.44 325 ALA A C 1
ATOM 2481 O O . ALA A 1 325 ? 22.583 -15.012 -4.535 1.00 96.44 325 ALA A O 1
ATOM 2482 N N . ASP A 1 326 ? 23.595 -15.452 -2.583 1.00 97.00 326 ASP A N 1
ATOM 2483 C CA . ASP A 1 326 ? 22.850 -16.686 -2.309 1.00 97.00 326 ASP A CA 1
ATOM 2484 C C . ASP A 1 326 ? 21.578 -16.363 -1.492 1.00 97.00 326 ASP A C 1
ATOM 2486 O O . ASP A 1 326 ? 21.691 -15.936 -0.330 1.00 97.00 326 ASP A O 1
ATOM 2490 N N . PRO A 1 327 ? 20.367 -16.563 -2.057 1.00 97.44 327 PRO A N 1
ATOM 2491 C CA . PRO A 1 327 ? 19.109 -16.329 -1.352 1.00 97.44 327 PRO A CA 1
ATOM 2492 C C . PRO A 1 327 ? 18.981 -17.131 -0.049 1.00 97.44 327 PRO A C 1
ATOM 2494 O O . PRO A 1 327 ? 18.422 -16.630 0.932 1.00 97.44 327 PRO A O 1
ATOM 2497 N N . SER A 1 328 ? 19.493 -18.363 -0.007 1.00 97.38 328 SER A N 1
ATOM 2498 C CA . SER A 1 328 ? 19.415 -19.235 1.169 1.00 97.38 328 SER A CA 1
ATOM 2499 C C . SER A 1 328 ? 20.312 -18.718 2.287 1.00 97.38 328 SER A C 1
ATOM 2501 O O . SER A 1 328 ? 19.855 -18.549 3.420 1.00 97.38 328 SER A O 1
ATOM 2503 N N . ALA A 1 329 ? 21.556 -18.357 1.966 1.00 97.50 329 ALA A N 1
ATOM 2504 C CA . ALA A 1 329 ? 22.475 -17.771 2.935 1.00 97.50 329 ALA A CA 1
ATOM 2505 C C . ALA A 1 329 ? 21.974 -16.417 3.476 1.00 97.50 329 ALA A C 1
ATOM 2507 O O . ALA A 1 329 ? 22.095 -16.142 4.671 1.00 97.50 329 ALA A O 1
ATOM 2508 N N . LEU A 1 330 ? 21.359 -15.574 2.634 1.00 97.31 330 LEU A N 1
ATOM 2509 C CA . LEU A 1 330 ? 20.731 -14.323 3.084 1.00 97.31 330 LEU A CA 1
ATOM 2510 C C . LEU A 1 330 ? 19.604 -14.574 4.095 1.00 97.31 330 LEU A C 1
ATOM 2512 O O . LEU A 1 330 ? 19.473 -13.822 5.064 1.00 97.31 330 LEU A O 1
ATOM 2516 N N . ARG A 1 331 ? 18.791 -15.616 3.889 1.00 96.69 331 ARG A N 1
ATOM 2517 C CA . ARG A 1 331 ? 17.735 -16.011 4.834 1.00 96.69 331 ARG A CA 1
ATOM 2518 C C . ARG A 1 331 ? 18.316 -16.549 6.138 1.00 96.69 331 ARG A C 1
ATOM 2520 O O . ARG A 1 331 ? 17.904 -16.082 7.195 1.00 96.69 331 ARG A O 1
ATOM 2527 N N . GLN A 1 332 ? 19.302 -17.446 6.073 1.00 96.75 332 GLN A N 1
ATOM 2528 C CA . GLN A 1 332 ? 19.968 -18.014 7.255 1.00 96.75 332 GLN A CA 1
ATOM 2529 C C . GLN A 1 332 ? 20.591 -16.936 8.153 1.00 96.75 332 GLN A C 1
ATOM 2531 O O . GLN A 1 332 ? 20.533 -17.037 9.374 1.00 96.75 332 GLN A O 1
ATOM 2536 N N . ARG A 1 333 ? 21.132 -15.864 7.559 1.00 96.56 333 ARG A N 1
ATOM 2537 C CA . ARG A 1 333 ? 21.695 -14.722 8.300 1.00 96.56 333 ARG A CA 1
ATOM 2538 C C . ARG A 1 333 ? 20.664 -13.666 8.722 1.00 96.56 333 ARG A C 1
ATOM 2540 O O . ARG A 1 333 ? 21.042 -12.646 9.293 1.00 96.56 333 ARG A O 1
ATOM 2547 N N . GLY A 1 334 ? 19.379 -13.850 8.410 1.00 94.56 334 GLY A N 1
ATOM 2548 C CA . GLY A 1 334 ? 18.329 -12.868 8.707 1.00 94.56 334 GLY A CA 1
ATOM 2549 C C . GLY A 1 334 ? 18.434 -11.566 7.896 1.00 94.56 334 GLY A C 1
ATOM 2550 O O . GLY A 1 334 ? 17.906 -10.529 8.294 1.00 94.56 334 GLY A O 1
ATOM 2551 N N . GLU A 1 335 ? 19.118 -11.586 6.750 1.00 95.88 335 GLU A N 1
ATOM 2552 C CA . GLU A 1 335 ? 19.411 -10.400 5.934 1.00 95.88 335 GLU A CA 1
ATOM 2553 C C . GLU A 1 335 ? 18.468 -10.220 4.745 1.00 95.88 335 GLU A C 1
ATOM 2555 O O . GLU A 1 335 ? 18.465 -9.164 4.108 1.00 95.88 335 GLU A O 1
ATOM 2560 N N . TRP A 1 336 ? 17.647 -11.230 4.461 1.00 95.50 336 TRP A N 1
ATOM 2561 C CA . TRP A 1 336 ? 16.757 -11.276 3.303 1.00 95.50 336 TRP A CA 1
ATOM 2562 C C . TRP A 1 336 ? 15.857 -10.041 3.162 1.00 95.50 336 TRP A C 1
ATOM 2564 O O . TRP A 1 336 ? 15.797 -9.415 2.104 1.00 95.50 336 TRP A O 1
ATOM 2574 N N . GLU A 1 337 ? 15.207 -9.609 4.243 1.00 91.44 337 GLU A N 1
ATOM 2575 C CA . GLU A 1 337 ? 14.334 -8.430 4.190 1.00 91.44 337 GLU A CA 1
ATOM 2576 C C . GLU A 1 337 ? 15.118 -7.120 4.029 1.00 91.44 337 GLU A C 1
ATOM 2578 O O . GLU A 1 337 ? 14.632 -6.171 3.410 1.00 91.44 337 GLU A O 1
ATOM 2583 N N . ARG A 1 338 ? 16.362 -7.053 4.523 1.00 92.00 338 ARG A N 1
ATOM 2584 C CA . ARG A 1 338 ? 17.250 -5.908 4.267 1.00 92.00 338 ARG A CA 1
ATOM 2585 C C . ARG A 1 338 ? 17.658 -5.860 2.795 1.00 92.00 338 ARG A C 1
ATOM 2587 O O . ARG A 1 338 ? 17.595 -4.786 2.203 1.00 92.00 338 ARG A O 1
ATOM 2594 N N . PHE A 1 339 ? 17.988 -7.009 2.208 1.00 96.25 339 PHE A N 1
ATOM 2595 C CA . PHE A 1 339 ? 18.282 -7.145 0.784 1.00 96.25 339 PHE A CA 1
ATOM 2596 C C . PHE A 1 339 ? 17.084 -6.745 -0.093 1.00 96.25 339 PHE A C 1
ATOM 2598 O O . PHE A 1 339 ? 17.209 -5.892 -0.969 1.00 96.25 339 PHE A O 1
ATOM 2605 N N . LYS A 1 340 ? 15.879 -7.245 0.198 1.00 95.06 340 LYS A N 1
ATOM 2606 C CA . LYS A 1 340 ? 14.669 -6.827 -0.529 1.00 95.06 340 LYS A CA 1
ATOM 2607 C C . LYS A 1 340 ? 14.394 -5.332 -0.393 1.00 95.06 340 LYS A C 1
ATOM 2609 O O . LYS A 1 340 ? 14.056 -4.688 -1.380 1.00 95.06 340 LYS A O 1
ATOM 2614 N N . ARG A 1 341 ? 14.544 -4.745 0.802 1.00 91.94 341 ARG A N 1
ATOM 2615 C CA . ARG A 1 341 ? 14.379 -3.288 0.996 1.00 91.94 341 ARG A CA 1
ATOM 2616 C C . ARG A 1 341 ? 15.368 -2.467 0.172 1.00 91.94 341 ARG A C 1
ATOM 2618 O O . ARG A 1 341 ? 14.994 -1.391 -0.278 1.00 91.94 341 ARG A O 1
ATOM 2625 N N . LEU A 1 342 ? 16.581 -2.974 -0.038 1.00 94.88 342 LEU A N 1
ATOM 2626 C CA . LEU A 1 342 ? 17.581 -2.348 -0.898 1.00 94.88 342 LEU A CA 1
ATOM 2627 C C . LEU A 1 342 ? 17.145 -2.352 -2.375 1.00 94.88 342 LEU A C 1
ATOM 2629 O O . LEU A 1 342 ? 17.284 -1.337 -3.052 1.00 94.88 342 LEU A O 1
ATOM 2633 N N . LEU A 1 343 ? 16.596 -3.467 -2.871 1.00 95.88 343 LEU A N 1
ATOM 2634 C CA . LEU A 1 343 ? 16.233 -3.618 -4.288 1.00 95.88 343 LEU A CA 1
ATOM 2635 C C . LEU A 1 343 ? 14.838 -3.101 -4.657 1.00 95.88 343 LEU A C 1
ATOM 2637 O O . LEU A 1 343 ? 14.588 -2.774 -5.817 1.00 95.88 343 LEU A O 1
ATOM 2641 N N . LYS A 1 344 ? 13.914 -3.009 -3.698 1.00 94.62 344 LYS A N 1
ATOM 2642 C CA . LYS A 1 344 ? 12.547 -2.533 -3.952 1.00 94.62 344 LYS A CA 1
ATOM 2643 C C . LYS A 1 344 ? 12.505 -1.146 -4.611 1.00 94.62 344 LYS A C 1
ATOM 2645 O O . LYS A 1 344 ? 11.817 -1.032 -5.623 1.00 94.62 344 LYS A O 1
ATOM 2650 N N . PRO A 1 345 ? 13.222 -0.109 -4.128 1.00 94.75 345 PRO A N 1
ATOM 2651 C CA . PRO A 1 345 ? 13.186 1.215 -4.746 1.00 94.75 345 PRO A CA 1
ATOM 2652 C C . PRO A 1 345 ? 13.568 1.241 -6.235 1.00 94.75 345 PRO A C 1
ATOM 2654 O O . PRO A 1 345 ? 12.776 1.786 -7.002 1.00 94.75 345 PRO A O 1
ATOM 2657 N N . PRO A 1 346 ? 14.694 0.656 -6.701 1.00 95.75 346 PRO A N 1
ATOM 2658 C CA . PRO A 1 346 ? 15.003 0.634 -8.132 1.00 95.75 346 PRO A CA 1
ATOM 2659 C C . PRO A 1 346 ? 14.017 -0.208 -8.958 1.00 95.75 346 PRO A C 1
ATOM 2661 O O . PRO A 1 346 ? 13.614 0.227 -10.038 1.00 95.75 346 PRO A O 1
ATOM 2664 N N . VAL A 1 347 ? 13.573 -1.368 -8.455 1.00 95.69 347 VAL A N 1
ATOM 2665 C CA . VAL A 1 347 ? 12.611 -2.238 -9.164 1.00 95.69 347 VAL A CA 1
ATOM 2666 C C . VAL A 1 347 ? 11.241 -1.566 -9.297 1.00 95.69 347 VAL A C 1
ATOM 2668 O O . VAL A 1 347 ? 10.662 -1.534 -10.379 1.00 95.69 347 VAL A O 1
ATOM 2671 N N . HIS A 1 348 ? 10.719 -0.975 -8.222 1.00 93.62 348 HIS A N 1
ATOM 2672 C CA . HIS A 1 348 ? 9.453 -0.238 -8.270 1.00 93.62 348 HIS A CA 1
ATOM 2673 C C . HIS A 1 348 ? 9.622 1.066 -9.053 1.00 93.62 348 HIS A C 1
ATOM 2675 O O . HIS A 1 348 ? 8.754 1.453 -9.830 1.00 93.62 348 HIS A O 1
ATOM 2681 N N . GLY A 1 349 ? 10.776 1.720 -8.922 1.00 93.75 349 GLY A N 1
ATOM 2682 C CA . GLY A 1 349 ? 11.142 2.889 -9.708 1.00 93.75 349 GLY A CA 1
ATOM 2683 C C . GLY A 1 349 ? 11.039 2.638 -11.209 1.00 93.75 349 GLY A C 1
ATOM 2684 O O . GLY A 1 349 ? 10.565 3.509 -11.936 1.00 93.75 349 GLY A O 1
ATOM 2685 N N . LEU A 1 350 ? 11.403 1.441 -11.678 1.00 94.44 350 LEU A N 1
ATOM 2686 C CA . LEU A 1 350 ? 11.214 1.048 -13.073 1.00 94.44 350 LEU A CA 1
ATOM 2687 C C . LEU A 1 350 ? 9.750 1.211 -13.508 1.00 94.44 350 LEU A C 1
ATOM 2689 O O . LEU A 1 350 ? 9.489 1.880 -14.509 1.00 94.44 350 LEU A O 1
ATOM 2693 N N . SER A 1 351 ? 8.821 0.698 -12.700 1.00 89.44 351 SER A N 1
ATOM 2694 C CA . SER A 1 351 ? 7.369 0.798 -12.901 1.00 89.44 351 SER A CA 1
ATOM 2695 C C . SER A 1 351 ? 6.842 2.238 -12.841 1.00 89.44 351 SER A C 1
ATOM 2697 O O . SER A 1 351 ? 5.905 2.578 -13.554 1.00 89.44 351 SER A O 1
ATOM 2699 N N . PHE A 1 352 ? 7.474 3.105 -12.043 1.00 89.25 352 PHE A N 1
ATOM 2700 C CA . PHE A 1 352 ? 7.064 4.502 -11.830 1.00 89.25 352 PHE A CA 1
ATOM 2701 C C . PHE A 1 352 ? 7.821 5.534 -12.681 1.00 89.25 352 PHE A C 1
ATOM 2703 O O . PHE A 1 352 ? 7.787 6.729 -12.394 1.00 89.25 352 PHE A O 1
ATOM 2710 N N . GLY A 1 353 ? 8.536 5.103 -13.722 1.00 90.75 353 GLY A N 1
ATOM 2711 C CA . GLY A 1 353 ? 9.224 6.029 -14.631 1.00 90.75 353 GLY A CA 1
ATOM 2712 C C . GLY A 1 353 ? 10.549 6.596 -14.105 1.00 90.75 353 GLY A C 1
ATOM 2713 O O . GLY A 1 353 ? 11.075 7.550 -14.673 1.00 90.75 353 GLY A O 1
ATOM 2714 N N . MET A 1 354 ? 11.140 6.003 -13.064 1.00 93.12 354 MET A N 1
ATOM 2715 C CA . MET A 1 354 ? 12.472 6.371 -12.573 1.00 93.12 354 MET A CA 1
ATOM 2716 C C . MET A 1 354 ? 13.519 6.245 -13.692 1.00 93.12 354 MET A C 1
ATOM 2718 O O . MET A 1 354 ? 13.632 5.201 -14.340 1.00 93.12 354 MET A O 1
ATOM 2722 N N . GLY A 1 355 ? 14.293 7.305 -13.935 1.00 91.81 355 GLY A N 1
ATOM 2723 C CA . GLY A 1 355 ? 15.326 7.316 -14.975 1.00 91.81 355 GLY A CA 1
ATOM 2724 C C . GLY A 1 355 ? 16.462 6.318 -14.715 1.00 91.81 355 GLY A C 1
ATOM 2725 O O . GLY A 1 355 ? 16.759 5.996 -13.567 1.00 91.81 355 GLY A O 1
ATOM 2726 N N . TYR A 1 356 ? 17.131 5.869 -15.783 1.00 94.44 356 TYR A N 1
ATOM 2727 C CA . TYR A 1 356 ? 18.206 4.864 -15.739 1.00 94.44 356 TYR A CA 1
ATOM 2728 C C . TYR A 1 356 ? 19.266 5.148 -14.664 1.00 94.44 356 TYR A C 1
ATOM 2730 O O . TYR A 1 356 ? 19.529 4.302 -13.816 1.00 94.44 356 TYR A O 1
ATOM 2738 N N . ALA A 1 357 ? 19.829 6.363 -14.652 1.00 94.56 357 ALA A N 1
ATOM 2739 C CA . ALA A 1 357 ? 20.875 6.744 -13.700 1.00 94.56 357 ALA A CA 1
ATOM 2740 C C . ALA A 1 357 ? 20.408 6.629 -12.239 1.00 94.56 357 ALA A C 1
ATOM 2742 O O . ALA A 1 357 ? 21.147 6.145 -11.389 1.00 94.56 357 ALA A O 1
ATOM 2743 N N . ARG A 1 358 ? 19.153 7.003 -11.963 1.00 94.75 358 ARG A N 1
ATOM 2744 C CA . ARG A 1 358 ? 18.563 6.919 -10.624 1.00 94.75 358 ARG A CA 1
ATOM 2745 C C . ARG A 1 358 ? 18.298 5.470 -10.206 1.00 94.75 358 ARG A C 1
ATOM 2747 O O . ARG A 1 358 ? 18.469 5.146 -9.037 1.00 94.75 358 ARG A O 1
ATOM 2754 N N . ILE A 1 359 ? 17.951 4.587 -11.147 1.00 94.44 359 ILE A N 1
ATOM 2755 C CA . ILE A 1 359 ? 17.846 3.145 -10.875 1.00 94.44 359 ILE A CA 1
ATOM 2756 C C . ILE A 1 359 ? 19.228 2.559 -10.542 1.00 94.44 359 ILE A C 1
ATOM 2758 O O . ILE A 1 359 ? 19.353 1.845 -9.550 1.00 94.44 359 ILE A O 1
ATOM 2762 N N . VAL A 1 360 ? 20.274 2.909 -11.304 1.00 95.81 360 VAL A N 1
ATOM 2763 C CA . VAL A 1 360 ? 21.665 2.497 -11.009 1.00 95.81 360 VAL A CA 1
ATOM 2764 C C . VAL A 1 360 ? 22.110 2.973 -9.621 1.00 95.81 360 VAL A C 1
ATOM 2766 O O . VAL A 1 360 ? 22.859 2.280 -8.941 1.00 95.81 360 VAL A O 1
ATOM 2769 N N . GLN A 1 361 ? 21.612 4.122 -9.170 1.00 95.44 361 GLN A N 1
ATOM 2770 C CA . GLN A 1 361 ? 21.867 4.668 -7.837 1.00 95.44 361 GLN A CA 1
ATOM 2771 C C . GLN A 1 361 ? 20.840 4.220 -6.778 1.00 95.44 361 GLN A C 1
ATOM 2773 O O . GLN A 1 361 ? 20.691 4.877 -5.750 1.00 95.44 361 GLN A O 1
ATOM 2778 N N . PHE A 1 362 ? 20.114 3.116 -7.000 1.00 94.44 362 PHE A N 1
ATOM 2779 C CA . PHE A 1 362 ? 19.151 2.543 -6.043 1.00 94.44 362 PHE A CA 1
ATOM 2780 C C . PHE A 1 362 ? 18.079 3.539 -5.551 1.00 94.44 362 PHE A C 1
ATOM 2782 O O . PHE A 1 362 ? 17.590 3.450 -4.427 1.00 94.44 362 PHE A O 1
ATOM 2789 N N . GLY A 1 363 ? 17.690 4.495 -6.399 1.00 91.31 363 GLY A N 1
ATOM 2790 C CA . GLY A 1 363 ? 16.670 5.502 -6.102 1.00 91.31 363 GLY A CA 1
ATOM 2791 C C . GLY A 1 363 ? 17.196 6.835 -5.560 1.00 91.31 363 GLY A C 1
ATOM 2792 O O . GLY A 1 363 ? 16.403 7.779 -5.473 1.00 91.31 363 GLY A O 1
ATOM 2793 N N . VAL A 1 364 ? 18.495 6.946 -5.257 1.00 89.56 364 VAL A N 1
ATOM 2794 C CA . VAL A 1 364 ? 19.139 8.205 -4.834 1.00 89.56 364 VAL A CA 1
ATOM 2795 C C . VAL A 1 364 ? 19.116 9.212 -5.985 1.00 89.56 364 VAL A C 1
ATOM 2797 O O . VAL A 1 364 ? 19.353 8.847 -7.138 1.00 89.56 364 VAL A O 1
ATOM 2800 N N . ALA A 1 365 ? 18.756 10.467 -5.706 1.00 84.12 365 ALA A N 1
ATOM 2801 C CA . ALA A 1 365 ? 18.715 11.493 -6.743 1.00 84.12 365 ALA A CA 1
ATOM 2802 C C . ALA A 1 365 ? 20.127 11.791 -7.274 1.00 84.12 365 ALA A C 1
ATOM 2804 O O . ALA A 1 365 ? 21.098 11.746 -6.531 1.00 84.12 365 ALA A O 1
ATOM 2805 N N . LYS A 1 366 ? 20.246 12.162 -8.556 1.00 78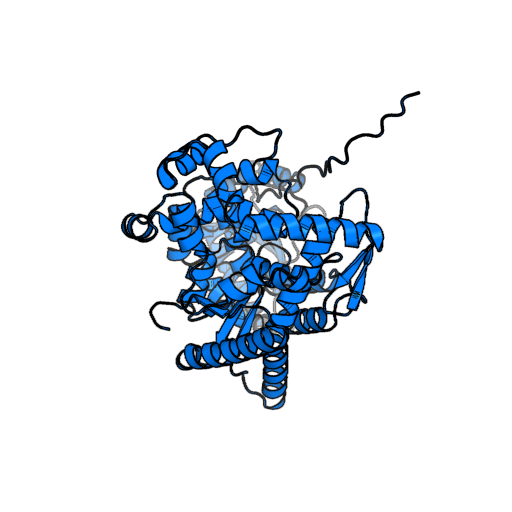.44 366 LYS A N 1
ATOM 2806 C CA . LYS A 1 366 ? 21.553 12.411 -9.199 1.00 78.44 366 LYS A CA 1
ATOM 2807 C C . LYS A 1 366 ? 22.378 13.502 -8.493 1.00 78.44 366 LYS A C 1
ATOM 2809 O O . LYS A 1 366 ? 23.599 13.491 -8.581 1.00 78.44 366 LYS A O 1
ATOM 2814 N N . SER A 1 367 ? 21.710 14.451 -7.840 1.00 79.44 367 SER A N 1
ATOM 2815 C CA . SER A 1 367 ? 22.318 15.552 -7.086 1.00 79.44 367 SER A CA 1
ATOM 2816 C C . SER A 1 367 ? 22.736 15.175 -5.663 1.00 79.44 367 SER A C 1
ATOM 2818 O O . SER A 1 367 ? 23.311 16.006 -4.968 1.00 79.44 367 SER A O 1
ATOM 2820 N N . GLU A 1 368 ? 22.419 13.967 -5.204 1.00 87.44 368 GLU A N 1
ATOM 2821 C CA . GLU A 1 368 ? 22.641 13.535 -3.830 1.00 87.44 368 GLU A CA 1
ATOM 2822 C C . GLU A 1 368 ? 23.757 12.496 -3.767 1.00 87.44 368 GLU A C 1
ATOM 2824 O O . GLU A 1 368 ? 23.820 11.556 -4.562 1.00 87.44 368 GLU A O 1
ATOM 2829 N N . THR A 1 369 ? 24.625 12.633 -2.768 1.00 89.00 369 THR A N 1
ATOM 2830 C CA . THR A 1 369 ? 25.574 11.577 -2.423 1.00 89.00 369 THR A CA 1
ATOM 2831 C C . THR A 1 369 ? 24.805 10.417 -1.787 1.00 89.00 369 THR A C 1
ATOM 2833 O O . THR A 1 369 ? 24.080 10.640 -0.812 1.00 89.00 369 THR A O 1
ATOM 2836 N N . PRO A 1 370 ? 24.955 9.171 -2.278 1.00 90.88 370 PRO A N 1
ATOM 2837 C CA . PRO A 1 370 ? 24.333 8.017 -1.646 1.00 90.88 370 PRO A CA 1
ATOM 2838 C C . PRO A 1 370 ? 24.734 7.915 -0.167 1.00 90.88 370 PRO A C 1
ATOM 2840 O O . PRO A 1 370 ? 25.923 8.025 0.143 1.00 90.88 370 PRO A O 1
ATOM 2843 N N . PRO A 1 371 ? 23.789 7.667 0.759 1.00 91.88 371 PRO A N 1
ATOM 2844 C CA . PRO A 1 371 ? 24.122 7.515 2.170 1.00 91.88 371 PRO A CA 1
ATOM 2845 C C . PRO A 1 371 ? 25.169 6.413 2.380 1.00 91.88 371 PRO A C 1
ATOM 2847 O O . PRO A 1 371 ? 25.010 5.306 1.860 1.00 91.88 371 PRO A O 1
ATOM 2850 N N . SER A 1 372 ? 26.200 6.658 3.194 1.00 93.50 372 SER A N 1
ATOM 2851 C CA . SER A 1 372 ? 27.295 5.694 3.416 1.00 93.50 372 SER A CA 1
ATOM 2852 C C . SER A 1 372 ? 26.797 4.314 3.863 1.00 93.50 372 SER A C 1
ATOM 2854 O O . SER A 1 372 ? 27.335 3.290 3.447 1.00 93.50 372 SER A O 1
ATOM 2856 N N . ARG A 1 373 ? 25.711 4.270 4.650 1.00 93.00 373 ARG A N 1
ATOM 2857 C CA . ARG A 1 373 ? 25.047 3.023 5.066 1.00 93.00 373 ARG A CA 1
ATOM 2858 C C . ARG A 1 373 ? 24.487 2.229 3.883 1.00 93.00 373 ARG A C 1
ATOM 2860 O O . ARG A 1 373 ? 24.610 1.010 3.868 1.00 93.00 373 ARG A O 1
ATOM 2867 N N . LEU A 1 374 ? 23.895 2.906 2.899 1.00 93.31 374 LEU A N 1
ATOM 2868 C CA . LEU A 1 374 ? 23.355 2.276 1.694 1.00 93.31 374 LEU A CA 1
ATOM 2869 C C . LEU A 1 374 ? 24.483 1.674 0.845 1.00 93.31 374 LEU A C 1
ATOM 2871 O O . LEU A 1 374 ? 24.392 0.524 0.424 1.00 93.31 374 LEU A O 1
ATOM 2875 N N . VAL A 1 375 ? 25.568 2.428 0.651 1.00 95.69 375 VAL A N 1
ATOM 2876 C CA . VAL A 1 375 ? 26.765 1.968 -0.074 1.00 95.69 375 VAL A CA 1
ATOM 2877 C C . VAL A 1 375 ? 27.377 0.739 0.601 1.00 95.69 375 VAL A C 1
ATOM 2879 O O . VAL A 1 375 ? 27.657 -0.261 -0.066 1.00 95.69 375 VAL A O 1
ATOM 2882 N N . ALA A 1 376 ? 27.539 0.791 1.926 1.00 96.00 376 ALA A N 1
ATOM 2883 C CA . ALA A 1 376 ? 28.036 -0.329 2.716 1.00 96.00 376 ALA A CA 1
ATOM 2884 C C . ALA A 1 376 ? 27.121 -1.558 2.598 1.00 96.00 376 ALA A C 1
ATOM 2886 O O . ALA A 1 376 ? 27.616 -2.673 2.437 1.00 96.00 376 ALA A O 1
ATOM 2887 N N . ASP A 1 377 ? 25.800 -1.364 2.612 1.00 95.75 377 ASP A N 1
ATOM 2888 C CA . ASP A 1 377 ? 24.831 -2.450 2.475 1.00 95.75 377 ASP A CA 1
ATOM 2889 C C . ASP A 1 377 ? 24.867 -3.119 1.108 1.00 95.75 377 ASP A C 1
ATOM 2891 O O . ASP A 1 377 ? 24.850 -4.346 1.055 1.00 95.75 377 ASP A O 1
ATOM 2895 N N . VAL A 1 378 ? 24.976 -2.356 0.018 1.00 95.81 378 VAL A N 1
ATOM 2896 C CA . VAL A 1 378 ? 25.128 -2.931 -1.328 1.00 95.81 378 VAL A CA 1
ATOM 2897 C C . VAL A 1 378 ? 26.389 -3.783 -1.405 1.00 95.81 378 VAL A C 1
ATOM 2899 O O . VAL A 1 378 ? 26.318 -4.941 -1.815 1.00 95.81 378 VAL A O 1
ATOM 2902 N N . LYS A 1 379 ? 27.530 -3.252 -0.946 1.00 97.06 379 LYS A N 1
ATOM 2903 C CA . LYS A 1 379 ? 28.798 -3.992 -0.959 1.00 97.06 379 LYS A CA 1
ATOM 2904 C C . LYS A 1 379 ? 28.714 -5.269 -0.129 1.00 97.06 379 LYS A C 1
ATOM 2906 O O . LYS A 1 379 ? 29.148 -6.322 -0.579 1.00 97.06 379 LYS A O 1
ATOM 2911 N N . ARG A 1 380 ? 28.139 -5.180 1.069 1.00 96.69 380 ARG A N 1
ATOM 2912 C CA . ARG A 1 380 ? 28.024 -6.294 2.014 1.00 96.69 380 ARG A CA 1
ATOM 2913 C C . ARG A 1 380 ? 27.057 -7.377 1.539 1.00 96.69 380 ARG A C 1
ATOM 2915 O O . ARG A 1 380 ? 27.354 -8.552 1.695 1.00 96.69 380 ARG A O 1
ATOM 2922 N N . LEU A 1 381 ? 25.904 -6.989 0.995 1.00 96.56 381 LEU A N 1
ATOM 2923 C CA . LEU A 1 381 ? 24.834 -7.922 0.631 1.00 96.56 381 LEU A CA 1
ATOM 2924 C C . LEU A 1 381 ? 24.985 -8.490 -0.782 1.00 96.56 381 LEU A C 1
ATOM 2926 O O . LEU A 1 381 ? 24.554 -9.612 -1.017 1.00 96.56 381 LEU A O 1
ATOM 2930 N N . CYS A 1 382 ? 25.568 -7.726 -1.709 1.00 95.75 382 CYS A N 1
ATOM 2931 C CA . CYS A 1 382 ? 25.716 -8.128 -3.112 1.00 95.75 382 CYS A CA 1
ATOM 2932 C C . CYS A 1 382 ? 27.163 -8.489 -3.482 1.00 95.75 382 CYS A C 1
ATOM 2934 O O . CYS A 1 382 ? 27.395 -8.971 -4.580 1.00 95.75 382 CYS A O 1
ATOM 2936 N N . GLY A 1 383 ? 28.153 -8.195 -2.631 1.00 95.94 383 GLY A N 1
ATOM 2937 C CA . GLY A 1 383 ? 29.571 -8.432 -2.939 1.00 95.94 383 GLY A CA 1
ATOM 2938 C C . GLY A 1 383 ? 30.148 -7.518 -4.030 1.00 95.94 383 GLY A C 1
ATOM 2939 O O . GLY A 1 383 ? 31.229 -7.785 -4.547 1.00 95.94 383 GLY A O 1
ATOM 2940 N N . LEU A 1 384 ? 29.447 -6.440 -4.398 1.00 96.81 384 LEU A N 1
ATOM 2941 C CA . LEU A 1 384 ? 29.782 -5.588 -5.543 1.00 96.81 384 LEU A CA 1
ATOM 2942 C C . LEU A 1 384 ? 29.947 -4.116 -5.137 1.00 96.81 384 LEU A C 1
ATOM 2944 O O . LEU A 1 384 ? 29.250 -3.643 -4.236 1.00 96.81 384 LEU A O 1
ATOM 2948 N N . PRO A 1 385 ? 30.810 -3.343 -5.826 1.00 97.25 385 PRO A N 1
ATOM 2949 C CA . PRO A 1 385 ? 30.799 -1.886 -5.721 1.00 97.25 385 PRO A CA 1
ATOM 2950 C C . PRO A 1 385 ? 29.410 -1.314 -6.039 1.00 97.25 385 PRO A C 1
ATOM 2952 O O . PRO A 1 385 ? 28.718 -1.828 -6.918 1.00 97.25 385 PRO A O 1
ATOM 2955 N N . PHE A 1 386 ? 29.023 -0.226 -5.366 1.00 95.62 386 PHE A N 1
ATOM 2956 C CA . PHE A 1 386 ? 27.668 0.341 -5.428 1.00 95.62 386 PHE A CA 1
ATOM 2957 C C . PHE A 1 386 ? 27.141 0.532 -6.859 1.00 95.62 386 PHE A C 1
ATOM 2959 O O . PHE A 1 386 ? 26.107 -0.022 -7.225 1.00 95.62 386 PHE A O 1
ATOM 2966 N N . GLU A 1 387 ? 27.886 1.242 -7.708 1.00 95.25 387 GLU A N 1
ATOM 2967 C CA . GLU A 1 387 ? 27.466 1.472 -9.095 1.00 95.25 387 GLU A CA 1
ATOM 2968 C C . GLU A 1 387 ? 27.491 0.206 -9.958 1.00 95.25 387 GLU A C 1
ATOM 2970 O O . GLU A 1 387 ? 26.682 0.062 -10.875 1.00 95.25 387 GLU A O 1
ATOM 2975 N N . ALA A 1 388 ? 28.421 -0.715 -9.688 1.00 97.62 388 ALA A N 1
ATOM 2976 C CA . ALA A 1 388 ? 28.513 -1.976 -10.415 1.00 97.62 388 ALA A CA 1
ATOM 2977 C C . ALA A 1 388 ? 27.296 -2.861 -10.119 1.00 97.62 388 ALA A C 1
ATOM 2979 O O . ALA A 1 388 ? 26.729 -3.439 -11.044 1.00 97.62 388 ALA A O 1
ATOM 2980 N N . ALA A 1 389 ? 26.838 -2.898 -8.863 1.00 97.50 389 ALA A N 1
ATOM 2981 C CA . ALA A 1 389 ? 25.613 -3.589 -8.473 1.00 97.50 389 ALA A CA 1
ATOM 2982 C C . ALA A 1 389 ? 24.382 -2.998 -9.176 1.00 97.50 389 ALA A C 1
ATOM 2984 O O . ALA A 1 389 ? 23.569 -3.744 -9.712 1.00 97.50 389 ALA A O 1
ATOM 2985 N N . GLY A 1 390 ? 24.270 -1.666 -9.242 1.00 96.75 390 GLY A N 1
ATOM 2986 C CA . GLY A 1 390 ? 23.161 -0.995 -9.926 1.00 96.75 390 GLY A CA 1
ATOM 2987 C C . GLY A 1 390 ? 23.123 -1.261 -11.434 1.00 96.75 390 GLY A C 1
ATOM 2988 O O . GLY A 1 390 ? 22.061 -1.527 -11.998 1.00 96.75 390 GLY A O 1
ATOM 2989 N N . ARG A 1 391 ? 24.285 -1.251 -12.103 1.00 97.44 391 ARG A N 1
ATOM 2990 C CA . ARG A 1 391 ? 24.388 -1.634 -13.523 1.00 97.44 391 ARG A CA 1
ATOM 2991 C C . ARG A 1 391 ? 24.070 -3.111 -13.730 1.00 97.44 391 ARG A C 1
ATOM 2993 O O . ARG A 1 391 ? 23.335 -3.444 -14.654 1.00 97.44 391 ARG A O 1
ATOM 3000 N N . ARG A 1 392 ? 24.580 -3.987 -12.856 1.00 98.06 392 ARG A N 1
ATOM 3001 C CA . ARG A 1 392 ? 24.306 -5.426 -12.915 1.00 98.06 392 ARG A CA 1
ATOM 3002 C C . ARG A 1 392 ? 22.823 -5.717 -12.717 1.00 98.06 392 ARG A C 1
ATOM 3004 O O . ARG A 1 392 ? 22.281 -6.494 -13.492 1.00 98.06 392 ARG A O 1
ATOM 3011 N N . LEU A 1 393 ? 22.153 -5.035 -11.786 1.00 97.31 393 LEU A N 1
ATOM 3012 C CA . LEU A 1 393 ? 20.703 -5.123 -11.583 1.00 97.31 393 LEU A CA 1
ATOM 3013 C C . LEU A 1 393 ? 19.937 -4.852 -12.888 1.00 97.31 393 LEU A C 1
ATOM 3015 O O . LEU A 1 393 ? 19.099 -5.651 -13.284 1.00 97.31 393 LEU A O 1
ATOM 3019 N N . LEU A 1 394 ? 20.263 -3.770 -13.602 1.00 96.44 394 LEU A N 1
ATOM 3020 C CA . LEU A 1 394 ? 19.639 -3.446 -14.896 1.00 96.44 394 LEU A CA 1
ATOM 3021 C C . LEU A 1 394 ? 20.067 -4.360 -16.055 1.00 96.44 394 LEU A C 1
ATOM 3023 O O . LEU A 1 394 ? 19.434 -4.355 -17.114 1.00 96.44 394 LEU A O 1
ATOM 3027 N N . GLY A 1 395 ? 21.131 -5.137 -15.863 1.00 97.62 395 GLY A N 1
ATOM 3028 C CA . GLY A 1 395 ? 21.528 -6.224 -16.750 1.00 97.62 395 GLY A CA 1
ATOM 3029 C C . GLY A 1 395 ? 20.697 -7.497 -16.571 1.00 97.62 395 GLY A C 1
ATOM 3030 O O . GLY A 1 395 ? 20.867 -8.421 -17.357 1.00 97.62 395 GLY A O 1
ATOM 3031 N N . HIS A 1 396 ? 19.813 -7.566 -15.567 1.00 98.50 396 HIS A N 1
ATOM 3032 C CA . HIS A 1 396 ? 18.896 -8.695 -15.410 1.00 98.50 396 HIS A CA 1
ATOM 3033 C C . HIS A 1 396 ? 17.958 -8.779 -16.623 1.00 98.50 396 HIS A C 1
ATOM 3035 O O . HIS A 1 396 ? 17.329 -7.758 -16.926 1.00 98.50 396 HIS A O 1
ATOM 3041 N N . PRO A 1 397 ? 17.799 -9.945 -17.283 1.00 98.38 397 PRO A N 1
ATOM 3042 C CA . PRO A 1 397 ? 17.014 -10.063 -18.517 1.00 98.38 397 PRO A CA 1
ATOM 3043 C C . PRO A 1 397 ? 15.615 -9.445 -18.399 1.00 98.38 397 PRO A C 1
ATOM 3045 O O . PRO A 1 397 ? 15.284 -8.509 -19.127 1.00 98.38 397 PRO A O 1
ATOM 3048 N N . LEU A 1 398 ? 14.859 -9.847 -17.371 1.00 98.06 398 LEU A N 1
ATOM 3049 C CA . LEU A 1 398 ? 13.503 -9.341 -17.130 1.00 98.06 398 LEU A CA 1
ATOM 3050 C C . LEU A 1 398 ? 13.445 -7.821 -16.887 1.00 98.06 398 LEU A C 1
ATOM 3052 O O . LEU A 1 398 ? 12.587 -7.132 -17.435 1.00 98.06 398 LEU A O 1
ATOM 3056 N N . LEU A 1 399 ? 14.366 -7.257 -16.094 1.00 97.88 399 LEU A N 1
ATOM 3057 C CA . LEU A 1 399 ? 14.372 -5.813 -15.824 1.00 97.88 399 LEU A CA 1
ATOM 3058 C C . LEU A 1 399 ? 14.807 -5.008 -17.052 1.00 97.88 399 LEU A C 1
ATOM 3060 O O . LEU A 1 399 ? 14.300 -3.907 -17.277 1.00 97.88 399 LEU A O 1
ATOM 3064 N N . ASN A 1 400 ? 15.731 -5.545 -17.851 1.00 97.44 400 ASN A N 1
ATOM 3065 C CA . ASN A 1 400 ? 16.186 -4.908 -19.078 1.00 97.44 400 ASN A CA 1
ATOM 3066 C C . ASN A 1 400 ? 15.056 -4.823 -20.110 1.00 97.44 400 ASN A C 1
ATOM 3068 O O . ASN A 1 400 ? 14.843 -3.768 -20.711 1.00 97.44 400 ASN A O 1
ATOM 3072 N N . GLU A 1 401 ? 14.297 -5.906 -20.274 1.00 98.00 401 GLU A N 1
ATOM 3073 C CA . GLU A 1 401 ? 13.139 -5.939 -21.165 1.00 98.00 401 GLU A CA 1
ATOM 3074 C C . GLU A 1 401 ? 12.039 -4.982 -20.706 1.00 98.00 401 GLU A C 1
ATOM 3076 O O . GLU A 1 401 ? 11.572 -4.165 -21.504 1.00 98.00 401 GLU A O 1
ATOM 3081 N N . MET A 1 402 ? 11.720 -4.967 -19.408 1.00 98.06 402 MET A N 1
ATOM 3082 C CA . MET A 1 402 ? 10.796 -3.983 -18.834 1.00 98.06 402 MET A CA 1
ATOM 3083 C C . MET A 1 402 ? 11.249 -2.541 -19.086 1.00 98.06 402 MET A C 1
ATOM 3085 O O . MET A 1 402 ? 10.437 -1.680 -19.428 1.00 98.06 402 MET A O 1
ATOM 3089 N N . LEU A 1 403 ? 12.548 -2.253 -18.961 1.00 97.12 403 LEU A N 1
ATOM 3090 C CA . LEU A 1 403 ? 13.093 -0.922 -19.225 1.00 97.12 403 LEU A CA 1
ATOM 3091 C C . LEU A 1 403 ? 12.926 -0.507 -20.692 1.00 97.12 403 LEU A C 1
ATOM 3093 O O . LEU A 1 403 ? 12.521 0.628 -20.964 1.00 97.12 403 LEU A O 1
ATOM 3097 N N . ARG A 1 404 ? 13.211 -1.410 -21.638 1.00 97.19 404 ARG A N 1
ATOM 3098 C CA . ARG A 1 404 ? 13.014 -1.165 -23.077 1.00 97.19 404 ARG A CA 1
ATOM 3099 C C . ARG A 1 404 ? 11.540 -0.939 -23.400 1.00 97.19 404 ARG A C 1
ATOM 3101 O O . ARG A 1 404 ? 11.206 0.036 -24.077 1.00 97.19 404 ARG A O 1
ATOM 3108 N N . ALA A 1 405 ? 10.667 -1.798 -22.877 1.00 97.88 405 ALA A N 1
ATOM 3109 C CA . ALA A 1 405 ? 9.226 -1.708 -23.066 1.00 97.88 405 ALA A CA 1
ATOM 3110 C C . ALA A 1 405 ? 8.675 -0.384 -22.531 1.00 97.88 405 ALA A C 1
ATOM 3112 O O . ALA A 1 405 ? 7.944 0.306 -23.237 1.00 97.88 405 ALA A O 1
ATOM 3113 N N . ARG A 1 406 ? 9.125 0.058 -21.354 1.00 97.44 406 ARG A N 1
ATOM 3114 C CA . ARG A 1 406 ? 8.762 1.366 -20.803 1.00 97.44 406 ARG A CA 1
ATOM 3115 C C . ARG A 1 406 ? 9.120 2.518 -21.740 1.00 97.44 406 ARG A C 1
ATOM 3117 O O . ARG A 1 406 ? 8.288 3.385 -21.972 1.00 97.44 406 ARG A O 1
ATOM 3124 N N . TYR A 1 407 ? 10.332 2.543 -22.304 1.00 96.88 407 TYR A N 1
ATOM 3125 C CA . TYR A 1 407 ? 10.712 3.598 -23.254 1.00 96.88 407 TYR A CA 1
ATOM 3126 C C . TYR A 1 407 ? 9.855 3.579 -24.522 1.00 96.88 407 TYR A C 1
ATOM 3128 O O . TYR A 1 407 ? 9.493 4.645 -25.025 1.00 96.88 407 TYR A O 1
ATOM 3136 N N . LYS A 1 408 ? 9.507 2.388 -25.024 1.00 97.88 408 LYS A N 1
ATOM 3137 C CA . LYS A 1 408 ? 8.564 2.232 -26.139 1.00 97.88 408 LYS A CA 1
ATOM 3138 C C . LYS A 1 408 ? 7.196 2.814 -25.773 1.00 97.88 408 LYS A C 1
ATOM 3140 O O . LYS A 1 408 ? 6.678 3.636 -26.524 1.00 97.88 408 LYS A O 1
ATOM 3145 N N . GLN A 1 409 ? 6.660 2.466 -24.607 1.00 98.06 409 GLN A N 1
ATOM 3146 C CA . GLN A 1 409 ? 5.365 2.957 -24.134 1.00 98.06 409 GLN A CA 1
ATOM 3147 C C . GLN A 1 409 ? 5.361 4.470 -23.906 1.00 98.06 409 GLN A C 1
ATOM 3149 O O . GLN A 1 409 ? 4.446 5.146 -24.357 1.00 98.06 409 GLN A O 1
ATOM 3154 N N . SER A 1 410 ? 6.423 5.047 -23.339 1.00 97.44 410 SER A N 1
ATOM 3155 C CA . SER A 1 410 ? 6.541 6.504 -23.203 1.00 97.44 410 SER A CA 1
ATOM 3156 C C . SER A 1 410 ? 6.461 7.239 -24.547 1.00 97.44 410 SER A C 1
ATOM 3158 O O . SER A 1 410 ? 5.884 8.322 -24.619 1.00 97.44 410 SER A O 1
ATOM 3160 N N . ARG A 1 411 ? 7.023 6.663 -25.622 1.00 97.88 411 ARG A N 1
ATOM 3161 C CA . ARG A 1 411 ? 6.918 7.233 -26.977 1.00 97.88 411 ARG A CA 1
ATOM 3162 C C . ARG A 1 411 ? 5.500 7.124 -27.530 1.00 97.88 411 ARG A C 1
ATOM 3164 O O . ARG A 1 411 ? 5.050 8.070 -28.166 1.00 97.88 411 ARG A O 1
ATOM 3171 N N . ILE A 1 412 ? 4.816 6.004 -27.283 1.00 98.12 412 ILE A N 1
ATOM 3172 C CA . ILE A 1 412 ? 3.413 5.808 -27.675 1.00 98.12 412 ILE A CA 1
ATOM 3173 C C . ILE A 1 412 ? 2.538 6.853 -26.980 1.00 98.12 412 ILE A C 1
ATOM 3175 O O . ILE A 1 412 ? 1.873 7.618 -27.664 1.00 98.12 412 ILE A O 1
ATOM 3179 N N . VAL A 1 413 ? 2.641 6.984 -25.655 1.00 98.06 413 VAL A N 1
ATOM 3180 C CA . VAL A 1 413 ? 1.888 7.979 -24.872 1.00 98.06 413 VAL A CA 1
ATOM 3181 C C . VAL A 1 413 ? 2.121 9.402 -25.386 1.00 98.06 413 VAL A C 1
ATOM 3183 O O . VAL A 1 413 ? 1.166 10.148 -25.582 1.00 98.06 413 VAL A O 1
ATOM 3186 N N . LYS A 1 414 ? 3.380 9.782 -25.658 1.00 98.00 414 LYS A N 1
ATOM 3187 C CA . LYS A 1 414 ? 3.693 11.106 -26.222 1.00 98.00 414 LYS A CA 1
ATOM 3188 C C . LYS A 1 414 ? 3.074 11.294 -27.613 1.00 98.00 414 LYS A C 1
ATOM 3190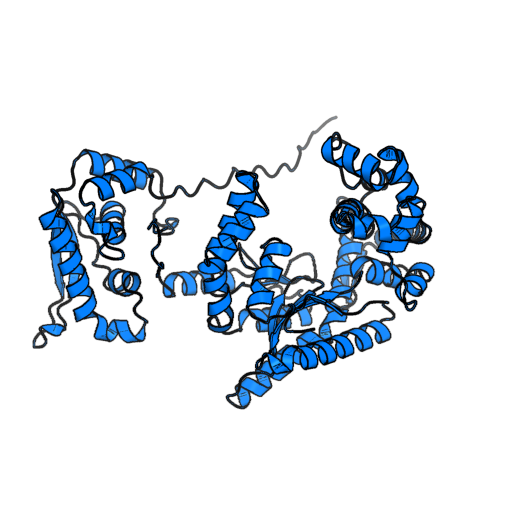 O O . LYS A 1 414 ? 2.561 12.368 -27.901 1.00 98.00 414 LYS A O 1
ATOM 3195 N N . LYS A 1 415 ? 3.126 10.269 -28.470 1.00 98.19 415 LYS A N 1
ATOM 3196 C CA . LYS A 1 415 ? 2.560 10.305 -29.827 1.00 98.19 415 LYS A CA 1
ATOM 3197 C C . LYS A 1 415 ? 1.032 10.411 -29.812 1.00 98.19 415 LYS A C 1
ATOM 3199 O O . LYS A 1 415 ? 0.480 11.124 -30.638 1.00 98.19 415 LYS A O 1
ATOM 3204 N N . GLU A 1 416 ? 0.369 9.707 -28.900 1.00 98.06 416 GLU A N 1
ATOM 3205 C CA . GLU A 1 416 ? -1.098 9.680 -28.798 1.00 98.06 416 GLU A CA 1
ATOM 3206 C C . GLU A 1 416 ? -1.668 10.819 -27.938 1.00 98.06 416 GLU A C 1
ATOM 3208 O O . GLU A 1 416 ? -2.882 10.955 -27.811 1.00 98.06 416 GLU A O 1
ATOM 3213 N N . GLY A 1 417 ? -0.806 11.648 -27.339 1.00 98.12 417 GLY A N 1
ATOM 3214 C CA . GLY A 1 417 ? -1.217 12.762 -26.484 1.00 98.12 417 GLY A CA 1
ATOM 3215 C C . GLY A 1 417 ? -1.811 12.331 -25.139 1.00 98.12 417 GLY A C 1
ATOM 3216 O O . GLY A 1 417 ? -2.443 13.144 -24.467 1.00 98.12 417 GLY A O 1
ATOM 3217 N N . GLY A 1 418 ? -1.621 11.076 -24.725 1.00 98.06 418 GLY A N 1
ATOM 3218 C CA . GLY A 1 418 ? -2.159 10.531 -23.479 1.00 98.06 418 GLY A CA 1
ATOM 3219 C C . GLY A 1 418 ? -2.244 9.007 -23.481 1.00 98.06 418 GLY A C 1
ATOM 3220 O O . GLY A 1 418 ? -1.623 8.338 -24.306 1.00 98.06 418 GLY A O 1
ATOM 3221 N N . LEU A 1 419 ? -3.007 8.450 -22.540 1.00 97.50 419 LEU A N 1
ATOM 3222 C CA . LEU A 1 419 ? -3.377 7.031 -22.537 1.00 97.50 419 LEU A CA 1
ATOM 3223 C C . LEU A 1 419 ? -4.768 6.800 -21.956 1.00 97.50 419 LEU A C 1
ATOM 3225 O O . LEU A 1 419 ? -5.243 7.592 -21.144 1.00 97.50 419 LEU A O 1
ATOM 3229 N N . ARG A 1 420 ? -5.412 5.695 -22.342 1.00 97.12 420 ARG A N 1
ATOM 3230 C CA . ARG A 1 420 ? -6.625 5.204 -21.677 1.00 97.12 420 ARG A CA 1
ATOM 3231 C C . ARG A 1 420 ? -6.266 4.135 -20.657 1.00 97.12 420 ARG A C 1
ATOM 3233 O O . ARG A 1 420 ? -5.467 3.251 -20.953 1.00 97.12 420 ARG A O 1
ATOM 3240 N N . ASP A 1 421 ? -6.846 4.224 -19.468 1.00 96.44 421 ASP A N 1
ATOM 3241 C CA . ASP A 1 421 ? -6.694 3.188 -18.449 1.00 96.44 421 ASP A CA 1
ATOM 3242 C C . ASP A 1 421 ? -7.656 2.004 -18.667 1.00 96.44 421 ASP A C 1
ATOM 3244 O O . ASP A 1 421 ? -8.461 1.981 -19.601 1.00 96.44 421 ASP A O 1
ATOM 3248 N N . THR A 1 422 ? -7.578 0.999 -17.792 1.00 96.44 422 THR A N 1
ATOM 3249 C CA . THR A 1 422 ? -8.403 -0.221 -17.858 1.00 96.44 422 THR A CA 1
ATOM 3250 C C . THR A 1 422 ? -9.892 0.017 -17.602 1.00 96.44 422 THR A C 1
ATOM 3252 O O . THR A 1 422 ? -10.698 -0.874 -17.866 1.00 96.44 422 THR A O 1
ATOM 3255 N N . PHE A 1 423 ? -10.272 1.202 -17.118 1.00 95.12 423 PHE A N 1
ATOM 3256 C CA . PHE A 1 423 ? -11.660 1.631 -16.956 1.00 95.12 423 PHE A CA 1
ATOM 3257 C C . PHE A 1 423 ? -12.127 2.530 -18.115 1.00 95.12 423 PHE A C 1
ATOM 3259 O O . PHE A 1 423 ? -13.238 3.054 -18.076 1.00 95.12 423 PHE A O 1
ATOM 3266 N N . GLY A 1 424 ? -11.300 2.709 -19.153 1.00 94.31 424 GLY A N 1
ATOM 3267 C CA . GLY A 1 424 ? -11.611 3.493 -20.349 1.00 94.31 424 GLY A CA 1
ATOM 3268 C C . GLY A 1 424 ? -11.399 5.003 -20.200 1.00 94.31 424 GLY A C 1
ATOM 3269 O O . GLY A 1 424 ? -11.596 5.742 -21.175 1.00 94.31 424 GLY A O 1
ATOM 3270 N N . ARG A 1 425 ? -10.963 5.478 -19.024 1.00 93.62 425 ARG A N 1
ATOM 3271 C CA . ARG A 1 425 ? -10.717 6.903 -18.769 1.00 93.62 425 ARG A CA 1
ATOM 3272 C C . ARG A 1 425 ? -9.455 7.342 -19.500 1.00 93.62 425 ARG A C 1
ATOM 3274 O O . ARG A 1 425 ? -8.413 6.703 -19.385 1.00 93.62 425 ARG A O 1
ATOM 3281 N N . PHE A 1 426 ? -9.554 8.438 -20.249 1.00 95.94 426 PHE A N 1
ATOM 3282 C CA . PHE A 1 426 ? -8.409 9.046 -20.918 1.00 95.94 426 PHE A CA 1
ATOM 3283 C C . PHE A 1 426 ? -7.661 9.976 -19.962 1.00 95.94 426 PHE A C 1
ATOM 3285 O O . PHE A 1 426 ? -8.271 10.801 -19.282 1.00 95.94 426 PHE A O 1
ATOM 3292 N N . HIS A 1 427 ? -6.340 9.849 -19.939 1.00 95.06 427 HIS A N 1
ATOM 3293 C CA . HIS A 1 427 ? -5.430 10.672 -19.157 1.00 95.06 427 HIS A CA 1
ATOM 3294 C C . HIS A 1 427 ? -4.507 11.425 -20.122 1.00 95.06 427 HIS A C 1
ATOM 3296 O O . HIS A 1 427 ? -3.709 10.776 -20.808 1.00 95.06 427 HIS A O 1
ATOM 3302 N N . PRO A 1 428 ? -4.626 12.762 -20.224 1.00 96.94 428 PRO A N 1
ATOM 3303 C CA . PRO A 1 428 ? -3.859 13.546 -21.184 1.00 96.94 428 PRO A CA 1
ATOM 3304 C C . PRO A 1 428 ? -2.373 13.587 -20.816 1.00 96.94 428 PRO A C 1
ATOM 3306 O O . PRO A 1 428 ? -2.002 13.598 -19.641 1.00 96.94 428 PRO A O 1
ATOM 3309 N N . PHE A 1 429 ? -1.517 13.620 -21.833 1.00 97.44 429 PHE A N 1
ATOM 3310 C CA . PHE A 1 429 ? -0.074 13.762 -21.681 1.00 97.44 429 PHE A CA 1
ATOM 3311 C C . PHE A 1 429 ? 0.303 15.199 -21.319 1.00 97.44 429 PHE A C 1
ATOM 3313 O O . PHE A 1 429 ? -0.019 16.138 -22.043 1.00 97.44 429 PHE A O 1
ATOM 3320 N N . ASP A 1 430 ? 1.039 15.344 -20.220 1.00 96.56 430 ASP A N 1
ATOM 3321 C CA . ASP A 1 430 ? 1.681 16.588 -19.806 1.00 96.56 430 ASP A CA 1
ATOM 3322 C C . ASP A 1 430 ? 3.180 16.498 -20.114 1.00 96.56 430 ASP A C 1
ATOM 3324 O O . ASP A 1 430 ? 3.904 15.677 -19.541 1.00 96.56 430 ASP A O 1
ATOM 3328 N N . GLU A 1 431 ? 3.656 17.343 -21.031 1.00 96.25 431 GLU A N 1
ATOM 3329 C CA . GLU A 1 431 ? 5.060 17.350 -21.445 1.00 96.25 431 GLU A CA 1
ATOM 3330 C C . GLU A 1 431 ? 6.014 17.689 -20.290 1.00 96.25 431 GLU A C 1
ATOM 3332 O O . GLU A 1 431 ? 7.128 17.164 -20.254 1.00 96.25 431 GLU A O 1
ATOM 3337 N N . SER A 1 432 ? 5.570 18.490 -19.316 1.00 95.25 432 SER A N 1
ATOM 3338 C CA . SER A 1 432 ? 6.387 18.877 -18.162 1.00 95.25 432 SER A CA 1
ATOM 3339 C C . SER A 1 432 ? 6.607 17.720 -17.180 1.00 95.25 432 SER A C 1
ATOM 3341 O O . SER A 1 432 ? 7.690 17.581 -16.609 1.00 95.25 432 SER A O 1
ATOM 3343 N N . ALA A 1 433 ? 5.606 16.850 -17.024 1.00 93.25 433 ALA A N 1
ATOM 3344 C CA . ALA A 1 433 ? 5.662 15.679 -16.152 1.00 93.25 433 ALA A CA 1
ATOM 3345 C C . ALA A 1 433 ? 6.241 14.436 -16.858 1.00 93.25 433 ALA A C 1
ATOM 3347 O O . ALA A 1 433 ? 6.781 13.529 -16.214 1.00 93.25 433 ALA A O 1
ATOM 3348 N N . GLY A 1 434 ? 6.133 14.383 -18.188 1.00 94.69 434 GLY A N 1
ATOM 3349 C CA . GLY A 1 434 ? 6.499 13.231 -19.002 1.00 94.69 434 GLY A CA 1
ATOM 3350 C C . GLY A 1 434 ? 5.512 12.063 -18.875 1.00 94.69 434 GLY A C 1
ATOM 3351 O O . GLY A 1 434 ? 4.482 12.132 -18.214 1.00 94.69 434 GLY A O 1
ATOM 3352 N N . ALA A 1 435 ? 5.822 10.939 -19.528 1.00 96.12 435 ALA A N 1
ATOM 3353 C CA . ALA A 1 435 ? 4.889 9.807 -19.621 1.00 96.12 435 ALA A CA 1
ATOM 3354 C C . ALA A 1 435 ? 4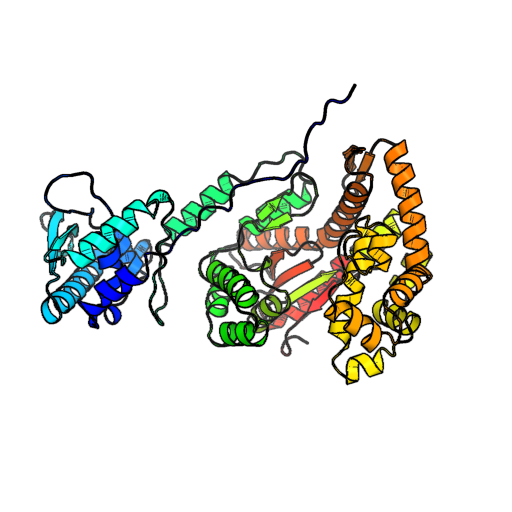.870 8.912 -18.366 1.00 96.12 435 ALA A C 1
ATOM 3356 O O . ALA A 1 435 ? 3.965 8.099 -18.202 1.00 96.12 435 ALA A O 1
ATOM 3357 N N . GLY A 1 436 ? 5.868 9.040 -17.484 1.00 94.75 436 GLY A N 1
ATOM 3358 C CA . GLY A 1 436 ? 6.037 8.180 -16.306 1.00 94.75 436 GLY A CA 1
ATOM 3359 C C . GLY A 1 436 ? 4.806 8.133 -15.390 1.00 94.75 436 GLY A C 1
ATOM 3360 O O . GLY A 1 436 ? 4.319 7.034 -15.117 1.00 94.75 436 GLY A O 1
ATOM 3361 N N . PRO A 1 437 ? 4.260 9.287 -14.959 1.00 94.62 437 PRO A N 1
ATOM 3362 C CA . PRO A 1 437 ? 3.044 9.331 -14.148 1.00 94.62 437 PRO A CA 1
ATOM 3363 C C . PRO A 1 437 ? 1.840 8.660 -14.815 1.00 94.62 437 PRO A C 1
ATOM 3365 O O . PRO A 1 437 ? 1.098 7.951 -14.144 1.00 94.62 437 PRO A O 1
ATOM 3368 N N . LEU A 1 438 ? 1.672 8.812 -16.132 1.00 96.50 438 LEU A N 1
ATOM 3369 C CA . LEU A 1 438 ? 0.571 8.176 -16.855 1.00 96.50 438 LEU A CA 1
ATOM 3370 C C . LEU A 1 438 ? 0.698 6.649 -16.863 1.00 96.50 438 LEU A C 1
ATOM 3372 O O . LEU A 1 438 ? -0.265 5.950 -16.550 1.00 96.50 438 LEU A O 1
ATOM 3376 N N . LEU A 1 439 ? 1.889 6.119 -17.161 1.00 96.88 439 LEU A N 1
ATOM 3377 C CA . LEU A 1 439 ? 2.130 4.671 -17.120 1.00 96.88 439 LEU A CA 1
ATOM 3378 C C . LEU A 1 439 ? 1.862 4.099 -15.719 1.00 96.88 439 LEU A C 1
ATOM 3380 O O . LEU A 1 439 ? 1.277 3.025 -15.589 1.00 96.88 439 LEU A O 1
ATOM 3384 N N . ALA A 1 440 ? 2.222 4.847 -14.673 1.00 95.25 440 ALA A N 1
ATOM 3385 C CA . ALA A 1 440 ? 1.901 4.483 -13.300 1.00 95.25 440 ALA A CA 1
ATOM 3386 C C . ALA A 1 440 ? 0.386 4.447 -13.048 1.00 95.25 440 ALA A C 1
ATOM 3388 O O . ALA A 1 440 ? -0.101 3.495 -12.444 1.00 95.25 440 ALA A O 1
ATOM 3389 N N . VAL A 1 441 ? -0.366 5.440 -13.527 1.00 95.88 441 VAL A N 1
ATOM 3390 C CA . VAL A 1 441 ? -1.835 5.474 -13.416 1.00 95.88 441 VAL A CA 1
ATOM 3391 C C . VAL A 1 441 ? -2.473 4.259 -14.093 1.00 95.88 441 VAL A C 1
ATOM 3393 O O . VAL A 1 441 ? -3.351 3.632 -13.499 1.00 95.88 441 VAL A O 1
ATOM 3396 N N . ALA A 1 442 ? -1.997 3.869 -15.279 1.00 97.12 442 ALA A N 1
ATOM 3397 C CA . ALA A 1 442 ? -2.486 2.679 -15.978 1.00 97.12 442 ALA A CA 1
ATOM 3398 C C . ALA A 1 442 ? -2.266 1.393 -15.158 1.00 97.12 442 ALA A C 1
ATOM 3400 O O . ALA A 1 442 ? -3.182 0.580 -15.017 1.00 97.12 442 ALA A O 1
ATOM 3401 N N . ALA A 1 443 ? -1.083 1.234 -14.556 1.00 97.06 443 ALA A N 1
ATOM 3402 C CA . ALA A 1 443 ? -0.786 0.101 -13.680 1.00 97.06 443 ALA A CA 1
ATOM 3403 C C . ALA A 1 443 ? -1.690 0.082 -12.439 1.00 97.06 443 ALA A C 1
ATOM 3405 O O . ALA A 1 443 ? -2.237 -0.955 -12.085 1.00 97.06 443 ALA A O 1
ATOM 3406 N N . GLN A 1 444 ? -1.905 1.239 -11.812 1.00 96.38 444 GLN A N 1
ATOM 3407 C CA . GLN A 1 444 ? -2.774 1.379 -10.641 1.00 96.38 444 GLN A CA 1
ATOM 3408 C C . GLN A 1 444 ? -4.245 1.086 -10.958 1.00 96.38 444 GLN A C 1
ATOM 3410 O O . GLN A 1 444 ? -4.969 0.551 -10.120 1.00 96.38 444 GLN A O 1
ATOM 3415 N N . ALA A 1 445 ? -4.699 1.423 -12.167 1.00 97.00 445 ALA A N 1
ATOM 3416 C CA . ALA A 1 445 ? -6.030 1.057 -12.637 1.00 97.00 445 ALA A CA 1
ATOM 3417 C C . ALA A 1 445 ? -6.158 -0.464 -12.799 1.00 97.00 445 ALA A C 1
ATOM 3419 O O . ALA A 1 445 ? -7.170 -1.044 -12.403 1.00 97.00 445 ALA A O 1
ATOM 3420 N N . MET A 1 446 ? -5.116 -1.123 -13.318 1.00 98.12 446 MET A N 1
ATOM 3421 C CA . MET A 1 446 ? -5.060 -2.583 -13.404 1.00 98.12 446 MET A CA 1
ATOM 3422 C C . MET A 1 446 ? -5.037 -3.243 -12.014 1.00 98.12 446 MET A C 1
ATOM 3424 O O . MET A 1 446 ? -5.794 -4.185 -11.799 1.00 98.12 446 MET A O 1
ATOM 3428 N N . GLU A 1 447 ? -4.261 -2.720 -11.051 1.00 98.00 447 GLU A N 1
ATOM 3429 C CA . GLU A 1 447 ? -4.264 -3.176 -9.644 1.00 98.00 447 GLU A CA 1
ATOM 3430 C C . GLU A 1 447 ? -5.689 -3.172 -9.067 1.00 98.00 447 GLU A C 1
ATOM 3432 O O . GLU A 1 447 ? -6.161 -4.173 -8.529 1.00 98.00 447 GLU A O 1
ATOM 3437 N N . LEU A 1 448 ? -6.415 -2.062 -9.231 1.00 97.56 448 LEU A N 1
ATOM 3438 C CA . LEU A 1 448 ? -7.787 -1.952 -8.741 1.00 97.56 448 LEU A CA 1
ATOM 3439 C C . LEU A 1 448 ? -8.744 -2.902 -9.480 1.00 97.56 448 LEU A C 1
ATOM 3441 O O . LEU A 1 448 ? -9.617 -3.503 -8.855 1.00 97.56 448 LEU A O 1
ATOM 3445 N N . ARG A 1 449 ? -8.572 -3.065 -10.797 1.00 98.00 449 ARG A N 1
ATOM 3446 C CA . ARG A 1 449 ? -9.373 -3.985 -11.619 1.00 98.00 449 ARG A CA 1
ATOM 3447 C C . ARG A 1 449 ? -9.165 -5.449 -11.214 1.00 98.00 449 ARG A C 1
ATOM 3449 O O . ARG A 1 449 ? -10.119 -6.219 -11.250 1.00 98.00 449 ARG A O 1
ATOM 3456 N N . LEU A 1 450 ? -7.962 -5.830 -10.780 1.00 98.56 450 LEU A N 1
ATOM 3457 C CA . LEU A 1 450 ? -7.674 -7.164 -10.232 1.00 98.56 450 LEU A CA 1
ATOM 3458 C C . LEU A 1 450 ? -8.409 -7.426 -8.911 1.00 98.56 450 LEU A C 1
ATOM 3460 O O . LEU A 1 450 ? -8.855 -8.543 -8.662 1.00 98.56 450 LEU A O 1
ATOM 3464 N N . LEU A 1 451 ? -8.559 -6.394 -8.078 1.00 98.50 451 LEU A N 1
ATOM 3465 C CA . LEU A 1 451 ? -9.230 -6.483 -6.778 1.00 98.50 451 LEU A CA 1
ATOM 3466 C C . LEU A 1 451 ? -10.749 -6.257 -6.850 1.00 98.50 451 LEU A C 1
ATOM 3468 O O . LEU A 1 451 ? -11.450 -6.426 -5.850 1.00 98.50 451 LEU A O 1
ATOM 3472 N N . GLU A 1 452 ? -11.283 -5.912 -8.022 1.00 98.12 452 GLU A N 1
ATOM 3473 C CA . GLU A 1 452 ? -12.704 -5.622 -8.221 1.00 98.12 452 GLU A CA 1
ATOM 3474 C C . GLU A 1 452 ? -13.653 -6.719 -7.710 1.00 98.12 452 GLU A C 1
ATOM 3476 O O . GLU A 1 452 ? -14.609 -6.374 -7.006 1.00 98.12 452 GLU A O 1
ATOM 3481 N N . PRO A 1 453 ? -13.428 -8.021 -7.982 1.00 98.69 453 PRO A N 1
ATOM 3482 C CA . PRO A 1 453 ? -14.337 -9.061 -7.503 1.00 98.69 453 PRO A CA 1
ATOM 3483 C C . PRO A 1 453 ? -14.421 -9.125 -5.976 1.00 98.69 453 PRO A C 1
ATOM 3485 O O . PRO A 1 453 ? -15.487 -9.407 -5.428 1.00 98.69 453 PRO A O 1
ATOM 3488 N N . VAL A 1 454 ? -13.322 -8.823 -5.277 1.00 98.56 454 VAL A N 1
ATOM 3489 C CA . VAL A 1 454 ? -13.285 -8.769 -3.809 1.00 98.56 454 VAL A CA 1
ATOM 3490 C C . VAL A 1 454 ? -14.126 -7.602 -3.302 1.00 98.56 454 VAL A C 1
ATOM 3492 O O . VAL A 1 454 ? -14.959 -7.791 -2.416 1.00 98.56 454 VAL A O 1
ATOM 3495 N N . VAL A 1 455 ? -13.965 -6.417 -3.900 1.00 98.50 455 VAL A N 1
ATOM 3496 C CA . VAL A 1 455 ? -14.740 -5.217 -3.547 1.00 98.50 455 VAL A CA 1
ATOM 3497 C C . VAL A 1 455 ? -16.236 -5.451 -3.761 1.00 98.50 455 VAL A C 1
ATOM 3499 O O . VAL A 1 455 ? -17.032 -5.215 -2.854 1.00 98.50 455 VAL A O 1
ATOM 3502 N N . ARG A 1 456 ? -16.628 -5.976 -4.929 1.00 98.44 456 ARG A N 1
ATOM 3503 C CA . ARG A 1 456 ? -18.035 -6.278 -5.241 1.00 98.44 456 ARG A CA 1
ATOM 3504 C C . ARG A 1 456 ? -18.630 -7.306 -4.283 1.00 98.44 456 ARG A C 1
ATOM 3506 O O . ARG A 1 456 ? -19.754 -7.125 -3.823 1.00 98.44 456 ARG A O 1
ATOM 3513 N N . THR A 1 457 ? -17.864 -8.346 -3.950 1.00 98.62 457 THR A N 1
ATOM 3514 C CA . THR A 1 457 ? -18.283 -9.366 -2.980 1.00 98.62 457 THR A CA 1
ATOM 3515 C C . THR A 1 457 ? -18.501 -8.753 -1.597 1.00 98.62 457 THR A C 1
ATOM 3517 O O . THR A 1 457 ? -19.532 -9.001 -0.981 1.00 98.62 457 THR A O 1
ATOM 3520 N N . ALA A 1 458 ? -17.573 -7.918 -1.123 1.00 98.56 458 ALA A N 1
ATOM 3521 C CA . ALA A 1 458 ? -17.678 -7.280 0.187 1.00 98.56 458 ALA A CA 1
ATOM 3522 C C . ALA A 1 458 ? -18.894 -6.342 0.290 1.00 98.56 458 ALA A C 1
ATOM 3524 O O . ALA A 1 458 ? -19.582 -6.349 1.310 1.00 98.56 458 ALA A O 1
ATOM 3525 N N . ILE A 1 459 ? -19.178 -5.570 -0.767 1.00 98.50 459 ILE A N 1
ATOM 3526 C CA . ILE A 1 459 ? -20.358 -4.695 -0.847 1.00 98.50 459 ILE A CA 1
ATOM 3527 C C . ILE A 1 459 ? -21.643 -5.520 -0.795 1.00 98.50 459 ILE A C 1
ATOM 3529 O O . ILE A 1 459 ? -22.470 -5.304 0.089 1.00 98.50 459 ILE A O 1
ATOM 3533 N N . SER A 1 460 ? -21.773 -6.508 -1.684 1.00 98.38 460 SER A N 1
ATOM 3534 C CA . SER A 1 460 ? -22.972 -7.345 -1.773 1.00 98.38 460 SER A CA 1
ATOM 3535 C C . SER A 1 460 ? -23.262 -8.080 -0.460 1.00 98.38 460 SER A C 1
ATOM 3537 O O . SER A 1 460 ? -24.405 -8.121 -0.008 1.00 98.38 460 SER A O 1
ATOM 3539 N N . GLU A 1 461 ? -22.232 -8.604 0.209 1.00 98.31 461 GLU A N 1
ATOM 3540 C CA . GLU A 1 461 ? -22.403 -9.281 1.495 1.00 98.31 461 GLU A CA 1
ATOM 3541 C C . GLU A 1 461 ? -22.772 -8.334 2.634 1.00 98.31 461 GLU A C 1
ATOM 3543 O O . GLU A 1 461 ? -23.539 -8.722 3.517 1.00 98.31 461 GLU A O 1
ATOM 3548 N N . LEU A 1 462 ? -22.247 -7.105 2.635 1.00 97.88 462 LEU A N 1
ATOM 3549 C CA . LEU A 1 462 ? -22.630 -6.088 3.611 1.00 97.88 462 LEU A CA 1
ATOM 3550 C C . LEU A 1 462 ? -24.101 -5.686 3.439 1.00 97.88 462 LEU A C 1
ATOM 3552 O O . LEU A 1 462 ? -24.829 -5.606 4.430 1.00 97.88 462 LEU A O 1
ATOM 3556 N N . GLU A 1 463 ? -24.548 -5.479 2.202 1.00 97.75 463 GLU A N 1
ATOM 3557 C CA . GLU A 1 463 ? -25.940 -5.155 1.869 1.00 97.75 463 GLU A CA 1
ATOM 3558 C C . GLU A 1 463 ? -26.896 -6.296 2.249 1.00 97.75 463 GLU A C 1
ATOM 3560 O O . GLU A 1 463 ? -27.872 -6.076 2.971 1.00 97.75 463 GLU A O 1
ATOM 3565 N N . GLU A 1 464 ? -26.586 -7.535 1.853 1.00 98.12 464 GLU A N 1
ATOM 3566 C CA . GLU A 1 464 ? -27.382 -8.721 2.196 1.00 98.12 464 GLU A CA 1
ATOM 3567 C C . GLU A 1 464 ? -27.437 -8.943 3.717 1.00 98.12 464 GLU A C 1
ATOM 3569 O O . GLU A 1 464 ? -28.464 -9.348 4.272 1.00 98.12 464 GLU A O 1
ATOM 3574 N N . ALA A 1 465 ? -26.330 -8.694 4.420 1.00 97.31 465 ALA A N 1
ATOM 3575 C CA . ALA A 1 465 ? -26.274 -8.809 5.868 1.00 97.31 465 ALA A CA 1
ATOM 3576 C C . ALA A 1 465 ? -27.160 -7.763 6.562 1.00 97.31 465 ALA A C 1
ATOM 3578 O O . ALA A 1 465 ? -27.937 -8.133 7.446 1.00 97.31 465 ALA A O 1
ATOM 3579 N N . ARG A 1 466 ? -27.122 -6.501 6.109 1.00 96.12 466 ARG A N 1
ATOM 3580 C CA . ARG A 1 466 ? -28.000 -5.423 6.596 1.00 96.12 466 ARG A CA 1
ATOM 3581 C C . ARG A 1 466 ? -29.474 -5.754 6.377 1.00 96.12 466 ARG A C 1
ATOM 3583 O O . ARG A 1 466 ? -30.247 -5.681 7.327 1.00 96.12 466 ARG A O 1
ATOM 3590 N N . GLY A 1 467 ? -29.843 -6.200 5.174 1.00 97.44 467 GLY A N 1
ATOM 3591 C CA . GLY A 1 467 ? -31.226 -6.569 4.847 1.00 97.44 467 GLY A CA 1
ATOM 3592 C C . GLY A 1 467 ? -31.785 -7.714 5.701 1.00 97.44 467 GLY A C 1
ATOM 3593 O O . GLY A 1 467 ? -32.993 -7.814 5.884 1.00 97.44 467 GLY A O 1
ATOM 3594 N N . ARG A 1 468 ? -30.913 -8.559 6.265 1.00 97.81 468 ARG A N 1
ATOM 3595 C CA . ARG A 1 468 ? -31.289 -9.675 7.150 1.00 97.81 468 ARG A CA 1
ATOM 3596 C C . ARG A 1 468 ? -31.005 -9.425 8.634 1.00 97.81 468 ARG A C 1
ATOM 3598 O O . ARG A 1 468 ? -31.115 -10.361 9.420 1.00 97.81 468 ARG A O 1
ATOM 3605 N N . GLY A 1 469 ? -30.575 -8.224 9.027 1.00 96.19 469 GLY A N 1
ATOM 3606 C CA . GLY A 1 469 ? -30.222 -7.923 10.421 1.00 96.19 469 GLY A CA 1
ATOM 3607 C C . GLY A 1 469 ? -29.075 -8.778 10.981 1.00 96.19 469 GLY A C 1
ATOM 3608 O O . GLY A 1 469 ? -29.041 -9.068 12.174 1.00 96.19 469 GLY A O 1
ATOM 3609 N N . ARG A 1 470 ? -28.136 -9.217 10.132 1.00 96.75 470 ARG A N 1
ATOM 3610 C CA . ARG A 1 470 ? -26.971 -10.032 10.520 1.00 96.75 470 ARG A CA 1
ATOM 3611 C C . ARG A 1 470 ? -25.662 -9.305 10.214 1.00 96.75 470 ARG A C 1
ATOM 3613 O O . ARG A 1 470 ? -25.640 -8.294 9.523 1.00 96.75 470 ARG A O 1
ATOM 3620 N N . GLN A 1 471 ? -24.548 -9.845 10.702 1.00 96.12 471 GLN A N 1
ATOM 3621 C CA . GLN A 1 471 ? -23.211 -9.391 10.303 1.00 96.12 471 GLN A CA 1
ATOM 3622 C C . GLN A 1 471 ? -22.740 -10.111 9.027 1.00 96.12 471 GLN A C 1
ATOM 3624 O O . GLN A 1 471 ? -23.030 -11.306 8.876 1.00 96.12 471 GLN A O 1
ATOM 3629 N N . PRO A 1 472 ? -21.999 -9.432 8.131 1.00 97.69 472 PRO A N 1
ATOM 3630 C CA . PRO A 1 472 ? -21.458 -10.059 6.930 1.00 97.69 472 PRO A CA 1
ATOM 3631 C C . PRO A 1 472 ? -20.394 -11.111 7.283 1.00 97.69 472 PRO A C 1
ATOM 3633 O O . PRO A 1 472 ? -19.787 -11.028 8.354 1.00 97.69 472 PRO A O 1
ATOM 3636 N N . PRO A 1 473 ? -20.149 -12.115 6.420 1.00 97.94 473 PRO A N 1
ATOM 3637 C CA . PRO A 1 473 ? -19.124 -13.140 6.636 1.00 97.94 473 PRO A CA 1
ATOM 3638 C C . PRO A 1 473 ? -17.719 -12.570 6.869 1.00 97.94 473 PRO A C 1
ATOM 3640 O O . PRO A 1 473 ? -16.968 -13.109 7.689 1.00 97.94 473 PRO A O 1
ATOM 3643 N N . PHE A 1 474 ? -17.384 -11.474 6.187 1.00 98.56 474 PHE A N 1
ATOM 3644 C CA . PHE A 1 474 ? -16.167 -10.699 6.394 1.00 98.56 474 PHE A CA 1
ATOM 3645 C C . PHE A 1 474 ? -16.396 -9.209 6.098 1.00 98.56 474 PHE A C 1
ATOM 3647 O O . PHE A 1 474 ? -17.408 -8.818 5.521 1.00 98.56 474 PHE A O 1
ATOM 3654 N N . LEU A 1 475 ? -15.437 -8.378 6.501 1.00 98.62 475 LEU A N 1
ATOM 3655 C CA . LEU A 1 475 ? -15.348 -6.959 6.164 1.00 98.62 475 LEU A CA 1
ATOM 3656 C C . LEU A 1 475 ? -13.947 -6.645 5.645 1.00 98.62 475 LEU A C 1
ATOM 3658 O O . LEU A 1 475 ? -12.978 -7.153 6.208 1.00 98.62 475 LEU A O 1
ATOM 3662 N N . ILE A 1 476 ? -13.827 -5.768 4.648 1.00 98.62 476 ILE A N 1
ATOM 3663 C CA . ILE A 1 476 ? -12.557 -5.107 4.325 1.00 98.62 476 ILE A CA 1
ATOM 3664 C C . ILE A 1 476 ? -12.426 -3.911 5.267 1.00 98.62 476 ILE A C 1
ATOM 3666 O O . ILE A 1 476 ? -13.173 -2.949 5.149 1.00 98.62 476 ILE A O 1
ATOM 3670 N N . VAL A 1 477 ? -11.505 -3.973 6.225 1.00 98.25 477 VAL A N 1
ATOM 3671 C CA . VAL A 1 477 ? -11.369 -2.961 7.287 1.00 98.25 477 VAL A CA 1
ATOM 3672 C C . VAL A 1 477 ? -10.285 -1.929 6.994 1.00 98.25 477 VAL A C 1
ATOM 3674 O O . VAL A 1 477 ? -10.394 -0.789 7.439 1.00 98.25 477 VAL A O 1
ATOM 3677 N N . LEU A 1 478 ? -9.258 -2.289 6.220 1.00 98.19 478 LEU A N 1
ATOM 3678 C CA . LEU A 1 478 ? -8.227 -1.360 5.752 1.00 98.19 478 LEU A CA 1
ATOM 3679 C C . LEU A 1 478 ? -8.003 -1.551 4.252 1.00 98.19 478 LEU A C 1
ATOM 3681 O O . LEU A 1 478 ? -7.970 -2.682 3.777 1.00 98.19 478 LEU A O 1
ATOM 3685 N N . TRP A 1 479 ? -7.823 -0.451 3.524 1.00 98.25 479 TRP A N 1
ATOM 3686 C CA . TRP A 1 479 ? -7.457 -0.459 2.110 1.00 98.25 479 TRP A CA 1
ATOM 3687 C C . TRP A 1 479 ? -6.057 0.124 1.923 1.00 98.25 479 TRP A C 1
ATOM 3689 O O . TRP A 1 479 ? -5.770 1.226 2.396 1.00 98.25 479 TRP A O 1
ATOM 3699 N N . GLN A 1 480 ? -5.184 -0.623 1.247 1.00 96.81 480 GLN A N 1
ATOM 3700 C CA . GLN A 1 480 ? -3.741 -0.366 1.146 1.00 96.81 480 GLN A CA 1
ATOM 3701 C C . GLN A 1 480 ? -3.264 -0.300 -0.315 1.00 96.81 480 GLN A C 1
ATOM 3703 O O . GLN A 1 480 ? -2.081 -0.464 -0.582 1.00 96.81 480 GLN A O 1
ATOM 3708 N N . HIS A 1 481 ? -4.175 0.023 -1.242 1.00 95.25 481 HIS A N 1
ATOM 3709 C CA . HIS A 1 481 ? -3.962 0.115 -2.692 1.00 95.25 481 HIS A CA 1
ATOM 3710 C C . HIS A 1 481 ? -3.925 -1.240 -3.402 1.00 95.25 481 HIS A C 1
ATOM 3712 O O . HIS A 1 481 ? -4.967 -1.682 -3.873 1.00 95.25 481 HIS A O 1
ATOM 3718 N N . ASP A 1 482 ? -2.757 -1.876 -3.487 1.00 96.00 482 ASP A N 1
ATOM 3719 C CA . ASP A 1 482 ? -2.559 -3.206 -4.075 1.00 96.00 482 ASP A CA 1
ATOM 3720 C C . ASP A 1 482 ? -2.851 -4.335 -3.076 1.00 96.00 482 ASP A C 1
ATOM 3722 O O . ASP A 1 482 ? -2.699 -5.512 -3.394 1.00 96.00 482 ASP A O 1
ATOM 3726 N N . GLY A 1 483 ? -3.328 -3.974 -1.888 1.00 97.50 483 GLY A N 1
ATOM 3727 C CA . GLY A 1 483 ? -3.772 -4.897 -0.865 1.00 97.50 483 GLY A CA 1
ATOM 3728 C C . GLY A 1 483 ? -4.816 -4.304 0.066 1.00 97.50 483 GLY A C 1
ATOM 3729 O O . GLY A 1 483 ? -5.230 -3.143 -0.046 1.00 97.50 483 GLY A O 1
ATOM 3730 N N . PHE A 1 484 ? -5.274 -5.136 0.987 1.00 98.50 484 PHE A N 1
ATOM 3731 C CA . PHE A 1 484 ? -6.347 -4.830 1.914 1.00 98.50 484 PHE A CA 1
ATOM 3732 C C . PHE A 1 484 ? -6.279 -5.729 3.151 1.00 98.50 484 PHE A C 1
ATOM 3734 O O . PHE A 1 484 ? -5.734 -6.829 3.127 1.00 98.50 484 PHE A O 1
ATOM 3741 N N . THR A 1 485 ? -6.871 -5.270 4.250 1.00 98.44 485 THR A N 1
ATOM 3742 C CA . THR A 1 485 ? -7.006 -6.058 5.479 1.00 98.44 485 THR A CA 1
ATOM 3743 C C . THR A 1 485 ? -8.448 -6.496 5.650 1.00 98.44 485 THR A C 1
ATOM 3745 O O . THR A 1 485 ? -9.350 -5.658 5.570 1.00 98.44 485 THR A O 1
ATOM 3748 N N . ILE A 1 486 ? -8.674 -7.777 5.941 1.00 98.25 486 ILE A N 1
ATOM 3749 C CA . ILE A 1 486 ? -10.005 -8.305 6.250 1.00 98.25 486 ILE A CA 1
ATOM 3750 C C . ILE A 1 486 ? -10.174 -8.658 7.723 1.00 98.25 486 ILE A C 1
ATOM 3752 O O . ILE A 1 486 ? -9.263 -9.161 8.382 1.00 98.25 486 ILE A O 1
ATOM 3756 N N . ARG A 1 487 ? -11.404 -8.479 8.202 1.00 97.50 487 ARG A N 1
ATOM 3757 C CA . ARG A 1 487 ? -11.910 -9.032 9.457 1.00 97.50 487 ARG A CA 1
ATOM 3758 C C . ARG A 1 487 ? -13.002 -10.046 9.135 1.00 97.50 487 ARG A C 1
ATOM 3760 O O . ARG A 1 487 ? -14.075 -9.664 8.672 1.00 97.50 487 ARG A O 1
ATOM 3767 N N . ALA A 1 488 ? -12.760 -11.326 9.404 1.00 97.38 488 ALA A N 1
ATOM 3768 C CA . ALA A 1 488 ? -13.812 -12.337 9.341 1.00 97.38 488 ALA A CA 1
ATOM 3769 C C . ALA A 1 488 ? -14.766 -12.197 10.540 1.00 97.38 488 ALA A C 1
ATOM 3771 O O . ALA A 1 488 ? -14.346 -11.839 11.642 1.00 97.38 488 ALA A O 1
ATOM 3772 N N . ARG A 1 489 ? -16.050 -12.524 10.350 1.00 96.12 489 ARG A N 1
ATOM 3773 C CA . ARG A 1 489 ? -17.051 -12.551 11.435 1.00 96.12 489 ARG A CA 1
ATOM 3774 C C . ARG A 1 489 ? -16.668 -13.523 12.546 1.00 96.12 489 ARG A C 1
ATOM 3776 O O . ARG A 1 489 ? -16.837 -13.233 13.723 1.00 96.12 489 ARG A O 1
ATOM 3783 N N . GLN A 1 490 ? -16.180 -14.693 12.144 1.00 95.88 490 GLN A N 1
ATOM 3784 C CA . GLN A 1 490 ? -15.677 -15.737 13.025 1.00 95.88 490 GLN A CA 1
ATOM 3785 C C . GLN A 1 490 ? -14.212 -15.970 12.687 1.00 95.88 490 GLN A C 1
ATOM 3787 O O . GLN A 1 490 ? -13.890 -16.252 11.533 1.00 95.88 490 GLN A O 1
ATOM 3792 N N . ARG A 1 491 ? -13.337 -15.899 13.691 1.00 92.94 491 ARG A N 1
ATOM 3793 C CA . ARG A 1 491 ? -11.892 -16.083 13.507 1.00 92.94 491 ARG A CA 1
ATOM 3794 C C . ARG A 1 491 ? -11.544 -17.446 12.899 1.00 92.94 491 ARG A C 1
ATOM 3796 O O . ARG A 1 491 ? -10.705 -17.525 12.012 1.00 92.94 491 ARG A O 1
ATOM 3803 N N . SER A 1 492 ? -12.276 -18.496 13.276 1.00 93.56 492 SER A N 1
ATOM 3804 C CA . SER A 1 492 ? -12.145 -19.845 12.699 1.00 93.56 492 SER A CA 1
ATOM 3805 C C . SER A 1 492 ? -12.479 -19.924 11.204 1.00 93.56 492 SER A C 1
ATOM 3807 O O . SER A 1 492 ? -12.150 -20.904 10.545 1.00 93.56 492 SER A O 1
ATOM 3809 N N . ARG A 1 493 ? -13.134 -18.901 10.639 1.00 96.12 493 ARG A N 1
ATOM 3810 C CA . ARG A 1 493 ? -13.462 -18.821 9.211 1.00 96.12 493 ARG A CA 1
ATOM 3811 C C . ARG A 1 493 ? -12.459 -17.985 8.418 1.00 96.12 493 ARG A C 1
ATOM 3813 O O . ARG A 1 493 ? -12.584 -17.968 7.195 1.00 96.12 493 ARG A O 1
ATOM 3820 N N . THR A 1 494 ? -11.476 -17.334 9.050 1.00 95.06 494 THR A N 1
ATOM 3821 C CA . THR A 1 494 ? -10.509 -16.457 8.364 1.00 95.06 494 THR A CA 1
ATOM 3822 C C . THR A 1 494 ? -9.814 -17.173 7.204 1.00 95.06 494 THR A C 1
ATOM 3824 O O . THR A 1 494 ? -9.874 -16.676 6.083 1.00 95.06 494 THR A O 1
ATOM 3827 N N . ALA A 1 495 ? -9.281 -18.382 7.416 1.00 95.06 495 ALA A N 1
ATOM 3828 C CA . ALA A 1 495 ? -8.640 -19.170 6.357 1.00 95.06 495 ALA A CA 1
ATOM 3829 C C . ALA A 1 495 ? -9.585 -19.469 5.175 1.00 95.06 495 ALA A C 1
ATOM 3831 O O . ALA A 1 495 ? -9.222 -19.275 4.016 1.00 95.06 495 ALA A O 1
ATOM 3832 N N . SER A 1 496 ? -10.839 -19.854 5.453 1.00 97.00 496 SER A N 1
ATOM 3833 C CA . SER A 1 496 ? -11.836 -20.109 4.400 1.00 97.00 496 SER A CA 1
ATOM 3834 C C . SER A 1 496 ? -12.188 -18.853 3.593 1.00 97.00 496 SER A C 1
ATOM 3836 O O . SER A 1 496 ? -12.398 -18.935 2.381 1.00 97.00 496 SER A O 1
ATOM 3838 N N . GLN A 1 497 ? -12.218 -17.680 4.242 1.00 97.69 497 GLN A N 1
ATOM 3839 C CA . GLN A 1 497 ? -12.439 -16.410 3.552 1.00 97.69 497 GLN A CA 1
ATOM 3840 C C . GLN A 1 497 ? -11.225 -16.040 2.703 1.00 97.69 497 GLN A C 1
ATOM 3842 O O . GLN A 1 497 ? -11.399 -15.723 1.533 1.00 97.69 497 GLN A O 1
ATOM 3847 N N . ILE A 1 498 ? -10.007 -16.174 3.235 1.00 97.44 498 ILE A N 1
ATOM 3848 C CA . ILE A 1 498 ? -8.765 -15.962 2.479 1.00 97.44 498 ILE A CA 1
ATOM 3849 C C . ILE A 1 498 ? -8.753 -16.829 1.218 1.00 97.44 498 ILE A C 1
ATOM 3851 O O . ILE A 1 498 ? -8.615 -16.297 0.125 1.00 97.44 498 ILE A O 1
ATOM 3855 N N . GLN A 1 499 ? -8.995 -18.139 1.335 1.00 97.56 499 GLN A N 1
ATOM 3856 C CA . GLN A 1 499 ? -9.013 -19.047 0.183 1.00 97.56 499 GLN A CA 1
ATOM 3857 C C . GLN A 1 499 ? -10.050 -18.631 -0.872 1.00 97.56 499 GLN A C 1
ATOM 3859 O O . GLN A 1 499 ? -9.800 -18.712 -2.077 1.00 97.56 499 GLN A O 1
ATOM 3864 N N . ARG A 1 500 ? -11.234 -18.186 -0.441 1.00 98.25 500 ARG A N 1
ATOM 3865 C CA . ARG A 1 500 ? -12.267 -17.684 -1.353 1.00 98.25 500 ARG A CA 1
ATOM 3866 C C . ARG A 1 500 ? -11.828 -16.400 -2.057 1.00 98.25 500 ARG A C 1
ATOM 3868 O O . ARG A 1 500 ? -11.963 -16.331 -3.274 1.00 98.25 500 ARG A O 1
ATOM 3875 N N . LEU A 1 501 ? -11.302 -15.418 -1.328 1.00 98.31 501 LEU A N 1
ATOM 3876 C CA . LEU A 1 501 ? -10.850 -14.152 -1.909 1.00 98.31 501 LEU A CA 1
ATOM 3877 C C . LEU A 1 501 ? -9.647 -14.350 -2.838 1.00 98.31 501 LEU A C 1
ATOM 3879 O O . LEU A 1 501 ? -9.614 -13.760 -3.914 1.00 98.31 501 LEU A O 1
ATOM 3883 N N . SER A 1 502 ? -8.715 -15.237 -2.480 1.00 98.25 502 SER A N 1
ATOM 3884 C CA . SER A 1 502 ? -7.596 -15.614 -3.346 1.00 98.25 502 SER A CA 1
ATOM 3885 C C . SER A 1 502 ? -8.084 -16.211 -4.660 1.00 98.25 502 SER A C 1
ATOM 3887 O O . SER A 1 502 ? -7.606 -15.792 -5.705 1.00 98.25 502 SER A O 1
ATOM 3889 N N . ARG A 1 503 ? -9.086 -17.104 -4.640 1.00 98.44 503 ARG A N 1
ATOM 3890 C CA . ARG A 1 503 ? -9.689 -17.635 -5.877 1.00 98.44 503 ARG A CA 1
ATOM 3891 C C . ARG A 1 503 ? -10.303 -16.539 -6.745 1.00 98.44 503 ARG A C 1
ATOM 3893 O O . ARG A 1 503 ? -10.010 -16.496 -7.933 1.00 98.44 503 ARG A O 1
ATOM 3900 N N . LEU A 1 504 ? -11.077 -15.625 -6.153 1.00 98.44 504 LEU A N 1
ATOM 3901 C CA . LEU A 1 504 ? -11.673 -14.499 -6.884 1.00 98.44 504 LEU A CA 1
ATOM 3902 C C . LEU A 1 504 ? -10.612 -13.649 -7.602 1.00 98.44 504 LEU A C 1
ATOM 3904 O O . LEU A 1 504 ? -10.786 -13.304 -8.769 1.00 98.44 504 LEU A O 1
ATOM 3908 N N . VAL A 1 505 ? -9.506 -13.333 -6.920 1.00 98.44 505 VAL A N 1
ATOM 3909 C CA . VAL A 1 505 ? -8.405 -12.562 -7.516 1.00 98.44 505 VAL A CA 1
ATOM 3910 C C . VAL A 1 505 ? -7.642 -13.385 -8.551 1.00 98.44 505 VAL A C 1
ATOM 3912 O O . VAL A 1 505 ? -7.330 -12.856 -9.610 1.00 98.44 505 VAL A O 1
ATOM 3915 N N . SER A 1 506 ? -7.373 -14.667 -8.301 1.00 98.06 506 SER A N 1
ATOM 3916 C CA . SER A 1 506 ? -6.693 -15.546 -9.261 1.00 98.06 506 SER A CA 1
ATOM 3917 C C . SER A 1 506 ? -7.492 -15.733 -10.552 1.00 98.06 506 SER A C 1
ATOM 3919 O O . SER A 1 506 ? -6.911 -15.699 -11.635 1.00 98.06 506 SER A O 1
ATOM 3921 N N . ASP A 1 507 ? -8.814 -15.887 -10.468 1.00 98.38 507 ASP A N 1
ATOM 3922 C CA . ASP A 1 507 ? -9.672 -15.997 -11.651 1.00 98.38 507 ASP A CA 1
ATOM 3923 C C . ASP A 1 507 ? -9.695 -14.682 -12.443 1.00 98.38 507 ASP A C 1
ATOM 3925 O O . ASP A 1 507 ? -9.573 -14.696 -13.669 1.00 98.38 507 ASP A O 1
ATOM 3929 N N . GLN A 1 508 ? -9.749 -13.537 -11.754 1.00 98.38 508 GLN A N 1
ATOM 3930 C CA . GLN A 1 508 ? -9.649 -12.220 -12.387 1.00 98.38 508 GLN A CA 1
ATOM 3931 C C . GLN A 1 508 ? -8.277 -11.982 -13.027 1.00 98.38 508 GLN A C 1
ATOM 3933 O O . GLN A 1 508 ? -8.194 -11.465 -14.140 1.00 98.38 508 GLN A O 1
ATOM 3938 N N . ALA A 1 509 ? -7.201 -12.375 -12.348 1.00 98.31 509 ALA A N 1
ATOM 3939 C CA . ALA A 1 509 ? -5.835 -12.289 -12.842 1.00 98.31 509 ALA A CA 1
ATOM 3940 C C . ALA A 1 509 ? -5.654 -13.137 -14.110 1.00 98.31 509 ALA A C 1
ATOM 3942 O O . ALA A 1 509 ? -5.155 -12.629 -15.116 1.00 98.31 509 ALA A O 1
ATOM 3943 N N . ARG A 1 510 ? -6.174 -14.375 -14.115 1.00 98.31 510 ARG A N 1
ATOM 3944 C CA . ARG A 1 510 ? -6.209 -15.251 -15.297 1.00 98.31 510 ARG A CA 1
ATOM 3945 C C . ARG A 1 510 ? -6.991 -14.614 -16.445 1.00 98.31 510 ARG A C 1
ATOM 3947 O O . ARG A 1 510 ? -6.488 -14.573 -17.563 1.00 98.31 510 ARG A O 1
ATOM 3954 N N . ALA A 1 511 ? -8.180 -14.074 -16.174 1.00 98.31 511 ALA A N 1
ATOM 3955 C CA . ALA A 1 511 ? -9.016 -13.431 -17.190 1.00 98.31 511 ALA A CA 1
ATOM 3956 C C . ALA A 1 511 ? -8.348 -12.198 -17.828 1.00 98.31 511 ALA A C 1
ATOM 3958 O O . ALA A 1 511 ? -8.547 -11.924 -19.008 1.00 98.31 511 ALA A O 1
ATOM 3959 N N . LEU A 1 512 ? -7.539 -11.460 -17.063 1.00 98.06 512 LEU A N 1
ATOM 3960 C CA . LEU A 1 512 ? -6.795 -10.292 -17.548 1.00 98.06 512 LEU A CA 1
ATOM 3961 C C . LEU A 1 512 ? -5.420 -10.652 -18.147 1.00 98.06 512 LEU A C 1
ATOM 3963 O O . LEU A 1 512 ? -4.771 -9.802 -18.767 1.00 98.06 512 LEU A O 1
ATOM 3967 N N . GLY A 1 513 ? -4.968 -11.898 -17.978 1.00 98.12 513 GLY A N 1
ATOM 3968 C CA . GLY A 1 513 ? -3.624 -12.339 -18.349 1.00 98.12 513 GLY A CA 1
ATOM 3969 C C . GLY A 1 513 ? -2.527 -11.659 -17.526 1.00 98.12 513 GLY A C 1
ATOM 3970 O O . GLY A 1 513 ? -1.473 -11.338 -18.065 1.00 98.12 513 GLY A O 1
ATOM 3971 N N . VAL A 1 514 ? -2.783 -11.367 -16.248 1.00 98.44 514 VAL A N 1
ATOM 3972 C CA . VAL A 1 514 ? -1.793 -10.779 -15.333 1.00 98.44 514 VAL A CA 1
ATOM 3973 C C . VAL A 1 514 ? -1.298 -11.877 -14.385 1.00 98.44 514 VAL A C 1
ATOM 3975 O O . VAL A 1 514 ? -2.110 -12.417 -13.637 1.00 98.44 514 VAL A O 1
ATOM 3978 N N . PRO A 1 515 ? 0.002 -12.214 -14.365 1.00 97.69 515 PRO A N 1
ATOM 3979 C CA . PRO A 1 515 ? 0.538 -13.294 -13.534 1.00 97.69 515 PRO A CA 1
ATOM 3980 C C . PRO A 1 515 ? 0.718 -12.820 -12.088 1.00 97.69 515 PRO A C 1
ATOM 3982 O O . PRO A 1 515 ? 1.802 -12.443 -11.644 1.00 97.69 515 PRO A O 1
ATOM 3985 N N . THR A 1 516 ? -0.387 -12.760 -11.356 1.00 97.62 516 THR A N 1
ATOM 3986 C CA . THR A 1 516 ? -0.418 -12.327 -9.961 1.00 97.62 516 THR A CA 1
ATOM 3987 C C . THR A 1 516 ? -1.487 -13.090 -9.183 1.00 97.62 516 THR A C 1
ATOM 3989 O O . THR A 1 516 ? -2.338 -13.779 -9.745 1.00 97.62 516 THR A O 1
ATOM 3992 N N . GLY A 1 517 ? -1.440 -12.966 -7.864 1.00 97.31 517 GLY A N 1
ATOM 3993 C CA . GLY A 1 517 ? -2.391 -13.545 -6.927 1.00 97.31 517 GLY A CA 1
ATOM 3994 C C . GLY A 1 517 ? -2.258 -12.864 -5.571 1.00 97.31 517 GLY A C 1
ATOM 3995 O O . GLY A 1 517 ? -1.367 -12.038 -5.373 1.00 97.31 517 GLY A O 1
ATOM 3996 N N . LEU A 1 518 ? -3.135 -13.198 -4.627 1.00 97.69 518 LEU A N 1
ATOM 3997 C CA . LEU A 1 518 ? -3.015 -12.681 -3.266 1.00 97.69 518 LEU A CA 1
ATOM 3998 C C . LEU A 1 518 ? -1.929 -13.433 -2.497 1.00 97.69 518 LEU A C 1
ATOM 4000 O O . LEU A 1 518 ? -1.959 -14.656 -2.373 1.00 97.69 518 LEU A O 1
ATOM 4004 N N . THR A 1 519 ? -1.006 -12.669 -1.933 1.00 95.69 519 THR A N 1
ATOM 4005 C CA . THR A 1 519 ? -0.150 -13.081 -0.824 1.00 95.69 519 THR A CA 1
ATOM 4006 C C . THR A 1 519 ? -0.831 -12.738 0.489 1.00 95.69 519 THR A C 1
ATOM 4008 O O . THR A 1 519 ? -1.608 -11.787 0.566 1.00 95.69 519 THR A O 1
ATOM 4011 N N . VAL A 1 520 ? -0.559 -13.533 1.516 1.00 94.00 520 VAL A N 1
ATOM 4012 C CA . VAL A 1 520 ? -1.269 -13.469 2.789 1.00 94.00 520 VAL A CA 1
ATOM 4013 C C . VAL A 1 520 ? -0.253 -13.297 3.908 1.00 94.00 520 VAL A C 1
ATOM 4015 O O . VAL A 1 520 ? 0.698 -14.069 4.010 1.00 94.00 520 VAL A O 1
ATOM 4018 N N . ASP A 1 521 ? -0.480 -12.310 4.767 1.00 86.38 521 ASP A N 1
ATOM 4019 C CA . ASP A 1 521 ? 0.189 -12.182 6.059 1.00 86.38 521 ASP A CA 1
ATOM 4020 C C . ASP A 1 521 ? -0.837 -12.517 7.152 1.00 86.38 521 ASP A C 1
ATOM 4022 O O . ASP A 1 521 ? -1.645 -11.680 7.567 1.00 86.38 521 ASP A O 1
ATOM 4026 N N . VAL A 1 522 ? -0.859 -13.792 7.555 1.00 72.25 522 VAL A N 1
ATOM 4027 C CA . VAL A 1 522 ? -1.659 -14.293 8.682 1.00 72.25 522 VAL A CA 1
ATOM 4028 C C . VAL A 1 522 ? -0.788 -14.448 9.920 1.00 72.25 522 VAL A C 1
ATOM 4030 O O . VAL A 1 522 ? 0.415 -14.691 9.850 1.00 72.25 522 VAL A O 1
ATOM 4033 N N . GLY A 1 523 ? -1.402 -14.298 11.091 1.00 58.53 523 GLY A N 1
ATOM 4034 C CA . GLY A 1 523 ? -0.747 -14.656 12.342 1.00 58.53 523 GLY A CA 1
ATOM 4035 C C . GLY A 1 523 ? -0.464 -16.138 12.496 1.00 58.53 523 GLY A C 1
ATOM 4036 O O . GLY A 1 523 ? -1.063 -16.940 11.788 1.00 58.53 523 GLY 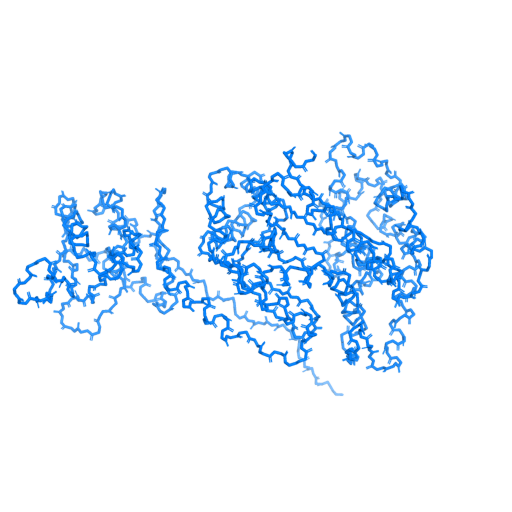A O 1
ATOM 4037 N N . PRO A 1 524 ? 0.381 -16.503 13.476 1.00 43.31 524 PRO A N 1
ATOM 4038 C CA . PRO A 1 524 ? 0.737 -17.895 13.749 1.00 43.31 524 PRO A CA 1
ATOM 4039 C C . PRO A 1 524 ? -0.478 -18.786 14.058 1.00 43.31 524 PRO A C 1
ATOM 4041 O O . PRO A 1 524 ? -0.412 -19.986 13.850 1.00 43.31 524 PRO A O 1
ATOM 4044 N N . GLU A 1 525 ? -1.601 -18.215 14.504 1.00 48.78 525 GLU A N 1
ATOM 4045 C CA . GLU A 1 525 ? -2.842 -18.955 14.795 1.00 48.78 525 GLU A CA 1
ATOM 4046 C C . GLU A 1 525 ? -3.781 -19.117 13.579 1.00 48.78 525 GLU A C 1
ATOM 4048 O O . GLU A 1 525 ? -4.892 -19.621 13.728 1.00 48.78 525 GLU A O 1
ATOM 4053 N N . GLY A 1 526 ? -3.397 -18.619 12.399 1.00 43.47 526 GLY A N 1
ATOM 4054 C CA . GLY A 1 526 ? -4.226 -18.627 11.186 1.00 43.47 526 GLY A CA 1
ATOM 4055 C C . GLY A 1 526 ? -3.608 -19.336 9.979 1.00 43.47 526 GLY A C 1
ATOM 4056 O O . GLY A 1 526 ? -4.178 -19.212 8.893 1.00 43.47 526 GLY A O 1
ATOM 4057 N N . ALA A 1 527 ? -2.464 -20.004 10.162 1.00 37.19 527 ALA A N 1
ATOM 4058 C CA . ALA A 1 527 ? -1.805 -20.838 9.157 1.00 37.19 527 ALA A CA 1
ATOM 4059 C C . ALA A 1 527 ? -2.280 -22.293 9.240 1.00 37.19 527 ALA A C 1
ATOM 4061 O O . ALA A 1 527 ? -2.491 -22.771 10.379 1.00 37.19 527 ALA A O 1
#

Foldseek 3Di:
DDDDDDDPPPPPPPDQPQDALPVVLLVVLCQQQVCCLVLQCLSVVVLVLLQDQDPDPDFSWDFPCLVVLCQSVVHDPVCSVVCLVVSVVSLVVSQVSNVVGHQKHKDQPDWDDDPPCPSPIHRGIIGIPRDDPVSNVSSVVSNVSHDPVNDPSPDDRDPDDHRDDPPVLVVVLVVVVVPFDPPPPAQPLLVLLLVQQSPDFLVVLQQLLVLLPDPVLLVVLCVVCVDPVSSVVQNVLSPVQNVHSAFRWHQDPQFNDIDTDDRHLLNHDPVSSLVSCQVVLKKKKFKDVLLLLLLCLVLVVVVSLCQLQDPPRDVLCLLCVLLVAHCVVCVVVVNNVVSCVQQVQLQVCLSQVNDLVCQLQSNDDPPDDRDPVSQVCCCVGRVDGSSVSSVSSCVRPSNVSSNVSVVVVLVVCVVVQFDAAPSRDTDGDDPVVGCSSRSNNNSLSVLSQLQSQVSVVQSVQCVVQVVVVHHGQKHFRADNRSITMMDGPDSVCNLVVQVVSQVSSVVSCVVSSRSITMDMSHHPVRD

Secondary structure (DSSP, 8-state):
--------------------S-HHHHHHHHHH-GGGGTSTTHHHHHHHHHH---SSSSS--EE--HHHHHHHTT--TTTTTTTHHHHHHHHHHHHHHHHHHSS-EEEEEEEE--TT-GGG-EEEEEEEES--HHHHHHHHHHHHHS-GGG-------SS------HHHHHHHHHHHHHTS---TTS-HHHHHHHHHHHHS-GGGGHHHHHHHTSHHHHHHHHHH--SHHHHHHHHHHHHHHHH-SSPEEEE-SSSS-EEEESSSGGGS-HHHHHHHHHHTT-EEEEETTHHHHHHHHHHT-HHHHHHHHSTT--HHHHHHHHTT--HHHHHHTT-HHHHHHHHHHHHHHHHTT--HHHHHTTT--TTSPPPHHHHHHHHHHHSS-HHHHHHHHHTSHHHHHHHHHHHHHHHHHHHHTEEE-TTS-EEE--TTT-SHHHHHHHHHHHHHHHHHHHHHHHHHHHHHHHHTTS--SEEEEEE-SSEEEEEESSGGGHHHHHHHHHHHHHHHHHHHT----EEEE--TT--

pLDDT: mean 83.69, std 19.4, range [23.23, 98.69]

Radius of gyration: 28.57 Å; chains: 1; bounding box: 70×63×80 Å

Sequence (527 aa):
MLTTNPALGSNRAPAERVELAPAPLIEAVGGLCPGLDHVGGGLSLVLHLLLTETTEPPGRTAPCPYRLLCEIEGASASQVEHGNARANEFLERVQETLAGEGPLSLEVTEHKYHEGEARRNRARRLRLVGVPAEVEALAERARSTISLDSMEWRLLEPGGTYALNGAAMARRTQDLLATLPQYEDTPGLSRSLIGYLNELDPRTFTELRRMAGAPETVALVEKSYPEKAAYERVAAVLRSVQWSQKPIYGASPTTPRVHARGRNATALPSAIRRDLTRRLGWAELDLAHAQLACNARLWGVDSVVDALGSEGYAFWDDLASHLGADPSALRQRGEWERFKRLLKPPVHGLSFGMGYARIVQFGVAKSETPPSRLVADVKRLCGLPFEAAGRRLLGHPLLNEMLRARYKQSRIVKKEGGLRDTFGRFHPFDESAGAGPLLAVAAQAMELRLLEPVVRTAISELEEARGRGRQPPFLIVLWQHDGFTIRARQRSRTASQIQRLSRLVSDQARALGVPTGLTVDVGPEGA